Protein AF-0000000068151725 (afdb_homodimer)

InterPro domains:
  IPR006311 Twin-arginine translocation pathway, signal sequence [PS51318] (1-36)
  IPR023210 NADP-dependent oxidoreductase domain [PF00248] (58-309)
  IPR036812 NAD(P)-dependent oxidoreductase domain superfamily [G3DSA:3.20.20.100] (46-319)
  IPR036812 NAD(P)-dependent oxidoreductase domain superfamily [SSF51430] (46-310)
  IPR053135 Aldo-Keto Reductase 2 Subfamily Oxidoreductase [PTHR43312] (45-302)

Nearest PDB structures (foldseek):
  3v0t-assembly1_A  TM=7.899E-01  e=2.152E-17  Rauvolfia serpentina
  3n2t-assembly1_A  TM=7.919E-01  e=5.776E-15  Gluconobacter oxydans
  4exb-assembly2_C  TM=8.222E-01  e=1.096E-13  Pseudomonas aeruginosa PAO1
  4exb-assembly2_F  TM=8.056E-01  e=2.982E-13  Pseudomonas aeruginosa PAO1
  2bp1-assembly2_C  TM=7.076E-01  e=1.155E-12  Homo sapiens

Solvent-accessible surface area (backbone atoms only — not comparable to full-atom values): 38354 Å² total; per-residue (Å²): 132,88,82,76,84,86,80,84,78,83,78,76,82,73,83,74,84,77,77,80,74,76,77,73,79,71,76,72,65,77,74,67,76,79,69,66,78,74,69,86,71,65,68,45,64,29,49,36,56,77,74,56,52,71,39,47,31,43,34,33,29,28,70,59,51,37,15,51,39,90,90,55,89,55,63,47,50,44,44,28,55,50,51,31,43,75,58,65,36,34,40,40,36,49,32,53,52,28,43,37,18,37,45,49,51,20,53,40,32,54,74,70,69,42,52,90,64,49,44,42,39,36,38,45,60,43,44,34,77,22,46,71,40,55,63,44,50,54,50,49,51,54,49,51,27,60,36,44,66,43,84,56,43,45,27,44,17,28,39,64,48,32,54,38,84,56,48,52,57,53,48,52,53,38,36,74,73,56,47,22,73,37,41,30,39,26,39,70,54,70,85,48,41,66,59,49,34,55,53,38,69,68,56,80,41,42,35,37,35,31,45,48,34,92,84,43,54,67,41,71,74,49,36,44,56,44,25,56,75,46,32,26,25,29,34,30,37,58,50,42,59,47,58,30,66,49,60,60,46,64,96,53,78,63,57,67,77,48,41,75,47,69,38,78,41,63,64,21,47,50,49,32,56,44,56,40,38,87,56,42,29,28,35,27,54,62,64,51,42,45,70,55,39,52,49,51,42,54,41,31,39,77,66,65,55,53,72,69,51,44,50,50,52,39,51,55,56,71,64,40,72,53,46,75,59,29,70,70,46,65,74,36,74,74,54,57,72,72,27,73,45,58,69,94,57,90,64,66,74,59,111,140,69,93,68,87,86,76,86,79,81,69,82,82,76,82,70,82,74,76,78,76,73,76,73,77,70,74,74,66,75,74,68,74,79,69,63,78,74,69,85,72,63,68,43,62,28,50,36,56,77,76,57,52,71,39,47,31,43,34,33,30,27,70,57,51,37,15,50,41,90,89,56,90,55,62,48,51,44,44,26,56,51,51,32,43,76,59,65,35,33,40,40,35,49,31,54,52,28,42,37,20,37,46,49,50,21,51,40,32,53,73,71,69,44,52,90,64,48,44,43,38,36,38,44,60,44,45,32,76,22,46,69,40,55,63,43,52,53,52,50,52,53,48,49,25,60,35,44,66,43,84,57,44,45,28,43,18,27,39,66,47,32,54,38,85,54,48,53,55,53,46,53,52,38,36,73,72,57,47,23,72,37,41,31,39,26,40,71,55,72,85,47,41,66,60,50,34,56,54,38,71,67,57,80,41,41,33,36,35,31,45,48,34,92,84,43,57,66,41,70,79,47,36,42,57,43,24,56,75,45,32,26,26,28,33,28,38,59,50,42,59,46,58,31,68,47,60,60,46,63,98,53,78,64,57,69,77,47,40,76,48,68,39,79,41,63,64,20,47,49,49,32,56,45,57,42,38,87,53,42,26,28,36,24,53,60,64,50,41,44,70,54,38,52,49,50,43,54,41,32,39,77,67,63,55,51,71,69,52,42,50,49,52,39,52,55,56,71,64,41,72,53,46,76,58,29,70,69,47,64,74,36,74,76,56,54,72,72,26,74,45,58,70,94,57,89,64,65,74,60,111

Foldseek 3Di:
DDPDDDDPPPDPDPDDPPPDPPPPPPPPPPPPPPPPCPPPFDFDWDALQVPRDIFGQEEAEQALLQFAAPPDDQVLVLLLVVLLVVLPHAEYEDEPVRHCNLLSQLVSCVVVVNLVRHQYAYEDEDDAPDPLHCVSVVVRLVVSCVSNVHQAHAEYEHEQCHVVVNVVVVVLVCCVVPNYVFYYYEHADLVCLVVVLVVLQVLSHSEYEYADWLVDHSCVPGVLVSCVVSSHEYEYEPLCLLVLLCVLQPPHWDDPVVVVQVQGHVLLLTSLLQSLPNSHRHYHDYHSGSVVSNNNSSNRGTDGDDPVVSVVSSCVSVVGPCSVVSSVDPRNPLADRDGPDDDPDPDPPND/DDDDDDDPDPVPDDDPPPPDPPPPPPPPPPPPPVPPCPPPFDFDWFALQVPRDIFGQEEAEQALLQFAAPPDDQVLVLLLVVLLVVLPHAEYEDEPVRHCNLLSQLVSCVVVVNLVRHQYAYEDEDDAPDPLHCVSVVVRLVVSCVSNVHQAHAEYEHEQCHSVVNVVVVVLVCCVVPNYVFYYYEHADLVCLVVVLVVLQVLSHSEYEYADWLVDHSCVVGVLVSCVVSSHEYEYEPLCLLVLLCVLQPPHWDDPVVVVQVQGHVLLLTSLLQSLPNSHRHYHDYHSGSVVSNNNSSNRGTDGDDPVVSVVSSCVSVVGPCSVVSSVDPRNPLADRDGPDDDPDPDPPND

Radius of gyration: 35.04 Å; Cα contacts (8 Å, |Δi|>4): 1244; chains: 2; bounding box: 137×118×103 Å

Organism: Rhizobium meliloti (strain 1021) (NCBI:txid266834)

Sequence (702 aa):
MTLGQHTKRRTFLTGSAAVAATSILGAALPVRPAGAQQASRTPIRRPIPKSGEMIPAIGLGTFETFDILPGEPRDDLRDVIRLFHENGGRVIDTSPLYGTAEVCVGDFIMDLGIADDIFITNKTWTTGDYLSDNSHSERQLRQSRERLWRERIDVLQVHSLENHDQVRHWLAHKKAEGSIRYIGITQWSPEYYDTMERLVNTGTLDFVQIAYTIVTRAAEQRLLDACSANGVAVQVNTPFEKARLFTPVAGQPVPDFARELGVETWAQYFLKWIISHPAVTNVIPATSQPEHVVDNMGALYGDLPDQAMRKRMTDHYTGLTGVADALKQPPYPGKQYGGVVKWPFPQPKRTMTLGQHTKRRTFLTGSAAVAATSILGAALPVRPAGAQQASRTPIRRPIPKSGEMIPAIGLGTFETFDILPGEPRDDLRDVIRLFHENGGRVIDTSPLYGTAEVCVGDFIMDLGIADDIFITNKTWTTGDYLSDNSHSERQLRQSRERLWRERIDVLQVHSLENHDQVRHWLAHKKAEGSIRYIGITQWSPEYYDTMERLVNTGTLDFVQIAYTIVTRAAEQRLLDACSANGVAVQVNTPFEKARLFTPVAGQPVPDFARELGVETWAQYFLKWIISHPAVTNVIPATSQPEHVVDNMGALYGDLPDQAMRKRMTDHYTGLTGVADALKQPPYPGKQYGGVVKWPFPQPKRT

Structure (mmCIF, N/CA/C/O backbone):
data_AF-0000000068151725-model_v1
#
loop_
_entity.id
_entity.type
_entity.pdbx_description
1 polymer Oxidoreductase
#
loop_
_atom_site.group_PDB
_atom_site.id
_atom_site.type_symbol
_atom_site.label_atom_id
_atom_site.label_alt_id
_atom_site.label_comp_id
_atom_site.label_asym_id
_atom_site.label_entity_id
_atom_site.label_seq_id
_atom_site.pdbx_PDB_ins_code
_atom_site.Cartn_x
_atom_site.Cartn_y
_atom_site.Cartn_z
_atom_site.occupancy
_atom_site.B_iso_or_equiv
_atom_site.auth_seq_id
_atom_site.auth_comp_id
_atom_site.auth_asym_id
_atom_site.auth_atom_id
_atom_site.pdbx_PDB_model_num
ATOM 1 N N . MET A 1 1 ? -78.562 39.781 -19.469 1 17.94 1 MET A N 1
ATOM 2 C CA . MET A 1 1 ? -78.938 40.562 -18.297 1 17.94 1 MET A CA 1
ATOM 3 C C . MET A 1 1 ? -77.75 41.344 -17.719 1 17.94 1 MET A C 1
ATOM 5 O O . MET A 1 1 ? -76.625 41.031 -18.062 1 17.94 1 MET A O 1
ATOM 9 N N . THR A 1 2 ? -77.75 41.438 -16.359 1 17.16 2 THR A N 1
ATOM 10 C CA . THR A 1 2 ? -77.562 42.562 -15.438 1 17.16 2 THR A CA 1
ATOM 11 C C . THR A 1 2 ? -76.062 42.656 -15.031 1 17.16 2 THR A C 1
ATOM 13 O O . THR A 1 2 ? -75.625 41.906 -14.164 1 17.16 2 THR A O 1
ATOM 16 N N . LEU A 1 3 ? -75.125 42.656 -15.938 1 21.06 3 LEU A N 1
ATOM 17 C CA . LEU A 1 3 ? -73.688 42.406 -15.977 1 21.06 3 LEU A CA 1
ATOM 18 C C . LEU A 1 3 ? -72.938 43.531 -15.242 1 21.06 3 LEU A C 1
ATOM 20 O O . LEU A 1 3 ? -72.562 44.531 -15.852 1 21.06 3 LEU A O 1
ATOM 24 N N . GLY A 1 4 ? -73.375 43.719 -13.891 1 17.94 4 GLY A N 1
ATOM 25 C CA . GLY A 1 4 ? -73.312 44.969 -13.18 1 17.94 4 GLY A CA 1
ATOM 26 C C . GLY A 1 4 ? -71.875 45.5 -12.984 1 17.94 4 GLY A C 1
ATOM 27 O O . GLY A 1 4 ? -70.938 44.812 -13.32 1 17.94 4 GLY A O 1
ATOM 28 N N . GLN A 1 5 ? -71.438 45.781 -11.641 1 19.16 5 GLN A N 1
ATOM 29 C CA . GLN A 1 5 ? -71.25 47.094 -11.055 1 19.16 5 GLN A CA 1
ATOM 30 C C . GLN A 1 5 ? -69.812 47.438 -10.977 1 19.16 5 GLN A C 1
ATOM 32 O O . GLN A 1 5 ? -69.312 48.406 -11.617 1 19.16 5 GLN A O 1
ATOM 37 N N . HIS A 1 6 ? -69.188 47.531 -9.68 1 19.12 6 HIS A N 1
ATOM 38 C CA . HIS A 1 6 ? -68.812 48.688 -8.898 1 19.12 6 HIS A CA 1
ATOM 39 C C . HIS A 1 6 ? -67.312 48.844 -8.852 1 19.12 6 HIS A C 1
ATOM 41 O O . HIS A 1 6 ? -66.562 47.844 -8.766 1 19.12 6 HIS A O 1
ATOM 47 N N . THR A 1 7 ? -66.688 50 -9.203 1 19.56 7 THR A N 1
ATOM 48 C CA . THR A 1 7 ? -65.562 50.781 -9.617 1 19.56 7 THR A CA 1
ATOM 49 C C . THR A 1 7 ? -64.625 51.031 -8.43 1 19.56 7 THR A C 1
ATOM 51 O O . THR A 1 7 ? -64.875 51.938 -7.625 1 19.56 7 THR A O 1
ATOM 54 N N . LYS A 1 8 ? -64.312 49.938 -7.469 1 19.95 8 LYS A N 1
ATOM 55 C CA . LYS A 1 8 ? -63.781 50.281 -6.152 1 19.95 8 LYS A CA 1
ATOM 56 C C . LYS A 1 8 ? -62.438 51 -6.266 1 19.95 8 LYS A C 1
ATOM 58 O O . LYS A 1 8 ? -61.469 50.469 -6.77 1 19.95 8 LYS A O 1
ATOM 63 N N . ARG A 1 9 ? -62.375 52.375 -6.516 1 17.52 9 ARG A N 1
ATOM 64 C CA . ARG A 1 9 ? -61.344 53.375 -6.82 1 17.52 9 ARG A CA 1
ATOM 65 C C . ARG A 1 9 ? -60.375 53.531 -5.664 1 17.52 9 ARG A C 1
ATOM 67 O O . ARG A 1 9 ? -60.75 53.875 -4.547 1 17.52 9 ARG A O 1
ATOM 74 N N . ARG A 1 10 ? -59.312 52.719 -5.59 1 19.95 10 ARG A N 1
ATOM 75 C CA . ARG A 1 10 ? -58.156 52.5 -4.73 1 19.95 10 ARG A CA 1
ATOM 76 C C . ARG A 1 10 ? -57.344 53.781 -4.566 1 19.95 10 ARG A C 1
ATOM 78 O O . ARG A 1 10 ? -56.656 54.188 -5.488 1 19.95 10 ARG A O 1
ATOM 85 N N . THR A 1 11 ? -57.938 54.875 -3.936 1 17.14 11 THR A N 1
ATOM 86 C CA . THR A 1 11 ? -57.375 56.188 -3.836 1 17.14 11 THR A CA 1
ATOM 87 C C . THR A 1 11 ? -56.031 56.156 -3.129 1 17.14 11 THR A C 1
ATOM 89 O O . THR A 1 11 ? -55.875 55.469 -2.115 1 17.14 11 THR A O 1
ATOM 92 N N . PHE A 1 12 ? -54.938 56.812 -3.627 1 20.97 12 PHE A N 1
ATOM 93 C CA . PHE A 1 12 ? -53.5 57.094 -3.744 1 20.97 12 PHE A CA 1
ATOM 94 C C . PHE A 1 12 ? -53.062 58 -2.592 1 20.97 12 PHE A C 1
ATOM 96 O O . PHE A 1 12 ? -51.906 58.469 -2.584 1 20.97 12 PHE A O 1
ATOM 103 N N . LEU A 1 13 ? -53.875 58 -1.337 1 19.12 13 LEU A N 1
ATOM 104 C CA . LEU A 1 13 ? -53.562 59.219 -0.603 1 19.12 13 LEU A CA 1
ATOM 105 C C . LEU A 1 13 ? -52.094 59.25 -0.156 1 19.12 13 LEU A C 1
ATOM 107 O O . LEU A 1 13 ? -51.562 58.219 0.228 1 19.12 13 LEU A O 1
ATOM 111 N N . THR A 1 14 ? -51.344 60.34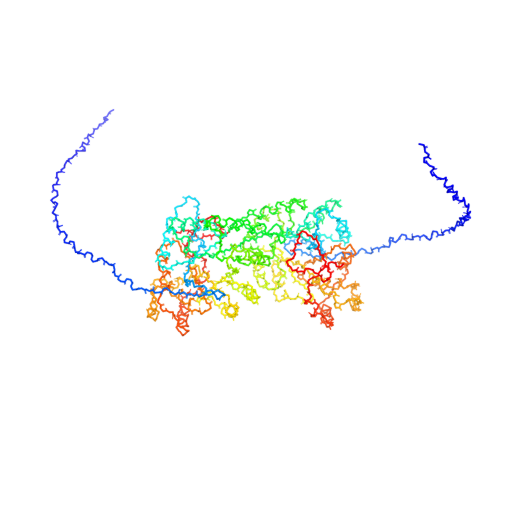4 -0.38 1 21.2 14 THR A N 1
ATOM 112 C CA . THR A 1 14 ? -50.062 61 -0.472 1 21.2 14 THR A CA 1
ATOM 113 C C . THR A 1 14 ? -49.531 61.375 0.915 1 21.2 14 THR A C 1
ATOM 115 O O . THR A 1 14 ? -48.469 62 1.041 1 21.2 14 THR A O 1
ATOM 118 N N . GLY A 1 15 ? -50.125 60.781 2.08 1 20.09 15 GLY A N 1
ATOM 119 C CA . GLY A 1 15 ? -49.906 61.656 3.221 1 20.09 15 GLY A CA 1
ATOM 120 C C . GLY A 1 15 ? -48.438 61.875 3.543 1 20.09 15 GLY A C 1
ATOM 121 O O . GLY A 1 15 ? -47.594 61.031 3.234 1 20.09 15 GLY A O 1
ATOM 122 N N . SER A 1 16 ? -48.031 63.125 4.012 1 20.52 16 SER A N 1
ATOM 123 C CA . SER A 1 16 ? -46.906 64.062 4.176 1 20.52 16 SER A CA 1
ATOM 124 C C . SER A 1 16 ? -46.094 63.719 5.41 1 20.52 16 SER A C 1
ATOM 126 O O . SER A 1 16 ? -45.156 64.438 5.77 1 20.52 16 SER A O 1
ATOM 128 N N . ALA A 1 17 ? -46.406 62.625 6.188 1 22.78 17 ALA A N 1
ATOM 129 C CA . ALA A 1 17 ? -46 62.875 7.57 1 22.78 17 ALA A CA 1
ATOM 130 C C . ALA A 1 17 ? -44.5 63.094 7.668 1 22.78 17 ALA A C 1
ATOM 132 O O . ALA A 1 17 ? -43.719 62.281 7.184 1 22.78 17 ALA A O 1
ATOM 133 N N . ALA A 1 18 ? -44.094 64.375 8.039 1 22.86 18 ALA A N 1
ATOM 134 C CA . ALA A 1 18 ? -42.812 65.125 8.242 1 22.86 18 ALA A CA 1
ATOM 135 C C . ALA A 1 18 ? -42.031 64.5 9.398 1 22.86 18 ALA A C 1
ATOM 137 O O . ALA A 1 18 ? -42.438 64.562 10.562 1 22.86 18 ALA A O 1
ATOM 138 N N . VAL A 1 19 ? -41.719 63.219 9.336 1 23.45 19 VAL A N 1
ATOM 139 C CA . VAL A 1 19 ? -41.062 62.656 10.523 1 23.45 19 VAL A CA 1
ATOM 140 C C . VAL A 1 19 ? -39.781 63.438 10.812 1 23.45 19 VAL A C 1
ATOM 142 O O . VAL A 1 19 ? -38.938 63.625 9.922 1 23.45 19 VAL A O 1
ATOM 145 N N . ALA A 1 20 ? -39.875 64.312 11.891 1 23.97 20 ALA A N 1
ATOM 146 C CA . ALA A 1 20 ? -38.875 65.125 12.578 1 23.97 20 ALA A CA 1
ATOM 147 C C . ALA A 1 20 ? -37.625 64.312 12.906 1 23.97 20 ALA A C 1
ATOM 149 O O . ALA A 1 20 ? -37.719 63.25 13.547 1 23.97 20 ALA A O 1
ATOM 150 N N . ALA A 1 21 ? -36.594 64.438 12.109 1 25.33 21 ALA A N 1
ATOM 151 C CA . ALA A 1 21 ? -35.25 63.875 12.102 1 25.33 21 ALA A CA 1
ATOM 152 C C . ALA A 1 21 ? -34.469 64.312 13.344 1 25.33 21 ALA A C 1
ATOM 154 O O . ALA A 1 21 ? -34.031 65.438 13.445 1 25.33 21 ALA A O 1
ATOM 155 N N . THR A 1 22 ? -35.062 64.125 14.539 1 24.59 22 THR A N 1
ATOM 156 C CA . THR A 1 22 ? -34.219 64.625 15.625 1 24.59 22 THR A CA 1
ATOM 157 C C . THR A 1 22 ? -32.812 64.062 15.531 1 24.59 22 THR A C 1
ATOM 159 O O . THR A 1 22 ? -32.656 62.812 15.391 1 24.59 22 THR A O 1
ATOM 162 N N . SER A 1 23 ? -31.844 64.875 15.203 1 24.39 23 SER A N 1
ATOM 163 C CA . SER A 1 23 ? -30.406 64.75 15.047 1 24.39 23 SER A CA 1
ATOM 164 C C . SER A 1 23 ? -29.75 64.25 16.328 1 24.39 23 SER A C 1
ATOM 166 O O . SER A 1 23 ? -29.641 65 17.312 1 24.39 23 SER A O 1
ATOM 168 N N . ILE A 1 24 ? -30.25 63.219 17.031 1 25.48 24 ILE A N 1
ATOM 169 C CA . ILE A 1 24 ? -29.516 62.969 18.266 1 25.48 24 ILE A CA 1
ATOM 170 C C . ILE A 1 24 ? -28.031 62.812 17.938 1 25.48 24 ILE A C 1
ATOM 172 O O . ILE A 1 24 ? -27.656 62 17.078 1 25.48 24 ILE A O 1
ATOM 176 N N . LEU A 1 25 ? -27.234 63.844 18.109 1 27.66 25 LEU A N 1
ATOM 177 C CA . LEU A 1 25 ? -25.781 63.938 18.109 1 27.66 25 LEU A CA 1
ATOM 178 C C . LEU A 1 25 ? -25.172 62.812 18.922 1 27.66 25 LEU A C 1
ATOM 180 O O . LEU A 1 25 ? -25.328 62.75 20.141 1 27.66 25 LEU A O 1
ATOM 184 N N . GLY A 1 26 ? -25.375 61.531 18.453 1 25.48 26 GLY A N 1
ATOM 185 C CA . GLY A 1 26 ? -24.719 60.469 19.188 1 25.48 26 GLY A CA 1
ATOM 186 C C . GLY A 1 26 ? -23.25 60.75 19.422 1 25.48 26 GLY A C 1
ATOM 187 O O . GLY A 1 26 ? -22.516 61.094 18.5 1 25.48 26 GLY A O 1
ATOM 188 N N . ALA A 1 27 ? -22.875 61.25 20.609 1 27.11 27 ALA A N 1
ATOM 189 C CA . ALA A 1 27 ? -21.5 61.344 21.094 1 27.11 27 ALA A CA 1
ATOM 190 C C . ALA A 1 27 ? -20.688 60.125 20.703 1 27.11 27 ALA A C 1
ATOM 192 O O . ALA A 1 27 ? -21.109 59 20.969 1 27.11 27 ALA A O 1
ATOM 193 N N . ALA A 1 28 ? -19.984 60.281 19.656 1 33 28 ALA A N 1
ATOM 194 C CA . ALA A 1 28 ? -18.953 59.375 19.203 1 33 28 ALA A CA 1
ATOM 195 C C . ALA A 1 28 ? -18.109 58.875 20.359 1 33 28 ALA A C 1
ATOM 197 O O . ALA A 1 28 ? -17.328 59.625 20.953 1 33 28 ALA A O 1
ATOM 198 N N . LEU A 1 29 ? -18.75 58.125 21.266 1 30.33 29 LEU A N 1
ATOM 199 C CA . LEU A 1 29 ? -17.766 57.594 22.188 1 30.33 29 LEU A CA 1
ATOM 200 C C . LEU A 1 29 ? -16.5 57.156 21.438 1 30.33 29 LEU A C 1
ATOM 202 O O . LEU A 1 29 ? -16.594 56.562 20.359 1 30.33 29 LEU A O 1
ATOM 206 N N . PRO A 1 30 ? -15.383 57.812 21.641 1 32.38 30 PRO A N 1
ATOM 207 C CA . PRO A 1 30 ? -14.164 57.406 20.938 1 32.38 30 PRO A CA 1
ATOM 208 C C . PRO A 1 30 ? -13.953 55.875 20.969 1 32.38 30 PRO A C 1
ATOM 210 O O . PRO A 1 30 ? -14.18 55.25 22.016 1 32.38 30 PRO A O 1
ATOM 213 N N . VAL A 1 31 ? -14.336 55.156 19.938 1 32.78 31 VAL A N 1
ATOM 214 C CA . VAL A 1 31 ? -13.867 53.812 19.766 1 32.78 31 VAL A CA 1
ATOM 215 C C . VAL A 1 31 ? -12.359 53.719 20.016 1 32.78 31 VAL A C 1
ATOM 217 O O . VAL A 1 31 ? -11.578 54.344 19.297 1 32.78 31 VAL A O 1
ATOM 220 N N . ARG A 1 32 ? -11.93 53.75 21.281 1 36.59 32 ARG A N 1
ATOM 221 C CA . ARG A 1 32 ? -10.523 53.438 21.484 1 36.59 32 ARG A CA 1
ATOM 222 C C . ARG A 1 32 ? -10.062 52.344 20.531 1 36.59 32 ARG A C 1
ATOM 224 O O . ARG A 1 32 ? -10.734 51.344 20.359 1 36.59 32 ARG A O 1
ATOM 231 N N . PRO A 1 33 ? -9.266 52.75 19.578 1 33.75 33 PRO A N 1
ATOM 232 C CA . PRO A 1 33 ? -8.727 51.688 18.703 1 33.75 33 PRO A CA 1
ATOM 233 C C . PRO A 1 33 ? -8.266 50.469 19.484 1 33.75 33 PRO A C 1
ATOM 235 O O . PRO A 1 33 ? -7.641 50.594 20.531 1 33.75 33 PRO A O 1
ATOM 238 N N . ALA A 1 34 ? -9.055 49.5 19.594 1 33.88 34 ALA A N 1
ATOM 239 C CA . ALA A 1 34 ? -8.672 48.219 20.141 1 33.88 34 ALA A CA 1
ATOM 240 C C . ALA A 1 34 ? -7.281 47.812 19.672 1 33.88 34 ALA A C 1
ATOM 242 O O . ALA A 1 34 ? -7.137 47.062 18.688 1 33.88 34 ALA A O 1
ATOM 243 N N . GLY A 1 35 ? -6.41 48.75 19.203 1 35.12 35 GLY A N 1
ATOM 244 C CA . GLY A 1 35 ? -5.062 48.25 19 1 35.12 35 GLY A CA 1
ATOM 245 C C . GLY A 1 35 ? -4.52 47.531 20.219 1 35.12 35 GLY A C 1
ATOM 246 O O . GLY A 1 35 ? -3.809 48.094 21.031 1 35.12 35 GLY A O 1
ATOM 247 N N . ALA A 1 36 ? -5.266 47 21.062 1 34.59 36 ALA A N 1
ATOM 248 C CA . ALA A 1 36 ? -4.684 46.281 22.188 1 34.59 36 ALA A CA 1
ATOM 249 C C . ALA A 1 36 ? -3.373 45.594 21.781 1 34.59 36 ALA A C 1
ATOM 251 O O . ALA A 1 36 ? -3.223 45.156 20.656 1 34.59 36 ALA A O 1
ATOM 252 N N . GLN A 1 37 ? -2.268 45.844 22.406 1 36.22 37 GLN A N 1
ATOM 253 C CA . GLN A 1 37 ? -0.938 45.25 22.406 1 36.22 37 GLN A CA 1
ATOM 254 C C . GLN A 1 37 ? -1.017 43.75 22.172 1 36.22 37 GLN A C 1
ATOM 256 O O . GLN A 1 37 ? -1.417 43 23.078 1 36.22 37 GLN A O 1
ATOM 261 N N . GLN A 1 38 ? -1.591 43.219 21.109 1 40.25 38 GLN A N 1
ATOM 262 C CA . GLN A 1 38 ? -1.317 41.812 20.891 1 40.25 38 GLN A CA 1
ATOM 263 C C . GLN A 1 38 ? 0.05 41.438 21.453 1 40.25 38 GLN A C 1
ATOM 265 O O . GLN A 1 38 ? 1.083 41.812 20.906 1 40.25 38 GLN A O 1
ATOM 270 N N . ALA A 1 39 ? 0.304 41.531 22.625 1 42.47 39 ALA A N 1
ATOM 271 C CA . ALA A 1 39 ? 1.513 41.062 23.312 1 42.47 39 ALA A CA 1
ATOM 272 C C . ALA A 1 39 ? 2.26 40.031 22.484 1 42.47 39 ALA A C 1
ATOM 274 O O . ALA A 1 39 ? 1.644 39.156 21.891 1 42.47 39 ALA A O 1
ATOM 275 N N . SER A 1 40 ? 3.445 40.25 21.875 1 56.44 40 SER A N 1
ATOM 276 C CA . SER A 1 40 ? 4.395 39.625 20.953 1 56.44 40 SER A CA 1
ATOM 277 C C . SER A 1 40 ? 4.488 38.125 21.188 1 56.44 40 SER A C 1
ATOM 279 O O . SER A 1 40 ? 5.254 37.688 22.047 1 56.44 40 SER A O 1
ATOM 281 N N . ARG A 1 41 ? 3.463 37.344 21.125 1 81.38 41 ARG A N 1
ATOM 282 C CA . ARG A 1 41 ? 3.514 35.906 21.344 1 81.38 41 ARG A CA 1
ATOM 283 C C . ARG A 1 41 ? 4.414 35.219 20.328 1 81.38 41 ARG A C 1
ATOM 285 O O . ARG A 1 41 ? 4.375 35.531 19.141 1 81.38 41 ARG A O 1
ATOM 292 N N . THR A 1 42 ? 5.43 34.719 20.781 1 92.81 42 THR A N 1
ATOM 293 C CA . THR A 1 42 ? 6.367 33.938 19.969 1 92.81 42 THR A CA 1
ATOM 294 C C . THR A 1 42 ? 5.785 32.562 19.609 1 92.81 42 THR A C 1
ATOM 296 O O . THR A 1 42 ? 5.379 31.812 20.5 1 92.81 42 THR A O 1
ATOM 299 N N . PRO A 1 43 ? 5.641 32.344 18.344 1 97.31 43 PRO A N 1
ATOM 300 C CA . PRO A 1 43 ? 5.105 31.047 17.953 1 97.31 43 PRO A CA 1
ATOM 301 C C . PRO A 1 43 ? 6 29.891 18.375 1 97.31 43 PRO A C 1
ATOM 303 O O . PRO A 1 43 ? 7.223 30.031 18.422 1 97.31 43 PRO A O 1
ATOM 306 N N . ILE A 1 44 ? 5.406 28.766 18.703 1 97.88 44 ILE A N 1
ATOM 307 C CA . ILE A 1 44 ? 6.125 27.531 19 1 97.88 44 ILE A CA 1
ATOM 308 C C . ILE A 1 44 ? 6.695 26.953 17.703 1 97.88 44 ILE A C 1
ATOM 310 O O . ILE A 1 44 ? 5.945 26.656 16.766 1 97.88 44 ILE A O 1
ATOM 314 N N . ARG A 1 45 ? 7.996 26.797 17.609 1 98.44 45 ARG A N 1
ATOM 315 C CA . ARG A 1 45 ? 8.68 26.234 16.453 1 98.44 45 ARG A CA 1
ATOM 316 C C . ARG A 1 45 ? 9.5 25 16.844 1 98.44 45 ARG A C 1
ATOM 318 O O . ARG A 1 45 ? 9.891 24.859 18 1 98.44 45 ARG A O 1
ATOM 325 N N . ARG A 1 46 ? 9.664 24.125 15.93 1 98.44 46 ARG A N 1
ATOM 326 C CA . ARG A 1 46 ? 10.445 22.891 16.109 1 98.44 46 ARG A CA 1
ATOM 327 C C . ARG A 1 46 ? 11.438 22.719 14.961 1 98.44 46 ARG A C 1
ATOM 329 O O . ARG A 1 46 ? 11.172 23.109 13.828 1 98.44 46 ARG A O 1
ATOM 336 N N . PRO A 1 47 ? 12.516 22.141 15.297 1 98.56 47 PRO A N 1
ATOM 337 C CA . PRO A 1 47 ? 13.484 21.875 14.227 1 98.56 47 PRO A CA 1
ATOM 338 C C . PRO A 1 47 ? 13.133 20.641 13.414 1 98.56 47 PRO A C 1
ATOM 340 O O . PRO A 1 47 ? 12.641 19.641 13.961 1 98.56 47 PRO A O 1
ATOM 343 N N . ILE A 1 48 ? 13.359 20.719 12.141 1 98.81 48 ILE A N 1
ATOM 344 C CA . ILE A 1 48 ? 13.578 19.5 11.367 1 98.81 48 ILE A CA 1
ATOM 345 C C . ILE A 1 48 ? 14.898 18.859 11.773 1 98.81 48 ILE A C 1
ATOM 347 O O . ILE A 1 48 ? 15.969 19.422 11.547 1 98.81 48 ILE A O 1
ATOM 351 N N . PRO A 1 49 ? 14.828 17.75 12.359 1 98.25 49 PRO A N 1
ATOM 352 C CA . PRO A 1 49 ? 16 17.25 13.07 1 98.25 49 PRO A CA 1
ATOM 353 C C . PRO A 1 49 ? 17.234 17.141 12.172 1 98.25 49 PRO A C 1
ATOM 355 O O . PRO A 1 49 ? 18.344 17.5 12.586 1 98.25 49 PRO A O 1
ATOM 358 N N . LYS A 1 50 ? 17.172 16.781 10.992 1 96.88 50 LYS A N 1
ATOM 359 C CA . LYS A 1 50 ? 18.344 16.5 10.156 1 96.88 50 LYS A CA 1
ATOM 360 C C . LYS A 1 50 ? 18.984 17.797 9.68 1 96.88 50 LYS A C 1
ATOM 362 O O . LYS A 1 50 ? 20.172 17.828 9.359 1 96.88 50 LYS A O 1
ATOM 367 N N . SER A 1 51 ? 18.234 18.859 9.664 1 97.5 51 SER A N 1
ATOM 368 C CA . SER A 1 51 ? 18.781 20.094 9.109 1 97.5 51 SER A CA 1
ATOM 369 C C . SER A 1 51 ? 18.844 21.203 10.156 1 97.5 51 SER A C 1
ATOM 371 O O . SER A 1 51 ? 19.578 22.172 10 1 97.5 51 SER A O 1
ATOM 373 N N . GLY A 1 52 ? 18 21.094 11.156 1 98.31 52 GLY A N 1
ATOM 374 C CA . GLY A 1 52 ? 17.906 22.141 12.156 1 98.31 52 GLY A CA 1
ATOM 375 C C . GLY A 1 52 ? 16.984 23.281 11.742 1 98.31 52 GLY A C 1
ATOM 376 O O . GLY A 1 52 ? 16.734 24.203 12.523 1 98.31 52 GLY A O 1
ATOM 377 N N . GLU A 1 53 ? 16.438 23.219 10.539 1 98.31 53 GLU A N 1
ATOM 378 C CA . GLU A 1 53 ? 15.5 24.234 10.086 1 98.31 53 GLU A CA 1
ATOM 379 C C . GLU A 1 53 ? 14.273 24.281 11 1 98.31 53 GLU A C 1
ATOM 381 O O . GLU A 1 53 ? 13.688 23.25 11.32 1 98.31 53 GLU A O 1
ATOM 386 N N . MET A 1 54 ? 13.914 25.484 11.43 1 98.56 54 MET A N 1
ATOM 387 C CA . MET A 1 54 ? 12.805 25.672 12.359 1 98.56 54 MET A CA 1
ATOM 388 C C . MET A 1 54 ? 11.5 25.906 11.602 1 98.56 54 MET A C 1
ATOM 390 O O . MET A 1 54 ? 11.43 26.734 10.703 1 98.56 54 MET A O 1
ATOM 394 N N . ILE A 1 55 ? 10.484 25.172 11.953 1 98.69 55 ILE A N 1
ATOM 395 C CA . ILE A 1 55 ? 9.172 25.375 11.367 1 98.69 55 ILE A CA 1
ATOM 396 C C . ILE A 1 55 ? 8.117 25.469 12.469 1 98.69 55 ILE A C 1
ATOM 398 O O . ILE A 1 55 ? 8.312 24.938 13.57 1 98.69 55 ILE A O 1
ATOM 402 N N . PRO A 1 56 ? 7.027 26.203 12.227 1 98.81 56 PRO A N 1
ATOM 403 C CA . PRO A 1 56 ? 5.957 26.266 13.227 1 98.81 56 PRO A CA 1
ATOM 404 C C . PRO A 1 56 ? 5.371 24.891 13.531 1 98.81 56 PRO A C 1
ATOM 406 O O . PRO A 1 56 ? 5.223 24.062 12.633 1 98.81 56 PRO A O 1
ATOM 409 N N . ALA A 1 57 ? 4.934 24.656 14.742 1 98.81 57 ALA A N 1
ATOM 410 C CA . ALA A 1 57 ? 4.457 23.359 15.211 1 98.81 57 ALA A CA 1
ATOM 411 C C . ALA A 1 57 ? 3.037 23.094 14.727 1 98.81 57 ALA A C 1
ATOM 413 O O . ALA A 1 57 ? 2.566 21.953 14.773 1 98.81 57 ALA A O 1
ATOM 414 N N . ILE A 1 58 ? 2.326 24.156 14.359 1 98.88 58 ILE A N 1
ATOM 415 C CA . ILE A 1 58 ? 0.984 24 13.805 1 98.88 58 ILE A CA 1
ATOM 416 C C . ILE A 1 58 ? 0.974 24.438 12.344 1 98.88 58 ILE A C 1
ATOM 418 O O . ILE A 1 58 ? 1.428 25.531 12.008 1 98.88 58 ILE A O 1
ATOM 422 N N . GLY A 1 59 ? 0.587 23.531 11.461 1 98.88 59 GLY A N 1
ATOM 423 C CA . GLY A 1 59 ? 0.414 23.797 10.047 1 98.88 59 GLY A CA 1
ATOM 424 C C . GLY A 1 59 ? -1.032 23.703 9.594 1 98.88 59 GLY A C 1
ATOM 425 O O . GLY A 1 59 ? -1.949 23.875 10.398 1 98.88 59 GLY A O 1
ATOM 426 N N . LEU A 1 60 ? -1.15 23.547 8.328 1 98.88 60 LEU A N 1
ATOM 427 C CA . LEU A 1 60 ? -2.471 23.484 7.711 1 98.88 60 LEU A CA 1
ATOM 428 C C . LEU A 1 60 ? -2.559 22.297 6.742 1 98.88 60 LEU A C 1
ATOM 430 O O . LEU A 1 60 ? -1.766 22.203 5.801 1 98.88 60 LEU A O 1
ATOM 434 N N . GLY A 1 61 ? -3.469 21.391 7.016 1 98.69 61 GLY A N 1
ATOM 435 C CA . GLY A 1 61 ? -3.809 20.359 6.055 1 98.69 61 GLY A CA 1
ATOM 436 C C . GLY A 1 61 ? -4.871 20.781 5.062 1 98.69 61 GLY A C 1
ATOM 437 O O . GLY A 1 61 ? -5.633 21.719 5.328 1 98.69 61 GLY A O 1
ATOM 438 N N . THR A 1 62 ? -4.965 20.062 3.922 1 97.88 62 THR A N 1
ATOM 439 C CA . THR A 1 62 ? -5.898 20.5 2.896 1 97.88 62 THR A CA 1
ATOM 440 C C . THR A 1 62 ? -6.762 19.344 2.408 1 97.88 62 THR A C 1
ATOM 442 O O . THR A 1 62 ? -7.543 19.484 1.467 1 97.88 62 THR A O 1
ATOM 445 N N . PHE A 1 63 ? -6.656 18.156 3.004 1 95.19 63 PHE A N 1
ATOM 446 C CA . PHE A 1 63 ? -7.438 17 2.592 1 95.19 63 PHE A CA 1
ATOM 447 C C . PHE A 1 63 ? -8.93 17.281 2.732 1 95.19 63 PHE A C 1
ATOM 449 O O . PHE A 1 63 ? -9.383 17.734 3.785 1 95.19 63 PHE A O 1
ATOM 456 N N . GLU A 1 64 ? -9.719 17.078 1.735 1 90.62 64 GLU A N 1
ATOM 457 C CA . GLU A 1 64 ? -11.164 17.234 1.62 1 90.62 64 GLU A CA 1
ATOM 458 C C . GLU A 1 64 ? -11.57 18.703 1.688 1 90.62 64 GLU A C 1
ATOM 460 O O . GLU A 1 64 ? -12.32 19.188 0.833 1 90.62 64 GLU A O 1
ATOM 465 N N . THR A 1 65 ? -11.039 19.516 2.549 1 92.88 65 THR A N 1
ATOM 466 C CA . THR A 1 65 ? -11.469 20.891 2.822 1 92.88 65 THR A CA 1
ATOM 467 C C . THR A 1 65 ? -11.125 21.812 1.654 1 92.88 65 THR A C 1
ATOM 469 O O . THR A 1 65 ? -11.797 22.812 1.431 1 92.88 65 THR A O 1
ATOM 472 N N . PHE A 1 66 ? -10.062 21.453 0.935 1 95.12 66 PHE A N 1
ATOM 473 C CA . PHE A 1 66 ? -9.633 22.344 -0.141 1 95.12 66 PHE A CA 1
ATOM 474 C C . PHE A 1 66 ? -10 21.75 -1.501 1 95.12 66 PHE A C 1
ATOM 476 O O . PHE A 1 66 ? -9.602 22.297 -2.539 1 95.12 66 PHE A O 1
ATOM 483 N N . ASP A 1 67 ? -10.625 20.609 -1.457 1 93.31 67 ASP A N 1
ATOM 484 C CA . ASP A 1 67 ? -11.156 20.031 -2.691 1 93.31 67 ASP A CA 1
ATOM 485 C C . ASP A 1 67 ? -12.516 20.641 -3.037 1 93.31 67 ASP A C 1
ATOM 487 O O . ASP A 1 67 ? -13.523 20.312 -2.42 1 93.31 67 ASP A O 1
ATOM 491 N N . ILE A 1 68 ? -12.453 21.484 -4.051 1 90.25 68 ILE A N 1
ATOM 492 C CA . ILE A 1 68 ? -13.648 22.203 -4.473 1 90.25 68 ILE A CA 1
ATOM 493 C C . ILE A 1 68 ? -13.891 21.969 -5.965 1 90.25 68 ILE A C 1
ATOM 495 O O . ILE A 1 68 ? -12.938 21.859 -6.742 1 90.25 68 ILE A O 1
ATOM 499 N N . LEU A 1 69 ? -15.195 21.953 -6.277 1 87.69 69 LEU A N 1
ATOM 500 C CA . LEU A 1 69 ? -15.516 21.781 -7.691 1 87.69 69 LEU A CA 1
ATOM 501 C C . LEU A 1 69 ? -15.125 23.031 -8.484 1 87.69 69 LEU A C 1
ATOM 503 O O . LEU A 1 69 ? -15.344 24.156 -8.023 1 87.69 69 LEU A O 1
ATOM 507 N N . PRO A 1 70 ? -14.594 22.812 -9.68 1 85.12 70 PRO A N 1
ATOM 508 C CA . PRO A 1 70 ? -14.32 23.984 -10.516 1 85.12 70 PRO A CA 1
ATOM 509 C C . PRO A 1 70 ? -15.562 24.844 -10.742 1 85.12 70 PRO A C 1
ATOM 511 O O . PRO A 1 70 ? -16.641 24.328 -11.008 1 85.12 70 PRO A O 1
ATOM 514 N N . GLY A 1 71 ? -15.383 26.078 -10.586 1 87.19 71 GLY A N 1
ATOM 515 C CA . GLY A 1 71 ? -16.5 27 -10.789 1 87.19 71 GLY A CA 1
ATOM 516 C C . GLY A 1 71 ? -17.156 27.422 -9.5 1 87.19 71 GLY A C 1
ATOM 517 O O . GLY A 1 71 ? -17.891 28.422 -9.469 1 87.19 71 GLY A O 1
ATOM 518 N N . GLU A 1 72 ? -16.922 26.672 -8.406 1 89.81 72 GLU A N 1
ATOM 519 C CA . GLU A 1 72 ? -17.5 27.047 -7.113 1 89.81 72 GLU A CA 1
ATOM 520 C C . GLU A 1 72 ? -16.688 28.156 -6.449 1 89.81 72 GLU A C 1
ATOM 522 O O . GLU A 1 72 ? -15.492 28.297 -6.691 1 89.81 72 GLU A O 1
ATOM 527 N N . PRO A 1 73 ? -17.422 28.938 -5.625 1 90.75 73 PRO A N 1
ATOM 528 C CA . PRO A 1 73 ? -16.688 29.984 -4.906 1 90.75 73 PRO A CA 1
ATOM 529 C C . PRO A 1 73 ? -15.625 29.422 -3.965 1 90.75 73 PRO A C 1
ATOM 531 O O . PRO A 1 73 ? -15.844 28.406 -3.318 1 90.75 73 PRO A O 1
ATOM 534 N N . ARG A 1 74 ? -14.43 30.062 -3.887 1 92.56 74 ARG A N 1
ATOM 535 C CA . ARG A 1 74 ? -13.297 29.578 -3.105 1 92.56 74 ARG A CA 1
ATOM 536 C C . ARG A 1 74 ? -12.82 30.625 -2.113 1 92.56 74 ARG A C 1
ATOM 538 O O . ARG A 1 74 ? -11.711 30.531 -1.589 1 92.56 74 ARG A O 1
ATOM 545 N N . ASP A 1 75 ? -13.664 31.672 -1.897 1 94.25 75 ASP A N 1
ATOM 546 C CA . ASP A 1 75 ? -13.25 32.812 -1.09 1 94.25 75 ASP A CA 1
ATOM 547 C C . ASP A 1 75 ? -12.914 32.375 0.337 1 94.25 75 ASP A C 1
ATOM 549 O O . ASP A 1 75 ? -11.953 32.875 0.928 1 94.25 75 ASP A O 1
ATOM 553 N N . ASP A 1 76 ? -13.703 31.547 0.858 1 94.88 76 ASP A N 1
ATOM 554 C CA . ASP A 1 76 ? -13.438 31.062 2.213 1 94.88 76 ASP A CA 1
ATOM 555 C C . ASP A 1 76 ? -12.07 30.391 2.305 1 94.88 76 ASP A C 1
ATOM 557 O O . ASP A 1 76 ? -11.352 30.578 3.289 1 94.88 76 ASP A O 1
ATOM 561 N N . LEU A 1 77 ? -11.734 29.641 1.296 1 96.44 77 LEU A N 1
ATOM 562 C CA . LEU A 1 77 ? -10.445 28.953 1.289 1 96.44 77 LEU A CA 1
ATOM 563 C C . LEU A 1 77 ? -9.297 29.953 1.208 1 96.44 77 LEU A C 1
ATOM 565 O O . LEU A 1 77 ? -8.266 29.781 1.862 1 96.44 77 LEU A O 1
ATOM 569 N N . ARG A 1 78 ? -9.477 30.969 0.39 1 97.0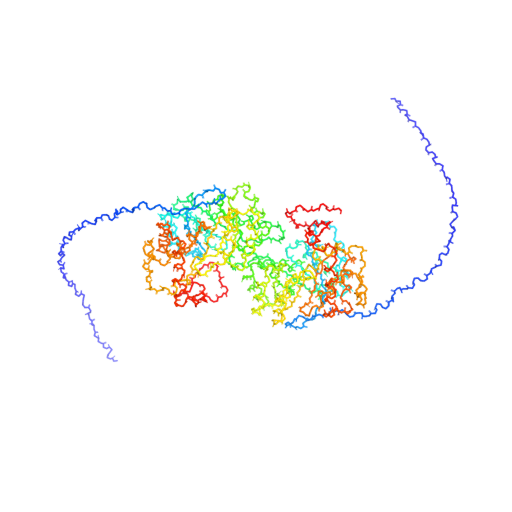6 78 ARG A N 1
ATOM 570 C CA . ARG A 1 78 ? -8.477 32.031 0.334 1 97.06 78 ARG A CA 1
ATOM 571 C C . ARG A 1 78 ? -8.297 32.688 1.7 1 97.06 78 ARG A C 1
ATOM 573 O O . ARG A 1 78 ? -7.164 32.906 2.133 1 97.06 78 ARG A O 1
ATOM 580 N N . ASP A 1 79 ? -9.438 32.969 2.363 1 98.44 79 ASP A N 1
ATOM 581 C CA . ASP A 1 79 ? -9.398 33.594 3.686 1 98.44 79 ASP A CA 1
ATOM 582 C C . ASP A 1 79 ? -8.727 32.656 4.703 1 98.44 79 ASP A C 1
ATOM 584 O O . ASP A 1 79 ? -8.016 33.125 5.594 1 98.44 79 ASP A O 1
ATOM 588 N N . VAL A 1 80 ? -8.961 31.375 4.582 1 98.5 80 VAL A N 1
ATOM 589 C CA . VAL A 1 80 ? -8.32 30.406 5.465 1 98.5 80 VAL A CA 1
ATOM 590 C C . VAL A 1 80 ? -6.801 30.516 5.344 1 98.5 80 VAL A C 1
ATOM 592 O O . VAL A 1 80 ? -6.094 30.625 6.352 1 98.5 80 VAL A O 1
ATOM 595 N N . ILE A 1 81 ? -6.285 30.578 4.141 1 98.62 81 ILE A N 1
ATOM 596 C CA . ILE A 1 81 ? -4.844 30.641 3.941 1 98.62 81 ILE A CA 1
ATOM 597 C C . ILE A 1 81 ? -4.324 32 4.422 1 98.62 81 ILE A C 1
ATOM 599 O O . ILE A 1 81 ? -3.27 32.062 5.059 1 98.62 81 ILE A O 1
ATOM 603 N N . ARG A 1 82 ? -5.047 33.094 4.152 1 98.62 82 ARG A N 1
ATOM 604 C CA . ARG A 1 82 ? -4.637 34.406 4.598 1 98.62 82 ARG A CA 1
ATOM 605 C C . ARG A 1 82 ? -4.52 34.469 6.117 1 98.62 82 ARG A C 1
ATOM 607 O O . ARG A 1 82 ? -3.484 34.875 6.652 1 98.62 82 ARG A O 1
ATOM 614 N N . LEU A 1 83 ? -5.586 34.062 6.785 1 98.69 83 LEU A N 1
ATOM 615 C CA . LEU A 1 83 ? -5.629 34.094 8.242 1 98.69 83 LEU A CA 1
ATOM 616 C C . LEU A 1 83 ? -4.602 33.156 8.836 1 98.69 83 LEU A C 1
ATOM 618 O O . LEU A 1 83 ? -3.99 33.438 9.867 1 98.69 83 LEU A O 1
ATOM 622 N N . PHE A 1 84 ? -4.445 32 8.219 1 98.75 84 PHE A N 1
ATOM 623 C CA . PHE A 1 84 ? -3.418 31.062 8.625 1 98.75 84 PHE A CA 1
ATOM 624 C C . PHE A 1 84 ? -2.049 31.719 8.664 1 98.75 84 PHE A C 1
ATOM 626 O O . PHE A 1 84 ? -1.352 31.672 9.68 1 98.75 84 PHE A O 1
ATOM 633 N N . HIS A 1 85 ? -1.687 32.375 7.602 1 98.69 85 HIS A N 1
ATOM 634 C CA . HIS A 1 85 ? -0.402 33.062 7.465 1 98.69 85 HIS A CA 1
ATOM 635 C C . HIS A 1 85 ? -0.279 34.219 8.453 1 98.69 85 HIS A C 1
ATOM 637 O O . HIS A 1 85 ? 0.746 34.344 9.125 1 98.69 85 HIS A O 1
ATOM 643 N N . GLU A 1 86 ? -1.326 35 8.602 1 98.38 86 GLU A N 1
ATOM 644 C CA . GLU A 1 86 ? -1.329 36.156 9.492 1 98.38 86 GLU A CA 1
ATOM 645 C C . GLU A 1 86 ? -1.162 35.75 10.945 1 98.38 86 GLU A C 1
ATOM 647 O O . GLU A 1 86 ? -0.635 36.5 11.766 1 98.38 86 GLU A O 1
ATOM 652 N N . ASN A 1 87 ? -1.559 34.531 11.234 1 98.19 87 ASN A N 1
ATOM 653 C CA . ASN A 1 87 ? -1.477 34.062 12.609 1 98.19 87 ASN A CA 1
ATOM 654 C C . ASN A 1 87 ? -0.234 33.188 12.828 1 98.19 87 ASN A C 1
ATOM 656 O O . ASN A 1 87 ? -0.179 32.406 13.773 1 98.19 87 ASN A O 1
ATOM 660 N N . GLY A 1 88 ? 0.695 33.25 11.938 1 98.19 88 GLY A N 1
ATOM 661 C CA . GLY A 1 88 ? 2.012 32.688 12.188 1 98.19 88 GLY A CA 1
ATOM 662 C C . GLY A 1 88 ? 2.238 31.375 11.484 1 98.19 88 GLY A C 1
ATOM 663 O O . GLY A 1 88 ? 3.322 30.797 11.57 1 98.19 88 GLY A O 1
ATOM 664 N N . GLY A 1 89 ? 1.216 30.859 10.766 1 98.44 89 GLY A N 1
ATOM 665 C CA . GLY A 1 89 ? 1.363 29.609 10.031 1 98.44 89 GLY A CA 1
ATOM 666 C C . GLY A 1 89 ? 2.305 29.734 8.844 1 98.44 89 GLY A C 1
ATOM 667 O O . GLY A 1 89 ? 2.363 30.781 8.195 1 98.44 89 GLY A O 1
ATOM 668 N N . ARG A 1 90 ? 3.035 28.609 8.586 1 98.75 90 ARG A N 1
ATOM 669 C CA . ARG A 1 90 ? 3.959 28.625 7.457 1 98.75 90 ARG A CA 1
ATOM 670 C C . ARG A 1 90 ? 3.967 27.266 6.746 1 98.75 90 ARG A C 1
ATOM 672 O O . ARG A 1 90 ? 4.465 27.156 5.625 1 98.75 90 ARG A O 1
ATOM 679 N N . VAL A 1 91 ? 3.477 26.188 7.34 1 98.94 91 VAL A N 1
ATOM 680 C CA . VAL A 1 91 ? 3.514 24.844 6.77 1 98.94 91 VAL A CA 1
ATOM 681 C C . VAL A 1 91 ? 2.141 24.484 6.211 1 98.94 91 VAL A C 1
ATOM 683 O O . VAL A 1 91 ? 1.149 24.469 6.945 1 98.94 91 VAL A O 1
ATOM 686 N N . ILE A 1 92 ? 2.064 24.219 4.938 1 98.94 92 ILE A N 1
ATOM 687 C CA . ILE A 1 92 ? 0.832 23.75 4.316 1 98.94 92 ILE A CA 1
ATOM 688 C C . ILE A 1 92 ? 1.065 22.375 3.678 1 98.94 92 ILE A C 1
ATOM 690 O O . ILE A 1 92 ? 2.02 22.203 2.916 1 98.94 92 ILE A O 1
ATOM 694 N N . ASP A 1 93 ? 0.217 21.469 4.027 1 98.88 93 ASP A N 1
ATOM 695 C CA . ASP A 1 93 ? 0.3 20.109 3.482 1 98.88 93 ASP A CA 1
ATOM 696 C C . ASP A 1 93 ? -0.769 19.875 2.416 1 98.88 93 ASP A C 1
ATOM 698 O O . ASP A 1 93 ? -1.922 20.281 2.59 1 98.88 93 ASP A O 1
ATOM 702 N N . THR A 1 94 ? -0.367 19.234 1.371 1 98.56 94 THR A N 1
ATOM 703 C CA . THR A 1 94 ? -1.294 18.891 0.298 1 98.56 94 THR A CA 1
ATOM 704 C C . THR A 1 94 ? -0.874 17.594 -0.382 1 98.56 94 THR A C 1
ATOM 706 O O . THR A 1 94 ? -0.078 16.828 0.166 1 98.56 94 THR A O 1
ATOM 709 N N . SER A 1 95 ? -1.612 17.25 -1.476 1 98 95 SER A N 1
ATOM 710 C CA . SER A 1 95 ? -1.357 16.031 -2.232 1 98 95 SER A CA 1
ATOM 711 C C . SER A 1 95 ? -2.092 16.047 -3.568 1 98 95 SER A C 1
ATOM 713 O O . SER A 1 95 ? -3.197 16.578 -3.67 1 98 95 SER A O 1
ATOM 715 N N . PRO A 1 96 ? -1.48 15.406 -4.621 1 95.31 96 PRO A N 1
ATOM 716 C CA . PRO A 1 96 ? -2.246 15.188 -5.852 1 95.31 96 PRO A CA 1
ATOM 717 C C . PRO A 1 96 ? -3.523 14.383 -5.613 1 95.31 96 PRO A C 1
ATOM 719 O O . PRO A 1 96 ? -4.512 14.57 -6.328 1 95.31 96 PRO A O 1
ATOM 722 N N . LEU A 1 97 ? -3.547 13.617 -4.633 1 94 97 LEU A N 1
ATOM 723 C CA . LEU A 1 97 ? -4.691 12.789 -4.277 1 94 97 LEU A CA 1
ATOM 724 C C . LEU A 1 97 ? -5.879 13.648 -3.859 1 94 97 LEU A C 1
ATOM 726 O O . LEU A 1 97 ? -7.027 13.203 -3.924 1 94 97 LEU A O 1
ATOM 730 N N . TYR A 1 98 ? -5.676 14.875 -3.447 1 95.38 98 TYR A N 1
ATOM 731 C CA . TYR A 1 98 ? -6.672 15.711 -2.791 1 95.38 98 TYR A CA 1
ATOM 732 C C . TYR A 1 98 ? -7.477 16.5 -3.814 1 95.38 98 TYR A C 1
ATOM 734 O O . TYR A 1 98 ? -7.941 17.609 -3.527 1 95.38 98 TYR A O 1
ATOM 742 N N . GLY A 1 99 ? -7.582 16.078 -5.02 1 93.38 99 GLY A N 1
ATOM 743 C CA . GLY A 1 99 ? -8.391 16.766 -6.023 1 93.38 99 GLY A CA 1
ATOM 744 C C . GLY A 1 99 ? -7.832 18.109 -6.418 1 93.38 99 GLY A C 1
ATOM 745 O O . GLY A 1 99 ? -6.695 18.219 -6.879 1 93.38 99 GLY A O 1
ATOM 746 N N . THR A 1 100 ? -8.633 19.156 -6.047 1 93.06 100 THR A N 1
ATOM 747 C CA . THR A 1 100 ? -8.258 20.5 -6.508 1 93.06 100 THR A CA 1
ATOM 748 C C . THR A 1 100 ? -7.469 21.234 -5.43 1 93.06 100 THR A C 1
ATOM 750 O O . THR A 1 100 ? -7.246 22.438 -5.535 1 93.06 100 THR A O 1
ATOM 753 N N . ALA A 1 101 ? -7.008 20.547 -4.418 1 96.94 101 ALA A N 1
ATOM 754 C CA . ALA A 1 101 ? -6.359 21.203 -3.281 1 96.94 101 ALA A CA 1
ATOM 755 C C . ALA A 1 101 ? -5.059 21.875 -3.705 1 96.94 101 ALA A C 1
ATOM 757 O O . ALA A 1 101 ? -4.801 23.031 -3.338 1 96.94 101 ALA A O 1
ATOM 758 N N . GLU A 1 102 ? -4.25 21.203 -4.516 1 97.5 102 GLU A N 1
ATOM 759 C CA . GLU A 1 102 ? -2.982 21.781 -4.941 1 97.5 102 GLU A CA 1
ATOM 760 C C . GLU A 1 102 ? -3.203 23.078 -5.707 1 97.5 102 GLU A C 1
ATOM 762 O O . GLU A 1 102 ? -2.49 24.062 -5.492 1 97.5 102 GLU A O 1
ATOM 767 N N . VAL A 1 103 ? -4.191 23.047 -6.586 1 95.31 103 VAL A N 1
ATOM 768 C CA . VAL A 1 103 ? -4.473 24.219 -7.402 1 95.31 103 VAL A CA 1
ATOM 769 C C . VAL A 1 103 ? -4.945 25.375 -6.512 1 95.31 103 VAL A C 1
ATOM 771 O O . VAL A 1 103 ? -4.496 26.516 -6.668 1 95.31 103 VAL A O 1
ATOM 774 N N . CYS A 1 104 ? -5.773 25.047 -5.59 1 96.25 104 CYS A N 1
ATOM 775 C CA . CYS A 1 104 ? -6.266 26.062 -4.664 1 96.25 104 CYS A CA 1
ATOM 776 C C . CYS A 1 104 ? -5.121 26.656 -3.85 1 96.25 104 CYS A C 1
ATOM 778 O O . CYS A 1 104 ? -4.98 27.891 -3.768 1 96.25 104 CYS A O 1
ATOM 780 N N . VAL A 1 105 ? -4.285 25.812 -3.293 1 98.19 105 VAL A N 1
ATOM 781 C CA . VAL A 1 105 ? -3.16 26.281 -2.484 1 98.19 105 VAL A CA 1
ATOM 782 C C . VAL A 1 105 ? -2.244 27.156 -3.328 1 98.19 105 VAL A C 1
ATOM 784 O O . VAL A 1 105 ? -1.898 28.266 -2.922 1 98.19 105 VAL A O 1
ATOM 787 N N . GLY A 1 106 ? -1.854 26.641 -4.5 1 97.5 106 GLY A N 1
ATOM 788 C CA . GLY A 1 106 ? -0.974 27.406 -5.375 1 97.5 106 GLY A CA 1
ATOM 789 C C . GLY A 1 106 ? -1.52 28.781 -5.73 1 97.5 106 GLY A C 1
ATOM 790 O O . GLY A 1 106 ? -0.812 29.781 -5.617 1 97.5 106 GLY A O 1
ATOM 791 N N . ASP A 1 107 ? -2.781 28.828 -6.117 1 95.12 107 ASP A N 1
ATOM 792 C CA . ASP A 1 107 ? -3.43 30.062 -6.508 1 95.12 107 ASP A CA 1
ATOM 793 C C . ASP A 1 107 ? -3.408 31.078 -5.363 1 95.12 107 ASP A C 1
ATOM 795 O O . ASP A 1 107 ? -3.041 32.25 -5.559 1 95.12 107 ASP A O 1
ATOM 799 N N . PHE A 1 108 ? -3.73 30.625 -4.18 1 97.56 108 PHE A N 1
ATOM 800 C CA . PHE A 1 108 ? -3.959 31.547 -3.08 1 97.56 108 PHE A CA 1
ATOM 801 C C . PHE A 1 108 ? -2.637 32.031 -2.498 1 97.56 108 PHE A C 1
ATOM 803 O O . PHE A 1 108 ? -2.514 33.188 -2.109 1 97.56 108 PHE A O 1
ATOM 810 N N . ILE A 1 109 ? -1.638 31.156 -2.432 1 97.81 109 ILE A N 1
ATOM 811 C CA . ILE A 1 109 ? -0.373 31.641 -1.884 1 97.81 109 ILE A CA 1
ATOM 812 C C . ILE A 1 109 ? 0.263 32.625 -2.848 1 97.81 109 ILE A C 1
ATOM 814 O O . ILE A 1 109 ? 0.964 33.562 -2.422 1 97.81 109 ILE A O 1
ATOM 818 N N . MET A 1 110 ? 0.05 32.5 -4.172 1 95.06 110 MET A N 1
ATOM 819 C CA . MET A 1 110 ? 0.533 33.438 -5.164 1 95.06 110 MET A CA 1
ATOM 820 C C . MET A 1 110 ? -0.249 34.75 -5.086 1 95.06 110 MET A C 1
ATOM 822 O O . MET A 1 110 ? 0.341 35.844 -5.07 1 95.06 110 MET A O 1
ATOM 826 N N . ASP A 1 111 ? -1.526 34.656 -5.023 1 96 111 ASP A N 1
ATOM 827 C CA . ASP A 1 111 ? -2.404 35.844 -4.988 1 96 111 ASP A CA 1
ATOM 828 C C . ASP A 1 111 ? -2.113 36.688 -3.77 1 96 111 ASP A C 1
ATOM 830 O O . ASP A 1 111 ? -2.139 37.938 -3.859 1 96 111 ASP A O 1
ATOM 834 N N . LEU A 1 112 ? -1.891 36.094 -2.674 1 97.88 112 LEU A N 1
ATOM 835 C CA . LEU A 1 112 ? -1.66 36.781 -1.416 1 97.88 112 LEU A CA 1
ATOM 836 C C . LEU A 1 112 ? -0.221 37.281 -1.325 1 97.88 112 LEU A C 1
ATOM 838 O O . LEU A 1 112 ? 0.125 38.031 -0.408 1 97.88 112 LEU A O 1
ATOM 842 N N . GLY A 1 113 ? 0.647 36.812 -2.254 1 97.56 113 GLY A N 1
ATOM 843 C CA . GLY A 1 113 ? 2.041 37.25 -2.264 1 97.56 113 GLY A CA 1
ATOM 844 C C . GLY A 1 113 ? 2.863 36.594 -1.161 1 97.56 113 GLY A C 1
ATOM 845 O O . GLY A 1 113 ? 3.807 37.219 -0.651 1 97.56 113 GLY A O 1
ATOM 846 N N . ILE A 1 114 ? 2.531 35.375 -0.715 1 97.88 114 ILE A N 1
ATOM 847 C CA . ILE A 1 114 ? 3.211 34.781 0.428 1 97.88 114 ILE A CA 1
ATOM 848 C C . ILE A 1 114 ? 3.875 33.469 0.006 1 97.88 114 ILE A C 1
ATOM 850 O O . ILE A 1 114 ? 4.234 32.656 0.852 1 97.88 114 ILE A O 1
ATOM 854 N N . ALA A 1 115 ? 4.02 33.125 -1.284 1 96.81 115 ALA A N 1
ATOM 855 C CA . ALA A 1 115 ? 4.523 31.859 -1.806 1 96.81 115 ALA A CA 1
ATOM 856 C C . ALA A 1 115 ? 5.898 31.547 -1.229 1 96.81 115 ALA A C 1
ATOM 858 O O . ALA A 1 115 ? 6.172 30.391 -0.862 1 96.81 115 ALA A O 1
ATOM 859 N N . ASP A 1 116 ? 6.762 32.5 -1.046 1 95.5 116 ASP A N 1
ATOM 860 C CA . ASP A 1 116 ? 8.133 32.312 -0.594 1 95.5 116 ASP A CA 1
ATOM 861 C C . ASP A 1 116 ? 8.18 32.031 0.909 1 95.5 116 ASP A C 1
ATOM 863 O O . ASP A 1 116 ? 9.188 31.531 1.425 1 95.5 116 ASP A O 1
ATOM 867 N N . ASP A 1 117 ? 7.098 32.344 1.584 1 97 117 ASP A N 1
ATOM 868 C CA . ASP A 1 117 ? 7.031 32.188 3.033 1 97 117 ASP A CA 1
ATOM 869 C C . ASP A 1 117 ? 6.445 30.844 3.42 1 97 117 ASP A C 1
ATOM 871 O O . ASP A 1 117 ? 6.445 30.469 4.598 1 97 117 ASP A O 1
ATOM 875 N N . ILE A 1 118 ? 5.945 30.141 2.459 1 98.56 118 ILE A N 1
ATOM 876 C CA . ILE A 1 118 ? 5.199 28.938 2.775 1 98.56 118 ILE A CA 1
ATOM 877 C C . ILE A 1 118 ? 6.082 27.719 2.547 1 98.56 118 ILE A C 1
ATOM 879 O O . ILE A 1 118 ? 6.738 27.594 1.507 1 98.56 118 ILE A O 1
ATOM 883 N N . PHE A 1 119 ? 6.168 26.875 3.582 1 98.75 119 PHE A N 1
ATOM 884 C CA . PHE A 1 119 ? 6.781 25.547 3.555 1 98.75 119 PHE A CA 1
ATOM 885 C C . PHE A 1 119 ? 5.77 24.484 3.145 1 98.75 119 PHE A C 1
ATOM 887 O O . PHE A 1 119 ? 4.805 24.234 3.869 1 98.75 119 PHE A O 1
ATOM 894 N N . ILE A 1 120 ? 5.973 23.828 1.988 1 98.81 120 ILE A N 1
ATOM 895 C CA . ILE A 1 120 ? 4.969 22.922 1.441 1 98.81 120 ILE A CA 1
ATOM 896 C C . ILE A 1 120 ? 5.379 21.469 1.713 1 98.81 120 ILE A C 1
ATOM 898 O O . ILE A 1 120 ? 6.465 21.047 1.318 1 98.81 120 ILE A O 1
ATOM 902 N N . THR A 1 121 ? 4.562 20.766 2.436 1 98.88 121 THR A N 1
ATOM 903 C CA . THR A 1 121 ? 4.66 19.312 2.482 1 98.88 121 THR A CA 1
ATOM 904 C C . THR A 1 121 ? 3.674 18.672 1.509 1 98.88 121 THR A C 1
ATOM 906 O O . THR A 1 121 ? 2.48 18.984 1.529 1 98.88 121 THR A O 1
ATOM 909 N N . ASN A 1 122 ? 4.184 17.891 0.588 1 98.75 122 ASN A N 1
ATOM 910 C CA . ASN A 1 122 ? 3.393 17.25 -0.461 1 98.75 122 ASN A CA 1
ATOM 911 C C . ASN A 1 122 ? 3.654 15.75 -0.528 1 98.75 122 ASN A C 1
ATOM 913 O O . ASN A 1 122 ? 4.344 15.203 0.33 1 98.75 122 ASN A O 1
ATOM 917 N N . LYS A 1 123 ? 2.957 15.094 -1.404 1 98.25 123 LYS A N 1
ATOM 918 C CA . LYS A 1 123 ? 3.074 13.648 -1.529 1 98.25 123 LYS A CA 1
ATOM 919 C C . LYS A 1 123 ? 3.113 13.219 -2.994 1 98.25 123 LYS A C 1
ATOM 921 O O . LYS A 1 123 ? 2.754 14 -3.881 1 98.25 123 LYS A O 1
ATOM 926 N N . THR A 1 124 ? 3.643 12.117 -3.193 1 96.12 124 THR A N 1
ATOM 927 C CA . THR A 1 124 ? 3.518 11.398 -4.457 1 96.12 124 THR A CA 1
ATOM 928 C C . THR A 1 124 ? 2.676 10.133 -4.277 1 96.12 124 THR A C 1
ATOM 930 O O . THR A 1 124 ? 2.836 9.414 -3.295 1 96.12 124 THR A O 1
ATOM 933 N N . TRP A 1 125 ? 1.71 9.969 -5.086 1 93.75 125 TRP A N 1
ATOM 934 C CA . TRP A 1 125 ? 0.778 8.844 -5.094 1 93.75 125 TRP A CA 1
ATOM 935 C C . TRP A 1 125 ? 0.719 8.195 -6.473 1 93.75 125 TRP A C 1
ATOM 937 O O . TRP A 1 125 ? -0.161 8.508 -7.277 1 93.75 125 TRP A O 1
ATOM 947 N N . THR A 1 126 ? 1.746 7.297 -6.734 1 91.81 126 THR A N 1
ATOM 948 C CA . THR A 1 126 ? 1.939 6.859 -8.117 1 91.81 126 THR A CA 1
ATOM 949 C C . THR A 1 126 ? 2.297 5.379 -8.164 1 91.81 126 THR A C 1
ATOM 951 O O . THR A 1 126 ? 2.914 4.852 -7.238 1 91.81 126 THR A O 1
ATOM 954 N N . THR A 1 127 ? 1.738 4.852 -9.195 1 90.88 127 THR A N 1
ATOM 955 C CA . THR A 1 127 ? 2.254 3.607 -9.75 1 90.88 127 THR A CA 1
ATOM 956 C C . THR A 1 127 ? 2.719 3.807 -11.188 1 90.88 127 THR A C 1
ATOM 958 O O . THR A 1 127 ? 2.455 4.848 -11.789 1 90.88 127 THR A O 1
ATOM 961 N N . GLY A 1 128 ? 3.617 2.955 -11.805 1 86.75 128 GLY A N 1
ATOM 962 C CA . GLY A 1 128 ? 4.059 3.006 -13.195 1 86.75 128 GLY A CA 1
ATOM 963 C C . GLY A 1 128 ? 3.338 2.016 -14.086 1 86.75 128 GLY A C 1
ATOM 964 O O . GLY A 1 128 ? 2.342 1.414 -13.68 1 86.75 128 GLY A O 1
ATOM 965 N N . ASP A 1 129 ? 3.75 2.031 -15.312 1 87 129 ASP A N 1
ATOM 966 C CA . ASP A 1 129 ? 3.225 1.032 -16.234 1 87 129 ASP A CA 1
ATOM 967 C C . ASP A 1 129 ? 3.785 -0.353 -15.922 1 87 129 ASP A C 1
ATOM 969 O O . ASP A 1 129 ? 3.182 -1.367 -16.281 1 87 129 ASP A O 1
ATOM 973 N N . TYR A 1 130 ? 4.867 -0.387 -15.398 1 87.75 130 TYR A N 1
ATOM 974 C CA . TYR A 1 130 ? 5.523 -1.586 -14.891 1 87.75 130 TYR A CA 1
ATOM 975 C C . TYR A 1 130 ? 6.438 -1.253 -13.719 1 87.75 130 TYR A C 1
ATOM 977 O O . TYR A 1 130 ? 6.613 -0.082 -13.367 1 87.75 130 TYR A O 1
ATOM 985 N N . LEU A 1 131 ? 7.016 -2.395 -13.227 1 86.38 131 LEU A N 1
ATOM 986 C CA . LEU A 1 131 ? 7.895 -2.197 -12.078 1 86.38 131 LEU A CA 1
ATOM 987 C C . LEU A 1 131 ? 9.07 -1.301 -12.445 1 86.38 131 LEU A C 1
ATOM 989 O O . LEU A 1 131 ? 9.633 -1.421 -13.539 1 86.38 131 LEU A O 1
ATOM 993 N N . SER A 1 132 ? 9.555 -0.404 -11.773 1 85.12 132 SER A N 1
ATOM 994 C CA . SER A 1 132 ? 10.688 0.514 -11.898 1 85.12 132 SER A CA 1
ATOM 995 C C . SER A 1 132 ? 10.359 1.667 -12.836 1 85.12 132 SER A C 1
ATOM 997 O O . SER A 1 132 ? 11.219 2.502 -13.125 1 85.12 132 SER A O 1
ATOM 999 N N . ASP A 1 133 ? 9.148 1.602 -13.508 1 89.56 133 ASP A N 1
ATOM 1000 C CA . ASP A 1 133 ? 8.727 2.73 -14.336 1 89.56 133 ASP A CA 1
ATOM 1001 C C . ASP A 1 133 ? 8.359 3.936 -13.469 1 89.56 133 ASP A C 1
ATOM 1003 O O . ASP A 1 133 ? 7.34 3.926 -12.781 1 89.56 133 ASP A O 1
ATOM 1007 N N . ASN A 1 134 ? 9.141 4.996 -13.578 1 91 134 ASN A N 1
ATOM 1008 C CA . ASN A 1 134 ? 8.914 6.18 -12.758 1 91 134 ASN A CA 1
ATOM 1009 C C . ASN A 1 134 ? 8.211 7.281 -13.539 1 91 134 ASN A C 1
ATOM 1011 O O . ASN A 1 134 ? 8.133 8.422 -13.078 1 91 134 ASN A O 1
ATOM 1015 N N . SER A 1 135 ? 7.688 6.988 -14.688 1 91.12 135 SER A N 1
ATOM 1016 C CA . SER A 1 135 ? 7.113 8.016 -15.555 1 91.12 135 SER A CA 1
ATOM 1017 C C . SER A 1 135 ? 5.934 8.711 -14.883 1 91.12 135 SER A C 1
ATOM 1019 O O . SER A 1 135 ? 5.762 9.922 -15.023 1 91.12 135 SER A O 1
ATOM 1021 N N . HIS A 1 136 ? 5.168 7.977 -14.188 1 91.94 136 HIS A N 1
ATOM 1022 C CA . HIS A 1 136 ? 4.023 8.57 -13.508 1 91.94 136 HIS A CA 1
ATOM 1023 C C . HIS A 1 136 ? 4.473 9.5 -12.383 1 91.94 136 HIS A C 1
ATOM 1025 O O . HIS A 1 136 ? 3.893 10.578 -12.195 1 91.94 136 HIS A O 1
ATOM 1031 N N . SER A 1 137 ? 5.453 9.102 -11.641 1 93.56 137 SER A N 1
ATOM 1032 C CA . SER A 1 137 ? 6.008 9.953 -10.594 1 93.56 137 SER A CA 1
ATOM 1033 C C . SER A 1 137 ? 6.551 11.258 -11.172 1 93.56 137 SER A C 1
ATOM 1035 O O . SER A 1 137 ? 6.293 12.336 -10.633 1 93.56 137 SER A O 1
ATOM 1037 N N . GLU A 1 138 ? 7.277 11.117 -12.297 1 95.38 138 GLU A N 1
ATOM 1038 C CA . GLU A 1 138 ? 7.836 12.289 -12.969 1 95.38 138 GLU A CA 1
ATOM 1039 C C . GLU A 1 138 ? 6.734 13.25 -13.398 1 95.38 138 GLU A C 1
ATOM 1041 O O . GLU A 1 138 ? 6.828 14.461 -13.164 1 95.38 138 GLU A O 1
ATOM 1046 N N . ARG A 1 139 ? 5.777 12.703 -13.992 1 94.31 139 ARG A N 1
ATOM 1047 C CA . ARG A 1 139 ? 4.66 13.516 -14.469 1 94.31 139 ARG A CA 1
ATOM 1048 C C . ARG A 1 139 ? 3.943 14.188 -13.305 1 94.31 139 ARG A C 1
ATOM 1050 O O . ARG A 1 139 ? 3.582 15.367 -13.391 1 94.31 139 ARG A O 1
ATOM 1057 N N . GLN A 1 140 ? 3.688 13.461 -12.266 1 95.5 140 GLN A N 1
ATOM 1058 C CA . GLN A 1 140 ? 2.982 14.008 -11.109 1 95.5 140 GLN A CA 1
ATOM 1059 C C . GLN A 1 140 ? 3.777 15.141 -10.461 1 95.5 140 GLN A C 1
ATOM 1061 O O . GLN A 1 140 ? 3.203 16.141 -10.047 1 95.5 140 GLN A O 1
ATOM 1066 N N . LEU A 1 141 ? 5.102 14.984 -10.344 1 97.06 141 LEU A N 1
ATOM 1067 C CA . LEU A 1 141 ? 5.934 16.047 -9.789 1 97.06 141 LEU A CA 1
ATOM 1068 C C . LEU A 1 141 ? 5.844 17.312 -10.648 1 97.06 141 LEU A C 1
ATOM 1070 O O . LEU A 1 141 ? 5.707 18.406 -10.117 1 97.06 141 LEU A O 1
ATOM 1074 N N . ARG A 1 142 ? 5.938 17.141 -11.938 1 95.62 142 ARG A N 1
ATOM 1075 C CA . ARG A 1 142 ? 5.809 18.281 -12.844 1 95.62 142 ARG A CA 1
ATOM 1076 C C . ARG A 1 142 ? 4.477 19 -12.641 1 95.62 142 ARG A C 1
ATOM 1078 O O . ARG A 1 142 ? 4.426 20.219 -12.562 1 95.62 142 ARG A O 1
ATOM 1085 N N . GLN A 1 143 ? 3.439 18.25 -12.562 1 95.31 143 GLN A N 1
ATOM 1086 C CA . GLN A 1 143 ? 2.104 18.797 -12.375 1 95.31 143 GLN A CA 1
ATOM 1087 C C . GLN A 1 143 ? 1.994 19.531 -11.039 1 95.31 143 GLN A C 1
ATOM 1089 O O .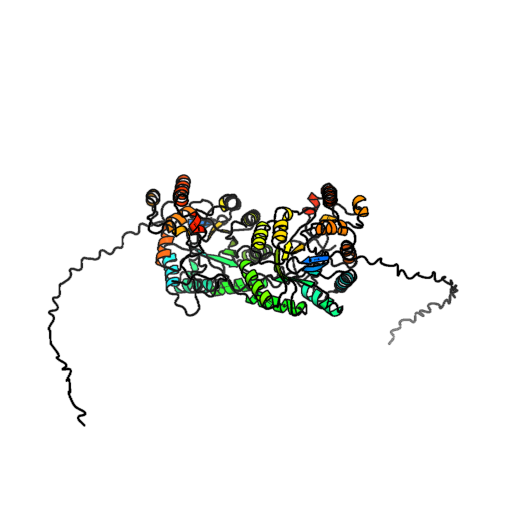 GLN A 1 143 ? 1.417 20.609 -10.961 1 95.31 143 GLN A O 1
ATOM 1094 N N . SER A 1 144 ? 2.465 18.875 -9.969 1 97.44 144 SER A N 1
ATOM 1095 C CA . SER A 1 144 ? 2.436 19.5 -8.648 1 97.44 144 SER A CA 1
ATOM 1096 C C . SER A 1 144 ? 3.197 20.812 -8.641 1 97.44 144 SER A C 1
ATOM 1098 O O . SER A 1 144 ? 2.748 21.797 -8.047 1 97.44 144 SER A O 1
ATOM 1100 N N . ARG A 1 145 ? 4.363 20.859 -9.297 1 96.5 145 ARG A N 1
ATOM 1101 C CA . ARG A 1 145 ? 5.145 22.094 -9.398 1 96.5 145 ARG A CA 1
ATOM 1102 C C . ARG A 1 145 ? 4.359 23.188 -10.117 1 96.5 145 ARG A C 1
ATOM 1104 O O . ARG A 1 145 ? 4.379 24.344 -9.695 1 96.5 145 ARG A O 1
ATOM 1111 N N . GLU A 1 146 ? 3.688 22.766 -11.141 1 94.69 146 GLU A N 1
ATOM 1112 C CA . GLU A 1 146 ? 2.875 23.703 -11.906 1 94.69 146 GLU A CA 1
ATOM 1113 C C . GLU A 1 146 ? 1.707 24.234 -11.07 1 94.69 146 GLU A C 1
ATOM 1115 O O . GLU A 1 146 ? 1.468 25.438 -11.008 1 94.69 146 GLU A O 1
ATOM 1120 N N . ARG A 1 147 ? 1.014 23.375 -10.414 1 96.12 147 ARG A N 1
ATOM 1121 C CA . ARG A 1 147 ? -0.174 23.734 -9.641 1 96.12 147 ARG A CA 1
ATOM 1122 C C . ARG A 1 147 ? 0.194 24.562 -8.43 1 96.12 147 ARG A C 1
ATOM 1124 O O . ARG A 1 147 ? -0.52 25.516 -8.078 1 96.12 147 ARG A O 1
ATOM 1131 N N . LEU A 1 148 ? 1.298 24.234 -7.777 1 97.38 148 LEU A N 1
ATOM 1132 C CA . LEU A 1 148 ? 1.746 24.953 -6.59 1 97.38 148 LEU A CA 1
ATOM 1133 C C . LEU A 1 148 ? 2.613 26.141 -6.969 1 97.38 148 LEU A C 1
ATOM 1135 O O . LEU A 1 148 ? 2.996 26.938 -6.109 1 97.38 148 LEU A O 1
ATOM 1139 N N . TRP A 1 149 ? 2.912 26.25 -8.242 1 92.94 149 TRP A N 1
ATOM 1140 C CA . TRP A 1 149 ? 3.713 27.328 -8.836 1 92.94 149 TRP A CA 1
ATOM 1141 C C . TRP A 1 149 ? 5.047 27.469 -8.109 1 92.94 149 TRP A C 1
ATOM 1143 O O . TRP A 1 149 ? 5.391 28.547 -7.629 1 92.94 149 TRP A O 1
ATOM 1153 N N . ARG A 1 150 ? 5.84 26.391 -8.141 1 94.62 150 ARG A N 1
ATOM 1154 C CA . ARG A 1 150 ? 7.16 26.375 -7.52 1 94.62 150 ARG A CA 1
ATOM 1155 C C . ARG A 1 150 ? 8.078 25.359 -8.211 1 94.62 150 ARG A C 1
ATOM 1157 O O . ARG A 1 150 ? 7.617 24.328 -8.688 1 94.62 150 ARG A O 1
ATOM 1164 N N . GLU A 1 151 ? 9.266 25.672 -8.203 1 92.5 151 GLU A N 1
ATOM 1165 C CA . GLU A 1 151 ? 10.266 24.844 -8.852 1 92.5 151 GLU A CA 1
ATOM 1166 C C . GLU A 1 151 ? 10.695 23.688 -7.945 1 92.5 151 GLU A C 1
ATOM 1168 O O . GLU A 1 151 ? 10.938 22.578 -8.414 1 92.5 151 GLU A O 1
ATOM 1173 N N . ARG A 1 152 ? 10.789 23.984 -6.676 1 96.94 152 ARG A N 1
ATOM 1174 C CA . ARG A 1 152 ? 11.25 23 -5.695 1 96.94 152 ARG A CA 1
ATOM 1175 C C . ARG A 1 152 ? 10.195 22.766 -4.621 1 96.94 152 ARG A C 1
ATOM 1177 O O . ARG A 1 152 ? 9.617 23.719 -4.09 1 96.94 152 ARG A O 1
ATOM 1184 N N . ILE A 1 153 ? 9.961 21.516 -4.352 1 98.06 153 ILE A N 1
ATOM 1185 C CA . ILE A 1 153 ? 9.039 21.156 -3.279 1 98.06 153 ILE A CA 1
ATOM 1186 C C . ILE A 1 153 ? 9.82 20.953 -1.979 1 98.06 153 ILE A C 1
ATOM 1188 O O . ILE A 1 153 ? 10.891 20.359 -1.974 1 98.06 153 ILE A O 1
ATOM 1192 N N . ASP A 1 154 ? 9.32 21.453 -0.897 1 98.69 154 ASP A N 1
ATOM 1193 C CA . ASP A 1 154 ? 10.039 21.375 0.37 1 98.69 154 ASP A CA 1
ATOM 1194 C C . ASP A 1 154 ? 10.094 19.922 0.871 1 98.69 154 ASP A C 1
ATOM 1196 O O . ASP A 1 154 ? 11.172 19.391 1.143 1 98.69 154 ASP A O 1
ATOM 1200 N N . VAL A 1 155 ? 9 19.297 1.028 1 98.88 155 VAL A N 1
ATOM 1201 C CA . VAL A 1 155 ? 8.93 17.891 1.43 1 98.88 155 VAL A CA 1
ATOM 1202 C C . VAL A 1 155 ? 8.07 17.109 0.439 1 98.88 155 VAL A C 1
ATOM 1204 O O . VAL A 1 155 ? 6.949 17.516 0.131 1 98.88 155 VAL A O 1
ATOM 1207 N N . LEU A 1 156 ? 8.57 16.094 -0.116 1 98.81 156 LEU A N 1
ATOM 1208 C CA . LEU A 1 156 ? 7.773 15.164 -0.902 1 98.81 156 LEU A CA 1
ATOM 1209 C C . LEU A 1 156 ? 7.801 13.766 -0.282 1 98.81 156 LEU A C 1
ATOM 1211 O O . LEU A 1 156 ? 8.875 13.234 0.011 1 98.81 156 LEU A O 1
ATOM 1215 N N . GLN A 1 157 ? 6.617 13.258 -0.049 1 98.75 157 GLN A N 1
ATOM 1216 C CA . GLN A 1 157 ? 6.473 12.016 0.708 1 98.75 157 GLN A CA 1
ATOM 1217 C C . GLN A 1 157 ? 5.707 10.969 -0.093 1 98.75 157 GLN A C 1
ATOM 1219 O O . GLN A 1 157 ? 4.824 11.305 -0.883 1 98.75 157 GLN A O 1
ATOM 1224 N N . VAL A 1 158 ? 6.008 9.656 0.094 1 98.19 158 VAL A N 1
ATOM 1225 C CA . VAL A 1 158 ? 5.199 8.586 -0.471 1 98.19 158 VAL A CA 1
ATOM 1226 C C . VAL A 1 158 ? 3.836 8.547 0.212 1 98.19 158 VAL A C 1
ATOM 1228 O O . VAL A 1 158 ? 3.742 8.297 1.415 1 98.19 158 VAL A O 1
ATOM 1231 N N . HIS A 1 159 ? 2.801 8.789 -0.546 1 97.62 159 HIS A N 1
ATOM 1232 C CA . HIS A 1 159 ? 1.459 8.867 0.019 1 97.62 159 HIS A CA 1
ATOM 1233 C C . HIS A 1 159 ? 0.939 7.484 0.399 1 97.62 159 HIS A C 1
ATOM 1235 O O . HIS A 1 159 ? 0.734 6.633 -0.469 1 97.62 159 HIS A O 1
ATOM 1241 N N . SER A 1 160 ? 0.703 7.215 1.702 1 95.5 160 SER A N 1
ATOM 1242 C CA . SER A 1 160 ? 0.112 6 2.256 1 95.5 160 SER A CA 1
ATOM 1243 C C . SER A 1 160 ? 0.958 4.773 1.931 1 95.5 160 SER A C 1
ATOM 1245 O O . SER A 1 160 ? 0.423 3.688 1.702 1 95.5 160 SER A O 1
ATOM 1247 N N . LEU A 1 161 ? 2.176 4.992 1.716 1 95.25 161 LEU A N 1
ATOM 1248 C CA . LEU A 1 161 ? 3.158 3.949 1.43 1 95.25 161 LEU A CA 1
ATOM 1249 C C . LEU A 1 161 ? 2.889 3.309 0.072 1 95.25 161 LEU A C 1
ATOM 1251 O O . LEU A 1 161 ? 3.379 2.213 -0.209 1 95.25 161 LEU A O 1
ATOM 1255 N N . GLU A 1 162 ? 2.076 3.932 -0.721 1 92.94 162 GLU A N 1
ATOM 1256 C CA . GLU A 1 162 ? 1.792 3.357 -2.033 1 92.94 162 GLU A CA 1
ATOM 1257 C C . GLU A 1 162 ? 3.066 3.211 -2.859 1 92.94 162 GLU A C 1
ATOM 1259 O O . GLU A 1 162 ? 3.736 4.203 -3.16 1 92.94 162 GLU A O 1
ATOM 1264 N N . ASN A 1 163 ? 3.393 1.929 -3.229 1 92.25 163 ASN A N 1
ATOM 1265 C CA . ASN A 1 163 ? 4.551 1.624 -4.062 1 92.25 163 ASN A CA 1
ATOM 1266 C C . ASN A 1 163 ? 5.836 2.174 -3.455 1 92.25 163 ASN A C 1
ATOM 1268 O O . ASN A 1 163 ? 6.703 2.678 -4.176 1 92.25 163 ASN A O 1
ATOM 1272 N N . HIS A 1 164 ? 5.961 2.16 -2.158 1 93.5 164 HIS A N 1
ATOM 1273 C CA . HIS A 1 164 ? 7.051 2.842 -1.465 1 93.5 164 HIS A CA 1
ATOM 1274 C C . HIS A 1 164 ? 8.406 2.262 -1.863 1 93.5 164 HIS A C 1
ATOM 1276 O O . HIS A 1 164 ? 9.406 2.982 -1.908 1 93.5 164 HIS A O 1
ATOM 1282 N N . ASP A 1 165 ? 8.5 0.986 -2.211 1 87.5 165 ASP A N 1
ATOM 1283 C CA . ASP A 1 165 ? 9.773 0.344 -2.52 1 87.5 165 ASP A CA 1
ATOM 1284 C C . ASP A 1 165 ? 10.414 0.961 -3.762 1 87.5 165 ASP A C 1
ATOM 1286 O O . ASP A 1 165 ? 11.641 1.054 -3.854 1 87.5 165 ASP A O 1
ATOM 1290 N N . GLN A 1 166 ? 9.586 1.374 -4.645 1 88.69 166 GLN A N 1
ATOM 1291 C CA . GLN A 1 166 ? 10.094 2 -5.859 1 88.69 166 GLN A CA 1
ATOM 1292 C C . GLN A 1 166 ? 10.203 3.514 -5.699 1 88.69 166 GLN A C 1
ATOM 1294 O O . GLN A 1 166 ? 11.219 4.113 -6.062 1 88.69 166 GLN A O 1
ATOM 1299 N N . VAL A 1 167 ? 9.219 4.113 -5.117 1 94.69 167 VAL A N 1
ATOM 1300 C CA . VAL A 1 167 ? 9.094 5.566 -5.102 1 94.69 167 VAL A CA 1
ATOM 1301 C C . VAL A 1 167 ? 10.164 6.172 -4.199 1 94.69 167 VAL A C 1
ATOM 1303 O O . VAL A 1 167 ? 10.688 7.25 -4.484 1 94.69 167 VAL A O 1
ATOM 1306 N N . ARG A 1 168 ? 10.555 5.445 -3.141 1 95.69 168 ARG A N 1
ATOM 1307 C CA . ARG A 1 168 ? 11.555 5.988 -2.23 1 95.69 168 ARG A CA 1
ATOM 1308 C C . ARG A 1 168 ? 12.891 6.176 -2.939 1 95.69 168 ARG A C 1
ATOM 1310 O O . ARG A 1 168 ? 13.625 7.129 -2.654 1 95.69 168 ARG A O 1
ATOM 1317 N N . HIS A 1 169 ? 13.227 5.277 -3.846 1 93.62 169 HIS A N 1
ATOM 1318 C CA . HIS A 1 169 ? 14.461 5.414 -4.613 1 93.62 169 HIS A CA 1
ATOM 1319 C C . HIS A 1 169 ? 14.391 6.605 -5.559 1 93.62 169 HIS A C 1
ATOM 1321 O O . HIS A 1 169 ? 15.359 7.363 -5.68 1 93.62 169 HIS A O 1
ATOM 1327 N N . TRP A 1 170 ? 13.281 6.746 -6.176 1 95.44 170 TRP A N 1
ATOM 1328 C CA . TRP A 1 170 ? 13.062 7.887 -7.059 1 95.44 170 TRP A CA 1
ATOM 1329 C C . TRP A 1 170 ? 13.141 9.195 -6.281 1 95.44 170 TRP A C 1
ATOM 1331 O O . TRP A 1 170 ? 13.773 10.156 -6.73 1 95.44 170 TRP A O 1
ATOM 1341 N N . LEU A 1 171 ? 12.57 9.211 -5.082 1 97.88 171 LEU A N 1
ATOM 1342 C CA . LEU A 1 171 ? 12.617 10.391 -4.219 1 97.88 171 LEU A CA 1
ATOM 1343 C C . LEU A 1 171 ? 14.055 10.742 -3.865 1 97.88 171 LEU A C 1
ATOM 1345 O O . LEU A 1 171 ? 14.43 11.914 -3.873 1 97.88 171 LEU A O 1
ATOM 1349 N N . ALA A 1 172 ? 14.82 9.727 -3.543 1 96.75 172 ALA A N 1
ATOM 1350 C CA . ALA A 1 172 ? 16.219 9.961 -3.197 1 96.75 172 ALA A CA 1
ATOM 1351 C C . ALA A 1 172 ? 16.969 10.617 -4.352 1 96.75 172 ALA A C 1
ATOM 1353 O O . ALA A 1 172 ? 17.781 11.531 -4.137 1 96.75 172 ALA A O 1
ATOM 1354 N N . HIS A 1 173 ? 16.688 10.18 -5.547 1 95.88 173 HIS A N 1
ATOM 1355 C CA . HIS A 1 173 ? 17.312 10.758 -6.73 1 95.88 173 HIS A CA 1
ATOM 1356 C C . HIS A 1 173 ? 16.891 12.219 -6.906 1 95.88 173 HIS A C 1
ATOM 1358 O O . HIS A 1 173 ? 17.734 13.078 -7.191 1 95.88 173 HIS A O 1
ATOM 1364 N N . LYS A 1 174 ? 15.633 12.5 -6.754 1 97.31 174 LYS A N 1
ATOM 1365 C CA . LYS A 1 174 ? 15.109 13.852 -6.938 1 97.31 174 LYS A CA 1
ATOM 1366 C C . LYS A 1 174 ? 15.656 14.797 -5.871 1 97.31 174 LYS A C 1
ATOM 1368 O O . LYS A 1 174 ? 15.867 15.984 -6.137 1 97.31 174 LYS A O 1
ATOM 1373 N N . LYS A 1 175 ? 15.828 14.297 -4.633 1 97.75 175 LYS A N 1
ATOM 1374 C CA . LYS A 1 175 ? 16.453 15.086 -3.578 1 97.75 175 LYS A CA 1
ATOM 1375 C C . LYS A 1 175 ? 17.906 15.43 -3.934 1 97.75 175 LYS A C 1
ATOM 1377 O O . LYS A 1 175 ? 18.328 16.578 -3.795 1 97.75 175 LYS A O 1
ATOM 1382 N N . ALA A 1 176 ? 18.594 14.484 -4.418 1 97.19 176 ALA A N 1
ATOM 1383 C CA . ALA A 1 176 ? 20 14.68 -4.793 1 97.19 176 ALA A CA 1
ATOM 1384 C C . ALA A 1 176 ? 20.125 15.703 -5.918 1 97.19 176 ALA A C 1
ATOM 1386 O O . ALA A 1 176 ? 21.062 16.5 -5.938 1 97.19 176 ALA A O 1
ATOM 1387 N N . GLU A 1 177 ? 19.172 15.703 -6.77 1 96 177 GLU A N 1
ATOM 1388 C CA . GLU A 1 177 ? 19.172 16.625 -7.906 1 96 177 GLU A CA 1
ATOM 1389 C C . GLU A 1 177 ? 18.75 18.016 -7.488 1 96 177 GLU A C 1
ATOM 1391 O O . GLU A 1 177 ? 18.875 18.969 -8.258 1 96 177 GLU A O 1
ATOM 1396 N N . GLY A 1 178 ? 18.047 18.094 -6.301 1 96.12 178 GLY A N 1
ATOM 1397 C CA . GLY A 1 178 ? 17.703 19.406 -5.762 1 96.12 178 GLY A CA 1
ATOM 1398 C C . GLY A 1 178 ? 16.266 19.797 -6.016 1 96.12 178 GLY A C 1
ATOM 1399 O O . GLY A 1 178 ? 15.828 20.875 -5.602 1 96.12 178 GLY A O 1
ATOM 1400 N N . SER A 1 179 ? 15.43 18.969 -6.656 1 96.12 179 SER A N 1
ATOM 1401 C CA . SER A 1 179 ? 14.031 19.266 -6.957 1 96.12 179 SER A CA 1
ATOM 1402 C C . SER A 1 179 ? 13.156 19.125 -5.715 1 96.12 179 SER A C 1
ATOM 1404 O O . SER A 1 179 ? 12.039 19.641 -5.672 1 96.12 179 SER A O 1
ATOM 1406 N N . ILE A 1 180 ? 13.648 18.438 -4.746 1 98.19 180 ILE A N 1
ATOM 1407 C CA . ILE A 1 180 ? 12.977 18.203 -3.475 1 98.19 180 ILE A CA 1
ATOM 1408 C C . ILE A 1 180 ? 13.953 18.422 -2.322 1 98.19 180 ILE A C 1
ATOM 1410 O O . ILE A 1 180 ? 15.109 18 -2.385 1 98.19 180 ILE A O 1
ATOM 1414 N N . ARG A 1 181 ? 13.531 19.109 -1.301 1 98.44 181 ARG A N 1
ATOM 1415 C CA . ARG A 1 181 ? 14.445 19.406 -0.198 1 98.44 181 ARG A CA 1
ATOM 1416 C C . ARG A 1 181 ? 14.484 18.25 0.791 1 98.44 181 ARG A C 1
ATOM 1418 O O . ARG A 1 181 ? 15.562 17.828 1.221 1 98.44 181 ARG A O 1
ATOM 1425 N N . TYR A 1 182 ? 13.359 17.734 1.22 1 98.81 182 TYR A N 1
ATOM 1426 C CA . TYR A 1 182 ? 13.227 16.625 2.168 1 98.81 182 TYR A CA 1
ATOM 1427 C C . TYR A 1 182 ? 12.32 15.539 1.615 1 98.81 182 TYR A C 1
ATOM 1429 O O . TYR A 1 182 ? 11.383 15.82 0.87 1 98.81 182 TYR A O 1
ATOM 1437 N N . ILE A 1 183 ? 12.57 14.281 1.965 1 98.81 183 ILE A N 1
ATOM 1438 C CA . ILE A 1 183 ? 11.766 13.164 1.493 1 98.81 183 ILE A CA 1
ATOM 1439 C C . ILE A 1 183 ? 11.18 12.406 2.686 1 98.81 183 ILE A C 1
ATOM 1441 O O . ILE A 1 183 ? 11.75 12.422 3.779 1 98.81 183 ILE A O 1
ATOM 1445 N N . GLY A 1 184 ? 10.07 11.836 2.543 1 98.75 184 GLY A N 1
ATOM 1446 C CA . GLY A 1 184 ? 9.414 11.125 3.633 1 98.75 184 GLY A CA 1
ATOM 1447 C C . GLY A 1 184 ? 8.398 10.109 3.156 1 98.75 184 GLY A C 1
ATOM 1448 O O . GLY A 1 184 ? 8.375 9.75 1.976 1 98.75 184 GLY A O 1
ATOM 1449 N N . ILE A 1 185 ? 7.656 9.508 4.109 1 98.75 185 ILE A N 1
ATOM 1450 C CA . ILE A 1 185 ? 6.566 8.562 3.893 1 98.75 185 ILE A CA 1
ATOM 1451 C C . ILE A 1 185 ? 5.387 8.914 4.793 1 98.75 185 ILE A C 1
ATOM 1453 O O . ILE A 1 185 ? 5.559 9.562 5.828 1 98.75 185 ILE A O 1
ATOM 1457 N N . THR A 1 186 ? 4.246 8.578 4.324 1 98.56 186 THR A N 1
ATOM 1458 C CA . THR A 1 186 ? 3.057 8.836 5.129 1 98.56 186 THR A CA 1
ATOM 1459 C C . THR A 1 186 ? 2.229 7.562 5.297 1 98.56 186 THR A C 1
ATOM 1461 O O . THR A 1 186 ? 2.238 6.691 4.422 1 98.56 186 THR A O 1
ATOM 1464 N N . GLN A 1 187 ? 1.633 7.402 6.398 1 96.19 187 GLN A N 1
ATOM 1465 C CA . GLN A 1 187 ? 0.598 6.402 6.637 1 96.19 187 GLN A CA 1
ATOM 1466 C C . GLN A 1 187 ? -0.339 6.832 7.762 1 96.19 187 GLN A C 1
ATOM 1468 O O . GLN A 1 187 ? 0.111 7.137 8.867 1 96.19 187 GLN A O 1
ATOM 1473 N N . TRP A 1 188 ? -1.598 6.812 7.469 1 90.81 188 TRP A N 1
ATOM 1474 C CA . TRP A 1 188 ? -2.58 7.281 8.445 1 90.81 188 TRP A CA 1
ATOM 1475 C C . TRP A 1 188 ? -3.041 6.141 9.344 1 90.81 188 TRP A C 1
ATOM 1477 O O . TRP A 1 188 ? -3.562 6.375 10.438 1 90.81 188 TRP A O 1
ATOM 1487 N N . SER A 1 189 ? -2.863 4.891 8.914 1 91.31 189 SER A N 1
ATOM 1488 C CA . SER A 1 189 ? -3.352 3.74 9.664 1 91.31 189 SER A CA 1
ATOM 1489 C C . SER A 1 189 ? -2.256 3.148 10.539 1 91.31 189 SER A C 1
ATOM 1491 O O . SER A 1 189 ? -1.2 2.752 10.047 1 91.31 189 SER A O 1
ATOM 1493 N N . PRO A 1 190 ? -2.594 2.949 11.828 1 93.31 190 PRO A N 1
ATOM 1494 C CA . PRO A 1 190 ? -1.607 2.365 12.734 1 93.31 190 PRO A CA 1
ATOM 1495 C C . PRO A 1 190 ? -1.233 0.933 12.367 1 93.31 190 PRO A C 1
ATOM 1497 O O . PRO A 1 190 ? -0.195 0.429 12.797 1 93.31 190 PRO A O 1
ATOM 1500 N N . GLU A 1 191 ? -2.02 0.333 11.539 1 89.06 191 GLU A N 1
ATOM 1501 C CA . GLU A 1 191 ? -1.753 -1.042 11.125 1 89.06 191 GLU A CA 1
ATOM 1502 C C . GLU A 1 191 ? -0.419 -1.147 10.391 1 89.06 191 GLU A C 1
ATOM 1504 O O . GLU A 1 191 ? 0.188 -2.219 10.344 1 89.06 191 GLU A O 1
ATOM 1509 N N . TYR A 1 192 ? 0.059 -0.047 9.906 1 92.94 192 TYR A N 1
ATOM 1510 C CA . TYR A 1 192 ? 1.241 -0.08 9.055 1 92.94 192 TYR A CA 1
ATOM 1511 C C . TYR A 1 192 ? 2.459 0.471 9.781 1 92.94 192 TYR A C 1
ATOM 1513 O O . TYR A 1 192 ? 3.516 0.669 9.18 1 92.94 192 TYR A O 1
ATOM 1521 N N . TYR A 1 193 ? 2.383 0.731 11.094 1 95.5 193 TYR A N 1
ATOM 1522 C CA . TYR A 1 193 ? 3.449 1.45 11.781 1 95.5 193 TYR A CA 1
ATOM 1523 C C . TYR A 1 193 ? 4.668 0.559 11.984 1 95.5 193 TYR A C 1
ATOM 1525 O O . TYR A 1 193 ? 5.789 1.053 12.141 1 95.5 193 TYR A O 1
ATOM 1533 N N . ASP A 1 194 ? 4.465 -0.794 11.938 1 93.06 194 ASP A N 1
ATOM 1534 C CA . ASP A 1 194 ? 5.641 -1.661 11.922 1 93.06 194 ASP A CA 1
ATOM 1535 C C . ASP A 1 194 ? 6.469 -1.441 10.656 1 93.06 194 ASP A C 1
ATOM 1537 O O . ASP A 1 194 ? 7.695 -1.33 10.719 1 93.06 194 ASP A O 1
ATOM 1541 N N . THR A 1 195 ? 5.773 -1.356 9.586 1 93.75 195 THR A N 1
ATOM 1542 C CA . THR A 1 195 ? 6.445 -1.076 8.32 1 93.75 195 THR A CA 1
ATOM 1543 C C . THR A 1 195 ? 7.102 0.302 8.352 1 93.75 195 THR A C 1
ATOM 1545 O O . THR A 1 195 ? 8.25 0.456 7.938 1 93.75 195 THR A O 1
ATOM 1548 N N . MET A 1 196 ? 6.418 1.27 8.891 1 97.38 196 MET A N 1
ATOM 1549 C CA . MET A 1 196 ? 6.957 2.621 8.984 1 97.38 196 MET A CA 1
ATOM 1550 C C . MET A 1 196 ? 8.227 2.641 9.828 1 97.38 196 MET A C 1
ATOM 1552 O O . MET A 1 196 ? 9.219 3.273 9.461 1 97.38 196 MET A O 1
ATOM 1556 N N . GLU A 1 197 ? 8.133 1.931 10.93 1 97.62 197 GLU A N 1
ATOM 1557 C CA . GLU A 1 197 ? 9.289 1.866 11.82 1 97.62 197 GLU A CA 1
ATOM 1558 C C . GLU A 1 197 ? 10.5 1.261 11.109 1 97.62 197 GLU A C 1
ATOM 1560 O O . GLU A 1 197 ? 11.609 1.782 11.211 1 97.62 197 GLU A O 1
ATOM 1565 N N . ARG A 1 198 ? 10.273 0.208 10.414 1 95.56 198 ARG A N 1
ATOM 1566 C CA . ARG A 1 198 ? 11.352 -0.437 9.672 1 95.56 198 ARG A CA 1
ATOM 1567 C C . ARG A 1 198 ? 11.961 0.522 8.656 1 95.56 198 ARG A C 1
ATOM 1569 O O . ARG A 1 198 ? 13.188 0.598 8.531 1 95.56 198 ARG A O 1
ATOM 1576 N N . LEU A 1 199 ? 11.156 1.219 7.957 1 97.38 199 LEU A N 1
ATOM 1577 C CA . LEU A 1 199 ? 11.641 2.145 6.938 1 97.38 199 LEU A CA 1
ATOM 1578 C C . LEU A 1 199 ? 12.391 3.311 7.57 1 97.38 199 LEU A C 1
ATOM 1580 O O . LEU A 1 199 ? 13.422 3.748 7.051 1 97.38 199 LEU A O 1
ATOM 1584 N N . VAL A 1 200 ? 11.93 3.801 8.695 1 98.5 200 VAL A N 1
ATOM 1585 C CA . VAL A 1 200 ? 12.602 4.867 9.43 1 98.5 200 VAL A CA 1
ATOM 1586 C C . VAL A 1 200 ? 13.992 4.41 9.852 1 98.5 200 VAL A C 1
ATOM 1588 O O . VAL A 1 200 ? 14.961 5.172 9.75 1 98.5 200 VAL A O 1
ATOM 1591 N N . ASN A 1 201 ? 14.094 3.195 10.211 1 97.81 201 ASN A N 1
ATOM 1592 C CA . ASN A 1 201 ? 15.336 2.652 10.742 1 97.81 201 ASN A CA 1
ATOM 1593 C C . ASN A 1 201 ? 16.375 2.441 9.648 1 97.81 201 ASN A C 1
ATOM 1595 O O . ASN A 1 201 ? 17.547 2.148 9.938 1 97.81 201 ASN A O 1
ATOM 1599 N N . THR A 1 202 ? 16 2.588 8.43 1 95.81 202 THR A N 1
ATOM 1600 C CA . THR A 1 202 ? 16.984 2.564 7.355 1 95.81 202 THR A CA 1
ATOM 1601 C C . THR A 1 202 ? 17.875 3.807 7.41 1 95.81 202 THR A C 1
ATOM 1603 O O . THR A 1 202 ? 18.953 3.838 6.809 1 95.81 202 THR A O 1
ATOM 1606 N N . GLY A 1 203 ? 17.359 4.871 7.98 1 96.62 203 GLY A N 1
ATOM 1607 C CA . GLY A 1 203 ? 18.109 6.102 8.141 1 96.62 203 GLY A CA 1
ATOM 1608 C C . GLY A 1 203 ? 18.047 7.004 6.922 1 96.62 203 GLY A C 1
ATOM 1609 O O . GLY A 1 203 ? 18.719 8.039 6.871 1 96.62 203 GLY A O 1
ATOM 1610 N N . THR A 1 204 ? 17.156 6.672 5.949 1 96.81 204 THR A N 1
ATOM 1611 C CA . THR A 1 204 ? 17.172 7.371 4.672 1 96.81 204 THR A CA 1
ATOM 1612 C C . THR A 1 204 ? 16.094 8.438 4.621 1 96.81 204 THR A C 1
ATOM 1614 O O . THR A 1 204 ? 16.062 9.266 3.707 1 96.81 204 THR A O 1
ATOM 1617 N N . LEU A 1 205 ? 15.188 8.477 5.59 1 98.62 205 LEU A N 1
ATOM 1618 C CA . LEU A 1 205 ? 14.016 9.352 5.543 1 98.62 205 LEU A CA 1
ATOM 1619 C C . LEU A 1 205 ? 14.25 10.617 6.352 1 98.62 205 LEU A C 1
ATOM 1621 O O . LEU A 1 205 ? 14.945 10.594 7.367 1 98.62 205 LEU A O 1
ATOM 1625 N N . ASP A 1 206 ? 13.625 11.703 5.926 1 98.81 206 ASP A N 1
ATOM 1626 C CA . ASP A 1 206 ? 13.664 12.969 6.645 1 98.81 206 ASP A CA 1
ATOM 1627 C C . ASP A 1 206 ? 12.375 13.211 7.422 1 98.81 206 ASP A C 1
ATOM 1629 O O . ASP A 1 206 ? 12.375 13.875 8.461 1 98.81 206 ASP A O 1
ATOM 1633 N N . PHE A 1 207 ? 11.266 12.727 6.895 1 98.88 207 PHE A N 1
ATOM 1634 C CA . PHE A 1 207 ? 9.945 12.992 7.441 1 98.88 207 PHE A CA 1
ATOM 1635 C C . PHE A 1 207 ? 9.109 11.719 7.5 1 98.88 207 PHE A C 1
ATOM 1637 O O . PHE A 1 207 ? 9.289 10.82 6.676 1 98.88 207 PHE A O 1
ATOM 1644 N N . VAL A 1 208 ? 8.227 11.664 8.477 1 98.88 208 VAL A N 1
ATOM 1645 C CA . VAL A 1 208 ? 7.055 10.797 8.414 1 98.88 208 VAL A CA 1
ATOM 1646 C C . VAL A 1 208 ? 5.797 11.609 8.711 1 98.88 208 VAL A C 1
ATOM 1648 O O . VAL A 1 208 ? 5.836 12.57 9.484 1 98.88 208 VAL A O 1
ATOM 1651 N N . GLN A 1 209 ? 4.75 11.273 8.086 1 98.88 209 G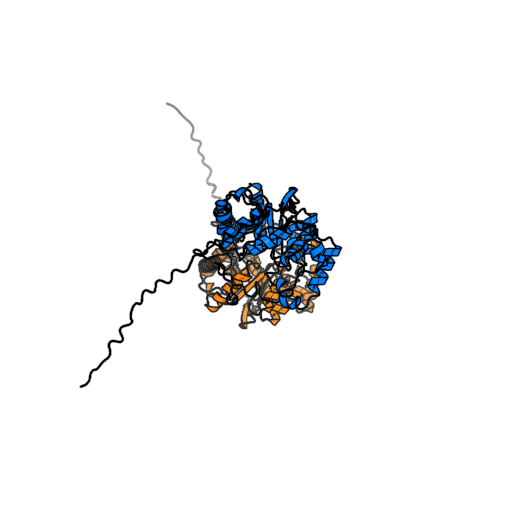LN A N 1
ATOM 1652 C CA . GLN A 1 209 ? 3.434 11.812 8.406 1 98.88 209 GLN A CA 1
ATOM 1653 C C . GLN A 1 209 ? 2.492 10.703 8.883 1 98.88 209 GLN A C 1
ATOM 1655 O O . GLN A 1 209 ? 2.252 9.734 8.164 1 98.88 209 GLN A O 1
ATOM 1660 N N . ILE A 1 210 ? 1.917 10.867 10.102 1 98.69 210 ILE A N 1
ATOM 1661 C CA . ILE A 1 210 ? 1.199 9.766 10.734 1 98.69 210 ILE A CA 1
ATOM 1662 C C . ILE A 1 210 ? -0.007 10.312 11.5 1 98.69 210 ILE A C 1
ATOM 1664 O O . ILE A 1 210 ? -0.142 11.523 11.68 1 98.69 210 ILE A O 1
ATOM 1668 N N . ALA A 1 211 ? -0.83 9.344 11.898 1 97.75 211 ALA A N 1
ATOM 1669 C CA . ALA A 1 211 ? -1.911 9.664 12.836 1 97.75 211 ALA A CA 1
ATOM 1670 C C . ALA A 1 211 ? -1.448 9.523 14.281 1 97.75 211 ALA A C 1
ATOM 1672 O O . ALA A 1 211 ? -0.884 8.492 14.664 1 97.75 211 ALA A O 1
ATOM 1673 N N . TYR A 1 212 ? -1.666 10.5 15.047 1 98.5 212 TYR A N 1
ATOM 1674 C CA . TYR A 1 212 ? -1.356 10.539 16.469 1 98.5 212 TYR A CA 1
ATOM 1675 C C . TYR A 1 212 ? -2.252 11.531 17.203 1 98.5 212 TYR A C 1
ATOM 1677 O O . TYR A 1 212 ? -2.164 12.742 16.969 1 98.5 212 TYR A O 1
ATOM 1685 N N . THR A 1 213 ? -3.143 11.023 17.984 1 98.25 213 THR A N 1
ATOM 1686 C CA . THR A 1 213 ? -4.094 11.836 18.734 1 98.25 213 THR A CA 1
ATOM 1687 C C . THR A 1 213 ? -4.172 11.367 20.188 1 98.25 213 THR A C 1
ATOM 1689 O O . THR A 1 213 ? -3.516 10.398 20.578 1 98.25 213 THR A O 1
ATOM 1692 N N . ILE A 1 214 ? -4.98 12.055 20.891 1 98.19 214 ILE A N 1
ATOM 1693 C CA . ILE A 1 214 ? -5.148 11.773 22.312 1 98.19 214 ILE A CA 1
ATOM 1694 C C . ILE A 1 214 ? -5.758 10.383 22.484 1 98.19 214 ILE A C 1
ATOM 1696 O O . ILE A 1 214 ? -5.582 9.75 23.531 1 98.19 214 ILE A O 1
ATOM 1700 N N . VAL A 1 215 ? -6.434 9.828 21.359 1 97.06 215 VAL A N 1
ATOM 1701 C CA . VAL A 1 215 ? -7.086 8.523 21.469 1 97.06 215 VAL A CA 1
ATOM 1702 C C . VAL A 1 215 ? -6.352 7.504 20.609 1 97.06 215 VAL A C 1
ATOM 1704 O O . VAL A 1 215 ? -6.449 6.297 20.844 1 97.06 215 VAL A O 1
ATOM 1707 N N . THR A 1 216 ? -5.621 7.926 19.578 1 96.81 216 THR A N 1
ATOM 1708 C CA . THR A 1 216 ? -4.805 7.066 18.734 1 96.81 216 THR A CA 1
ATOM 1709 C C . THR A 1 216 ? -3.322 7.246 19.047 1 96.81 216 THR A C 1
ATOM 1711 O O . THR A 1 216 ? -2.686 8.188 18.562 1 96.81 216 THR A O 1
ATOM 1714 N N . ARG A 1 217 ? -2.768 6.27 19.812 1 97.38 217 ARG A N 1
ATOM 1715 C CA . ARG A 1 217 ? -1.446 6.512 20.375 1 97.38 217 ARG A CA 1
ATOM 1716 C C . ARG A 1 217 ? -0.477 5.395 20.016 1 97.38 217 ARG A C 1
ATOM 1718 O O . ARG A 1 217 ? 0.562 5.227 20.656 1 97.38 217 ARG A O 1
ATOM 1725 N N . ALA A 1 218 ? -0.839 4.605 18.922 1 96.56 218 ALA A N 1
ATOM 1726 C CA . ALA A 1 218 ? -0.018 3.475 18.516 1 96.56 218 ALA A CA 1
ATOM 1727 C C . ALA A 1 218 ? 1.403 3.92 18.188 1 96.56 218 ALA A C 1
ATOM 1729 O O . ALA A 1 218 ? 2.361 3.172 18.391 1 96.56 218 ALA A O 1
ATOM 1730 N N . ALA A 1 219 ? 1.546 5.117 17.781 1 97.44 219 ALA A N 1
ATOM 1731 C CA . ALA A 1 219 ? 2.855 5.625 17.375 1 97.44 219 ALA A CA 1
ATOM 1732 C C . ALA A 1 219 ? 3.803 5.703 18.578 1 97.44 219 ALA A C 1
ATOM 1734 O O . ALA A 1 219 ? 5.023 5.719 18.406 1 97.44 219 ALA A O 1
ATOM 1735 N N . GLU A 1 220 ? 3.303 5.801 19.812 1 96.75 220 GLU A N 1
ATOM 1736 C CA . GLU A 1 220 ? 4.113 5.926 21.016 1 96.75 220 GLU A CA 1
ATOM 1737 C C . GLU A 1 220 ? 4.852 4.629 21.312 1 96.75 220 GLU A C 1
ATOM 1739 O O . GLU A 1 220 ? 5.793 4.613 22.109 1 96.75 220 GLU A O 1
ATOM 1744 N N . GLN A 1 221 ? 4.371 3.555 20.766 1 90 221 GLN A N 1
ATOM 1745 C CA . GLN A 1 221 ? 4.973 2.266 21.094 1 90 221 GLN A CA 1
ATOM 1746 C C . GLN A 1 221 ? 6.398 2.174 20.562 1 90 221 GLN A C 1
ATOM 1748 O O . GLN A 1 221 ? 7.332 1.891 21.328 1 90 221 GLN A O 1
ATOM 1753 N N . ARG A 1 222 ? 6.562 2.537 19.266 1 92.5 222 ARG A N 1
ATOM 1754 C CA . ARG A 1 222 ? 7.93 2.387 18.781 1 92.5 222 ARG A CA 1
ATOM 1755 C C . ARG A 1 222 ? 8.234 3.396 17.672 1 92.5 222 ARG A C 1
ATOM 1757 O O . ARG A 1 222 ? 9.383 3.781 17.484 1 92.5 222 ARG A O 1
ATOM 1764 N N . LEU A 1 223 ? 7.309 3.82 17.047 1 98.19 223 LEU A N 1
ATOM 1765 C CA . LEU A 1 223 ? 7.539 4.609 15.836 1 98.19 223 LEU A CA 1
ATOM 1766 C C . LEU A 1 223 ? 8.117 5.98 16.188 1 98.19 223 LEU A C 1
ATOM 1768 O O . LEU A 1 223 ? 9.078 6.43 15.555 1 98.19 223 LEU A O 1
ATOM 1772 N N . LEU A 1 224 ? 7.57 6.648 17.219 1 98.69 224 LEU A N 1
ATOM 1773 C CA . LEU A 1 224 ? 8.062 7.965 17.609 1 98.69 224 LEU A CA 1
ATOM 1774 C C . LEU A 1 224 ? 9.492 7.879 18.125 1 98.69 224 LEU A C 1
ATOM 1776 O O . LEU A 1 224 ? 10.32 8.75 17.828 1 98.69 224 LEU A O 1
ATOM 1780 N N . ASP A 1 225 ? 9.781 6.82 18.844 1 98.25 225 ASP A N 1
ATOM 1781 C CA . ASP A 1 225 ? 11.148 6.609 19.312 1 98.25 225 ASP A CA 1
ATOM 1782 C C . ASP A 1 225 ? 12.094 6.391 18.125 1 98.25 225 ASP A C 1
ATOM 1784 O O . ASP A 1 225 ? 13.203 6.934 18.109 1 98.25 225 ASP A O 1
ATOM 1788 N N . ALA A 1 226 ? 11.672 5.594 17.203 1 98.62 226 ALA A N 1
ATOM 1789 C CA . ALA A 1 226 ? 12.484 5.352 16.016 1 98.62 226 ALA A CA 1
ATOM 1790 C C . ALA A 1 226 ? 12.75 6.652 15.266 1 98.62 226 ALA A C 1
ATOM 1792 O O . ALA A 1 226 ? 13.867 6.875 14.781 1 98.62 226 ALA A O 1
ATOM 1793 N N . CYS A 1 227 ? 11.742 7.473 15.164 1 98.75 227 CYS A N 1
ATOM 1794 C CA . CYS A 1 227 ? 11.898 8.758 14.492 1 98.75 227 CYS A CA 1
ATOM 1795 C C . CYS A 1 227 ? 12.922 9.625 15.211 1 98.75 227 CYS A C 1
ATOM 1797 O O . CYS A 1 227 ? 13.797 10.211 14.578 1 98.75 227 CYS A O 1
ATOM 1799 N N . SER A 1 228 ? 12.852 9.656 16.531 1 98.44 228 SER A N 1
ATOM 1800 C CA . SER A 1 228 ? 13.805 10.422 17.328 1 98.44 228 SER A CA 1
ATOM 1801 C C . SER A 1 228 ? 15.227 9.891 17.141 1 98.44 228 SER A C 1
ATOM 1803 O O . SER A 1 228 ? 16.156 10.672 16.922 1 98.44 228 SER A O 1
ATOM 1805 N N . ALA A 1 229 ? 15.336 8.648 17.156 1 98.38 229 ALA A N 1
ATOM 1806 C CA . ALA A 1 229 ? 16.641 8.016 17.078 1 98.38 229 ALA A CA 1
ATOM 1807 C C . ALA A 1 229 ? 17.281 8.234 15.711 1 98.38 229 ALA A C 1
ATOM 1809 O O . ALA A 1 229 ? 18.516 8.305 15.594 1 98.38 229 ALA A O 1
ATOM 1810 N N . ASN A 1 230 ? 16.5 8.414 14.688 1 98.56 230 ASN A N 1
ATOM 1811 C CA . ASN A 1 230 ? 17.031 8.5 13.32 1 98.56 230 ASN A CA 1
ATOM 1812 C C . ASN A 1 230 ? 16.969 9.93 12.789 1 98.56 230 ASN A C 1
ATOM 1814 O O . ASN A 1 230 ? 17.281 10.18 11.625 1 98.56 230 ASN A O 1
ATOM 1818 N N . GLY A 1 231 ? 16.531 10.859 13.617 1 98.56 231 GLY A N 1
ATOM 1819 C CA . GLY A 1 231 ? 16.438 12.25 13.195 1 98.56 231 GLY A CA 1
ATOM 1820 C C . GLY A 1 231 ? 15.352 12.5 12.164 1 98.56 231 GLY A C 1
ATOM 1821 O O . GLY A 1 231 ? 15.547 13.281 11.227 1 98.56 231 GLY A O 1
ATOM 1822 N N . VAL A 1 232 ? 14.266 11.82 12.25 1 98.88 232 VAL A N 1
ATOM 1823 C CA . VAL A 1 232 ? 13.148 11.953 11.312 1 98.88 232 VAL A CA 1
ATOM 1824 C C . VAL A 1 232 ? 12.102 12.898 11.891 1 98.88 232 VAL A C 1
ATOM 1826 O O . VAL A 1 232 ? 11.688 12.742 13.047 1 98.88 232 VAL A O 1
ATOM 1829 N N . ALA A 1 233 ? 11.711 13.922 11.156 1 98.94 233 ALA A N 1
ATOM 1830 C CA . ALA A 1 233 ? 10.648 14.836 11.57 1 98.94 233 ALA A CA 1
ATOM 1831 C C . ALA A 1 233 ? 9.289 14.148 11.531 1 98.94 233 ALA A C 1
ATOM 1833 O O . ALA A 1 233 ? 9 13.383 10.602 1 98.94 233 ALA A O 1
ATOM 1834 N N . VAL A 1 234 ? 8.445 14.414 12.5 1 98.94 234 VAL A N 1
ATOM 1835 C CA . VAL A 1 234 ? 7.125 13.789 12.594 1 98.94 234 VAL A CA 1
ATOM 1836 C C . VAL A 1 234 ? 6.039 14.836 12.336 1 98.94 234 VAL A C 1
ATOM 1838 O O . VAL A 1 234 ? 5.918 15.805 13.078 1 98.94 234 VAL A O 1
ATOM 1841 N N . GLN A 1 235 ? 5.332 14.664 11.258 1 98.94 235 GLN A N 1
ATOM 1842 C CA . GLN A 1 235 ? 4.133 15.445 10.961 1 98.94 235 GLN A CA 1
ATOM 1843 C C . GLN A 1 235 ? 2.869 14.641 11.258 1 98.94 235 GLN A C 1
ATOM 1845 O O . GLN A 1 235 ? 2.744 13.492 10.836 1 98.94 235 GLN A O 1
ATOM 1850 N N . VAL A 1 236 ? 1.956 15.219 12 1 98.88 236 VAL A N 1
ATOM 1851 C CA . VAL A 1 236 ? 0.754 14.508 12.43 1 98.88 236 VAL A CA 1
ATOM 1852 C C . VAL A 1 236 ? -0.446 14.984 11.617 1 98.88 236 VAL A C 1
ATOM 1854 O O . VAL A 1 236 ? -0.7 16.188 11.516 1 98.88 236 VAL A O 1
ATOM 1857 N N . ASN A 1 237 ? -1.107 14.039 10.961 1 98.12 237 ASN A N 1
ATOM 1858 C CA . ASN A 1 237 ? -2.344 14.328 10.242 1 98.12 237 ASN A CA 1
ATOM 1859 C C . ASN A 1 237 ? -3.57 13.891 11.047 1 98.12 237 ASN A C 1
ATOM 1861 O O . ASN A 1 237 ? -3.441 13.25 12.086 1 98.12 237 ASN A O 1
ATOM 1865 N N . THR A 1 238 ? -4.734 14.391 10.742 1 96.38 238 THR A N 1
ATOM 1866 C CA . THR A 1 238 ? -6.047 14.062 11.281 1 96.38 238 THR A CA 1
ATOM 1867 C C . THR A 1 238 ? -6.055 14.219 12.805 1 96.38 238 THR A C 1
ATOM 1869 O O . THR A 1 238 ? -6.492 13.32 13.523 1 96.38 238 THR A O 1
ATOM 1872 N N . PRO A 1 239 ? -5.66 15.305 13.273 1 98.06 239 PRO A N 1
ATOM 1873 C CA . PRO A 1 239 ? -5.504 15.469 14.719 1 98.06 239 PRO A CA 1
ATOM 1874 C C . PRO A 1 239 ? -6.836 15.422 15.461 1 98.06 239 PRO A C 1
ATOM 1876 O O . PRO A 1 239 ? -6.855 15.289 16.688 1 98.06 239 PRO A O 1
ATOM 1879 N N . PHE A 1 240 ? -7.934 15.578 14.773 1 97.31 240 PHE A N 1
ATOM 1880 C CA . PHE A 1 240 ? -9.242 15.617 15.422 1 97.31 240 PHE A CA 1
ATOM 1881 C C . PHE A 1 240 ? -10.039 14.359 15.117 1 97.31 240 PHE A C 1
ATOM 1883 O O . PHE A 1 240 ? -11.258 14.32 15.289 1 97.31 240 PHE A O 1
ATOM 1890 N N . GLU A 1 241 ? -9.352 13.375 14.625 1 95 241 GLU A N 1
ATOM 1891 C CA . GLU A 1 241 ? -10.031 12.148 14.227 1 95 241 GLU A CA 1
ATOM 1892 C C . GLU A 1 241 ? -11.188 12.445 13.273 1 95 241 GLU A C 1
ATOM 1894 O O . GLU A 1 241 ? -12.305 11.969 13.484 1 95 241 GLU A O 1
ATOM 1899 N N . LYS A 1 242 ? -10.859 13.32 12.312 1 91.25 242 LYS A N 1
ATOM 1900 C CA . LYS A 1 242 ? -11.875 13.703 11.336 1 91.25 242 LYS A CA 1
ATOM 1901 C C . LYS A 1 242 ? -13.125 14.242 12.023 1 91.25 242 LYS A C 1
ATOM 1903 O O . LYS A 1 242 ? -14.242 13.797 11.742 1 91.25 242 LYS A O 1
ATOM 1908 N N . ALA A 1 243 ? -12.969 15.047 12.977 1 91.19 243 ALA A N 1
ATOM 1909 C CA . ALA A 1 243 ? -13.93 15.859 13.719 1 91.19 243 ALA A CA 1
ATOM 1910 C C . ALA A 1 243 ? -14.656 15.023 14.773 1 91.19 243 ALA A C 1
ATOM 1912 O O . ALA A 1 243 ? -15.469 15.547 15.539 1 91.19 243 ALA A O 1
ATOM 1913 N N . ARG A 1 244 ? -14.359 13.773 14.906 1 92.38 244 ARG A N 1
ATOM 1914 C CA . ARG A 1 244 ? -15.102 12.891 15.805 1 92.38 244 ARG A CA 1
ATOM 1915 C C . ARG A 1 244 ? -14.789 13.211 17.266 1 92.38 244 ARG A C 1
ATOM 1917 O O . ARG A 1 244 ? -15.609 12.953 18.141 1 92.38 244 ARG A O 1
ATOM 1924 N N . LEU A 1 245 ? -13.672 13.828 17.547 1 95.94 245 LEU A N 1
ATOM 1925 C CA . LEU A 1 245 ? -13.266 14.102 18.922 1 95.94 245 LEU A CA 1
ATOM 1926 C C . LEU A 1 245 ? -14.156 15.164 19.562 1 95.94 245 LEU A C 1
ATOM 1928 O O . LEU A 1 245 ? -14.188 15.312 20.781 1 95.94 245 LEU A O 1
ATOM 1932 N N . PHE A 1 246 ? -14.859 15.875 18.75 1 95.25 246 PHE A N 1
ATOM 1933 C CA . PHE A 1 246 ? -15.609 17.016 19.266 1 95.25 246 PHE A CA 1
ATOM 1934 C C . PHE A 1 246 ? -16.969 16.578 19.766 1 95.25 246 PHE A C 1
ATOM 1936 O O . PHE A 1 246 ? -17.609 17.297 20.547 1 95.25 246 PHE A O 1
ATOM 1943 N N . THR A 1 247 ? -17.406 15.383 19.344 1 93.81 247 THR A N 1
ATOM 1944 C CA . THR A 1 247 ? -18.75 14.93 19.688 1 93.81 247 THR A CA 1
ATOM 1945 C C . THR A 1 247 ? -18.922 14.82 21.203 1 93.81 247 THR A C 1
ATOM 1947 O O . THR A 1 247 ? -19.859 15.391 21.766 1 93.81 247 THR A O 1
ATOM 1950 N N . PRO A 1 248 ? -18.078 14.242 21.969 1 95.31 248 PRO A N 1
ATOM 1951 C CA . PRO A 1 248 ? -18.266 14.062 23.406 1 95.31 248 PRO A CA 1
ATOM 1952 C C . PRO A 1 248 ? -18.172 15.367 24.188 1 95.31 248 PRO A C 1
ATOM 1954 O O . PRO A 1 248 ? -18.578 15.43 25.344 1 95.31 248 PRO A O 1
ATOM 1957 N N . VAL A 1 249 ? -17.641 16.375 23.594 1 96.5 249 VAL A N 1
ATOM 1958 C CA . VAL A 1 249 ? -17.391 17.609 24.344 1 96.5 249 VAL A CA 1
ATOM 1959 C C . VAL A 1 249 ? -18.25 18.734 23.781 1 96.5 249 VAL A C 1
ATOM 1961 O O . VAL A 1 249 ? -18.047 19.906 24.109 1 96.5 249 VAL A O 1
ATOM 1964 N N . ALA A 1 250 ? -19.172 18.422 22.969 1 93.88 250 ALA A N 1
ATOM 1965 C CA . ALA A 1 250 ? -20.047 19.422 22.359 1 93.88 250 ALA A CA 1
ATOM 1966 C C . ALA A 1 250 ? -20.75 20.25 23.438 1 93.88 250 ALA A C 1
ATOM 1968 O O . ALA A 1 250 ? -21.375 19.703 24.344 1 93.88 250 ALA A O 1
ATOM 1969 N N . GLY A 1 251 ? -20.594 21.562 23.312 1 93.19 251 GLY A N 1
ATOM 1970 C CA . GLY A 1 251 ? -21.266 22.469 24.219 1 93.19 251 GLY A CA 1
ATOM 1971 C C . GLY A 1 251 ? -20.594 22.578 25.562 1 93.19 251 GLY A C 1
ATOM 1972 O O . GLY A 1 251 ? -21.047 23.312 26.438 1 93.19 251 GLY A O 1
ATOM 1973 N N . GLN A 1 252 ? -19.516 21.906 25.75 1 95.31 252 GLN A N 1
ATOM 1974 C CA . GLN A 1 252 ? -18.797 21.938 27.016 1 95.31 252 GLN A CA 1
ATOM 1975 C C . GLN A 1 252 ? -17.562 22.812 26.922 1 95.31 252 GLN A C 1
ATOM 1977 O O . GLN A 1 252 ? -16.859 22.797 25.906 1 95.31 252 GLN A O 1
ATOM 1982 N N . PRO A 1 253 ? -17.375 23.531 27.953 1 95.81 253 PRO A N 1
ATOM 1983 C CA . PRO A 1 253 ? -16.094 24.25 27.969 1 95.81 253 PRO A CA 1
ATOM 1984 C C . PRO A 1 253 ? -14.906 23.344 28.266 1 95.81 253 PRO A C 1
ATOM 1986 O O . PRO A 1 253 ? -15.086 22.234 28.766 1 95.81 253 PRO A O 1
ATOM 1989 N N . VAL A 1 254 ? -13.734 23.781 27.953 1 97.69 254 VAL A N 1
ATOM 1990 C CA . VAL A 1 254 ? -12.531 23.062 28.344 1 97.69 254 VAL A CA 1
ATOM 1991 C C . VAL A 1 254 ? -12.391 23.078 29.875 1 97.69 254 VAL A C 1
ATOM 1993 O O . VAL A 1 254 ? -12.867 24 30.531 1 97.69 254 VAL A O 1
ATOM 1996 N N . PRO A 1 255 ? -11.797 22.078 30.453 1 97.12 255 PRO A N 1
ATOM 1997 C CA . PRO A 1 255 ? -11.641 22.047 31.906 1 97.12 255 PRO A CA 1
ATOM 1998 C C . PRO A 1 255 ? -10.734 23.156 32.438 1 97.12 255 PRO A C 1
ATOM 2000 O O . PRO A 1 255 ? -9.852 23.625 31.703 1 97.12 255 PRO A O 1
ATOM 2003 N N . ASP A 1 256 ? -10.836 23.469 33.688 1 96.25 256 ASP A N 1
ATOM 2004 C CA . ASP A 1 256 ? -10.141 24.578 34.312 1 96.25 256 ASP A CA 1
ATOM 2005 C C . ASP A 1 256 ? -8.625 24.375 34.281 1 96.25 256 ASP A C 1
ATOM 2007 O O . ASP A 1 256 ? -7.871 25.328 34.062 1 96.25 256 ASP A O 1
ATOM 2011 N N . PHE A 1 257 ? -8.219 23.172 34.406 1 95.81 257 PHE A N 1
ATOM 2012 C CA . PHE A 1 257 ? -6.781 22.938 34.469 1 95.81 257 PHE A CA 1
ATOM 2013 C C . PHE A 1 257 ? -6.129 23.219 33.125 1 95.81 257 PHE A C 1
ATOM 2015 O O . PHE A 1 257 ? -4.965 23.609 33.062 1 95.81 257 PHE A O 1
ATOM 2022 N N . ALA A 1 258 ? -6.867 23.031 32.031 1 95.69 258 ALA A N 1
ATOM 2023 C CA . ALA A 1 258 ? -6.348 23.328 30.703 1 95.69 258 ALA A CA 1
ATOM 2024 C C . ALA A 1 258 ? -6.352 24.828 30.453 1 95.69 258 ALA A C 1
ATOM 2026 O O . ALA A 1 258 ? -5.438 25.359 29.812 1 95.69 258 ALA A O 1
ATOM 2027 N N . ARG A 1 259 ? -7.312 25.5 31 1 93.88 259 ARG A N 1
ATOM 2028 C CA . ARG A 1 259 ? -7.414 26.938 30.844 1 93.88 259 ARG A CA 1
ATOM 2029 C C . ARG A 1 259 ? -6.234 27.656 31.5 1 93.88 259 ARG A C 1
ATOM 2031 O O . ARG A 1 259 ? -5.773 28.688 31.016 1 93.88 259 ARG A O 1
ATOM 2038 N N . GLU A 1 260 ? -5.809 27.062 32.531 1 90.25 260 GLU A N 1
ATOM 2039 C CA . GLU A 1 260 ? -4.664 27.625 33.25 1 90.25 260 GLU A CA 1
ATOM 2040 C C . GLU A 1 260 ? -3.416 27.625 32.375 1 90.25 260 GLU A C 1
ATOM 2042 O O . GLU A 1 260 ? -2.504 28.422 32.562 1 90.25 260 GLU A O 1
ATOM 2047 N N . LEU A 1 261 ? -3.41 26.766 31.344 1 89.38 261 LEU A N 1
ATOM 2048 C CA . LEU A 1 261 ? -2.293 26.672 30.406 1 89.38 261 LEU A CA 1
ATOM 2049 C C . LEU A 1 261 ? -2.51 27.594 29.219 1 89.38 261 LEU A C 1
ATOM 2051 O O . LEU A 1 261 ? -1.678 27.656 28.312 1 89.38 261 LEU A O 1
ATOM 2055 N N . GLY A 1 262 ? -3.654 28.297 29.25 1 91.06 262 GLY A N 1
ATOM 2056 C CA . GLY A 1 262 ? -3.959 29.203 28.141 1 91.06 262 GLY A CA 1
ATOM 2057 C C . GLY A 1 262 ? -4.758 28.531 27.031 1 91.06 262 GLY A C 1
ATOM 2058 O O . GLY A 1 262 ? -4.906 29.094 25.953 1 91.06 262 GLY A O 1
ATOM 2059 N N . VAL A 1 263 ? -5.23 27.344 27.281 1 96.25 263 VAL A N 1
ATOM 2060 C CA . VAL A 1 263 ? -6.074 26.641 26.312 1 96.25 263 VAL A CA 1
ATOM 2061 C C . VAL A 1 263 ? -7.504 27.172 26.391 1 96.25 263 VAL A C 1
ATOM 2063 O O . VAL A 1 263 ? -8.141 27.094 27.453 1 96.25 263 VAL A O 1
ATOM 2066 N N . GLU A 1 264 ? -8.039 27.641 25.297 1 95.25 264 GLU A N 1
ATOM 2067 C CA . GLU A 1 264 ? -9.336 28.312 25.312 1 95.25 264 GLU A CA 1
ATOM 2068 C C . GLU A 1 264 ? -10.422 27.438 24.688 1 95.25 264 GLU A C 1
ATOM 2070 O O . GLU A 1 264 ? -11.602 27.594 24.984 1 95.25 264 GLU A O 1
ATOM 2075 N N . THR A 1 265 ? -10.031 26.578 23.766 1 97.94 265 THR A N 1
ATOM 2076 C CA . THR A 1 265 ? -10.992 25.766 23.031 1 97.94 265 THR A CA 1
ATOM 2077 C C . THR A 1 265 ? -10.562 24.312 23 1 97.94 265 THR A C 1
ATOM 2079 O O . THR A 1 265 ? -9.398 24 23.25 1 97.94 265 THR A O 1
ATOM 2082 N N . TRP A 1 266 ? -11.469 23.422 22.641 1 98.25 266 TRP A N 1
ATOM 2083 C CA . TRP A 1 266 ? -11.164 22 22.531 1 98.25 266 TRP A CA 1
ATOM 2084 C C . TRP A 1 266 ? -10.203 21.734 21.375 1 98.25 266 TRP A C 1
ATOM 2086 O O . TRP A 1 266 ? -9.375 20.828 21.453 1 98.25 266 TRP A O 1
ATOM 2096 N N . ALA A 1 267 ? -10.336 22.484 20.312 1 98.5 267 ALA A N 1
ATOM 2097 C CA . ALA A 1 267 ? -9.359 22.359 19.234 1 98.5 267 ALA A CA 1
ATOM 2098 C C . ALA A 1 267 ? -7.941 22.609 19.734 1 98.5 267 ALA A C 1
ATOM 2100 O O . ALA A 1 267 ? -7.035 21.812 19.469 1 98.5 267 ALA A O 1
ATOM 2101 N N . GLN A 1 268 ? -7.789 23.672 20.5 1 98.5 268 GLN A N 1
ATOM 2102 C CA . GLN A 1 268 ? -6.484 23.969 21.078 1 98.5 268 GLN A CA 1
ATOM 2103 C C . GLN A 1 268 ? -6.055 22.875 22.062 1 98.5 268 GLN A C 1
ATOM 2105 O O . GLN A 1 268 ? -4.875 22.531 22.125 1 98.5 268 GLN A O 1
ATOM 2110 N N . TYR A 1 269 ? -7.02 22.312 22.812 1 98.62 269 TYR A N 1
ATOM 2111 C CA . TYR A 1 269 ? -6.777 21.219 23.75 1 98.62 269 TYR A CA 1
ATOM 2112 C C . TYR A 1 269 ? -6.121 20.047 23.047 1 98.62 269 TYR A C 1
ATOM 2114 O O . TYR A 1 269 ? -5.062 19.562 23.469 1 98.62 269 TYR A O 1
ATOM 2122 N N . PHE A 1 270 ? -6.688 19.609 21.969 1 98.81 270 PHE A N 1
ATOM 2123 C CA . PHE A 1 270 ? -6.219 18.438 21.234 1 98.81 270 PHE A CA 1
ATOM 2124 C C . PHE A 1 270 ? -4.898 18.734 20.547 1 98.81 270 PHE A C 1
ATOM 2126 O O . PHE A 1 270 ? -3.98 17.922 20.547 1 98.81 270 PHE A O 1
ATOM 2133 N N . LEU A 1 271 ? -4.754 19.891 19.953 1 98.88 271 LEU A N 1
ATOM 2134 C CA . LEU A 1 271 ? -3.553 20.25 19.219 1 98.88 271 LEU A CA 1
ATOM 2135 C C . LEU A 1 271 ? -2.359 20.422 20.141 1 98.88 271 LEU A C 1
ATOM 2137 O O . LEU A 1 271 ? -1.269 19.922 19.859 1 98.88 271 LEU A O 1
ATOM 2141 N N . LYS A 1 272 ? -2.52 21.109 21.281 1 98.56 272 LYS A N 1
ATOM 2142 C CA . LYS A 1 272 ? -1.426 21.297 22.234 1 98.56 272 LYS A CA 1
ATOM 2143 C C . LYS A 1 272 ? -0.995 19.953 22.828 1 98.56 272 LYS A C 1
ATOM 2145 O O . LYS A 1 272 ? 0.191 19.734 23.094 1 98.56 272 LYS A O 1
ATOM 2150 N N . TRP A 1 273 ? -1.982 19.062 23.062 1 98.75 273 TRP A N 1
ATOM 2151 C CA . TRP A 1 273 ? -1.634 17.719 23.516 1 98.75 273 TRP A CA 1
ATOM 2152 C C . TRP A 1 273 ? -0.689 17.031 22.531 1 98.75 273 TRP A C 1
ATOM 2154 O O . TRP A 1 273 ? 0.302 16.422 22.938 1 98.75 273 TRP A O 1
ATOM 2164 N N . ILE A 1 274 ? -0.942 17.172 21.266 1 98.81 274 ILE A N 1
ATOM 2165 C CA . ILE A 1 274 ? -0.164 16.5 20.234 1 98.81 274 ILE A CA 1
ATOM 2166 C C . ILE A 1 274 ? 1.232 17.125 20.156 1 98.81 274 ILE A C 1
ATOM 2168 O O . ILE A 1 274 ? 2.236 16.406 20.25 1 98.81 274 ILE A O 1
ATOM 2172 N N . ILE A 1 275 ? 1.359 18.5 20.109 1 98.56 275 ILE A N 1
ATOM 2173 C CA . ILE A 1 275 ? 2.641 19.125 19.828 1 98.56 275 ILE A CA 1
ATOM 2174 C C . ILE A 1 275 ? 3.496 19.172 21.094 1 98.56 275 ILE A C 1
ATOM 2176 O O . ILE A 1 275 ? 4.68 19.5 21.031 1 98.56 275 ILE A O 1
ATOM 2180 N N . SER A 1 276 ? 2.926 18.781 22.203 1 98.12 276 SER A N 1
ATOM 2181 C CA . SER A 1 276 ? 3.723 18.734 23.422 1 98.12 276 SER A CA 1
ATOM 2182 C C . SER A 1 276 ? 4.629 17.516 23.453 1 98.12 276 SER A C 1
ATOM 2184 O O . SER A 1 276 ? 5.559 17.438 24.266 1 98.12 276 SER A O 1
ATOM 2186 N N . HIS A 1 277 ? 4.289 16.484 22.656 1 98.19 277 HIS A N 1
ATOM 2187 C CA . HIS A 1 277 ? 5.215 15.359 22.562 1 98.19 277 HIS A CA 1
ATOM 2188 C C . HIS A 1 277 ? 6.535 15.781 21.922 1 98.19 277 HIS A C 1
ATOM 2190 O O . HIS A 1 277 ? 6.543 16.359 20.844 1 98.19 277 HIS A O 1
ATOM 2196 N N . PRO A 1 278 ? 7.621 15.445 22.484 1 97.06 278 PRO A N 1
ATOM 2197 C CA . PRO A 1 278 ? 8.906 15.984 22.031 1 97.06 278 PRO A CA 1
ATOM 2198 C C . PRO A 1 278 ? 9.289 15.484 20.641 1 97.06 278 PRO A C 1
ATOM 2200 O O . PRO A 1 278 ? 10.055 16.141 19.922 1 97.06 278 PRO A O 1
ATOM 2203 N N . ALA A 1 279 ? 8.75 14.367 20.203 1 98.06 279 ALA A N 1
ATOM 2204 C CA . ALA A 1 279 ? 9.102 13.797 18.906 1 98.06 279 ALA A CA 1
ATOM 2205 C C . ALA A 1 279 ? 8.281 14.438 17.797 1 98.06 279 ALA A C 1
ATOM 2207 O O . ALA A 1 279 ? 8.586 14.266 16.609 1 98.06 279 ALA A O 1
ATOM 2208 N N . VAL A 1 280 ? 7.215 15.148 18.156 1 98.75 280 VAL A N 1
ATOM 2209 C CA . VAL A 1 280 ? 6.332 15.734 17.141 1 98.75 280 VAL A CA 1
ATOM 2210 C C . VAL A 1 280 ? 6.906 17.062 16.656 1 98.75 280 VAL A C 1
ATOM 2212 O O . VAL A 1 280 ? 7.215 17.938 17.453 1 98.75 280 VAL A O 1
ATOM 2215 N N . THR A 1 281 ? 7.031 17.188 15.352 1 98.88 281 THR A N 1
ATOM 2216 C CA . THR A 1 281 ? 7.566 18.406 14.742 1 98.88 281 THR A CA 1
ATOM 2217 C C . THR A 1 281 ? 6.438 19.359 14.367 1 98.88 281 THR A C 1
ATOM 2219 O O . THR A 1 281 ? 6.559 20.578 14.547 1 98.88 281 THR A O 1
ATOM 2222 N N . ASN A 1 282 ? 5.363 18.828 13.859 1 98.75 282 ASN A N 1
ATOM 2223 C CA . ASN A 1 282 ? 4.289 19.641 13.281 1 98.75 282 ASN A CA 1
ATOM 2224 C C . ASN A 1 282 ? 2.975 18.859 13.227 1 98.75 282 ASN A C 1
ATOM 2226 O O . ASN A 1 282 ? 2.973 17.641 13.047 1 98.75 282 ASN A O 1
ATOM 2230 N N . VAL A 1 283 ? 1.876 19.516 13.484 1 98.94 283 VAL A N 1
ATOM 2231 C CA . VAL A 1 283 ? 0.547 18.938 13.297 1 98.94 283 VAL A CA 1
ATOM 2232 C C . VAL A 1 283 ? -0.249 19.781 12.305 1 98.94 283 VAL A C 1
ATOM 2234 O O . VAL A 1 283 ? -0.135 21.016 12.289 1 98.94 283 VAL A O 1
ATOM 2237 N N . ILE A 1 284 ? -1.114 19.094 11.43 1 98.81 284 ILE A N 1
ATOM 2238 C CA . ILE A 1 284 ? -1.731 19.812 10.32 1 98.81 284 ILE A CA 1
ATOM 2239 C C . ILE A 1 284 ? -3.246 19.625 10.359 1 98.81 284 ILE A C 1
ATOM 2241 O O . ILE A 1 284 ? -3.799 18.875 9.555 1 98.81 284 ILE A O 1
ATOM 2245 N N . PRO A 1 285 ? -3.936 20.328 11.281 1 98.62 285 PRO A N 1
ATOM 2246 C CA . PRO A 1 285 ? -5.398 20.344 11.188 1 98.62 285 PRO A CA 1
ATOM 2247 C C . PRO A 1 285 ? -5.898 20.953 9.875 1 98.62 285 PRO A C 1
ATOM 2249 O O . PRO A 1 285 ? -5.219 21.797 9.281 1 98.62 285 PRO A O 1
ATOM 2252 N N . ALA A 1 286 ? -6.996 20.453 9.445 1 97.19 286 ALA A N 1
ATOM 2253 C CA . ALA A 1 286 ? -7.609 20.984 8.234 1 97.19 286 ALA A CA 1
ATOM 2254 C C . ALA A 1 286 ? -8.938 21.672 8.547 1 97.19 286 ALA A C 1
ATOM 2256 O O . ALA A 1 286 ? -9.633 21.297 9.484 1 97.19 286 ALA A O 1
ATOM 2257 N N . THR A 1 287 ? -9.281 22.719 7.75 1 95.75 287 THR A N 1
ATOM 2258 C CA . THR A 1 287 ? -10.562 23.406 7.855 1 95.75 287 THR A CA 1
ATOM 2259 C C . THR A 1 287 ? -10.852 24.203 6.59 1 95.75 287 THR A C 1
ATOM 2261 O O . THR A 1 287 ? -9.93 24.641 5.902 1 95.75 287 THR A O 1
ATOM 2264 N N . SER A 1 288 ? -12.062 24.328 6.285 1 93.94 288 SER A N 1
ATOM 2265 C CA . SER A 1 288 ? -12.508 25.219 5.219 1 93.94 288 SER A CA 1
ATOM 2266 C C . SER A 1 288 ? -13.125 26.484 5.785 1 93.94 288 SER A C 1
ATOM 2268 O O . SER A 1 288 ? -13.633 27.328 5.035 1 93.94 288 SER A O 1
ATOM 2270 N N . GLN A 1 289 ? -13.055 26.656 7.125 1 94.25 289 GLN A N 1
ATOM 2271 C CA . GLN A 1 289 ? -13.711 27.766 7.809 1 94.25 289 GLN A CA 1
ATOM 2272 C C . GLN A 1 289 ? -12.695 28.75 8.383 1 94.25 289 GLN A C 1
ATOM 2274 O O . GLN A 1 289 ? -11.906 28.391 9.258 1 94.25 289 GLN A O 1
ATOM 2279 N N . PRO A 1 290 ? -12.805 29.969 8 1 97.25 290 PRO A N 1
ATOM 2280 C CA . PRO A 1 290 ? -11.836 30.969 8.469 1 97.25 290 PRO A CA 1
ATOM 2281 C C . PRO A 1 290 ? -11.781 31.062 9.992 1 97.25 290 PRO A C 1
ATOM 2283 O O . PRO A 1 290 ? -10.695 31.172 10.57 1 97.25 290 PRO A O 1
ATOM 2286 N N . GLU A 1 291 ? -12.906 30.984 10.633 1 96.81 291 GLU A N 1
ATOM 2287 C CA . GLU A 1 291 ? -12.93 31.094 12.086 1 96.81 291 GLU A CA 1
ATOM 2288 C C . GLU A 1 291 ? -12.18 29.953 12.75 1 96.81 291 GLU A C 1
ATOM 2290 O O . GLU A 1 291 ? -11.531 30.125 13.781 1 96.81 291 GLU A O 1
ATOM 2295 N N . HIS A 1 292 ? -12.273 28.766 12.172 1 97.5 292 HIS A N 1
ATOM 2296 C CA . HIS A 1 292 ? -11.633 27.578 12.742 1 97.5 292 HIS A CA 1
ATOM 2297 C C . HIS A 1 292 ? -10.109 27.656 12.609 1 97.5 292 HIS A C 1
ATOM 2299 O O . HIS A 1 292 ? -9.383 27.172 13.477 1 97.5 292 HIS A O 1
ATOM 2305 N N . VAL A 1 293 ? -9.625 28.219 11.492 1 98.31 293 VAL A N 1
ATOM 2306 C CA . VAL A 1 293 ? -8.18 28.297 11.328 1 98.31 293 VAL A CA 1
ATOM 2307 C C . VAL A 1 293 ? -7.59 29.234 12.383 1 98.31 293 VAL A C 1
ATOM 2309 O O . VAL A 1 293 ? -6.5 28.984 12.906 1 98.31 293 VAL A O 1
ATOM 2312 N N . VAL A 1 294 ? -8.289 30.312 12.734 1 97.88 294 VAL A N 1
ATOM 2313 C CA . VAL A 1 294 ? -7.832 31.234 13.766 1 97.88 294 VAL A CA 1
ATOM 2314 C C . VAL A 1 294 ? -7.781 30.516 15.117 1 97.88 294 VAL A C 1
ATOM 2316 O O . VAL A 1 294 ? -6.797 30.625 15.844 1 97.88 294 VAL A O 1
ATOM 2319 N N . ASP A 1 295 ? -8.797 29.781 15.32 1 97.94 295 ASP A N 1
ATOM 2320 C CA . ASP A 1 295 ? -8.852 29 16.547 1 97.94 295 ASP A CA 1
ATOM 2321 C C . ASP A 1 295 ? -7.711 27.984 16.609 1 97.94 295 ASP A C 1
ATOM 2323 O O . ASP A 1 295 ? -6.965 27.938 17.594 1 97.94 295 ASP A O 1
ATOM 2327 N N . ASN A 1 296 ? -7.527 27.188 15.555 1 98.56 296 ASN A N 1
ATOM 2328 C CA . ASN A 1 296 ? -6.457 26.188 15.492 1 98.56 296 ASN A CA 1
ATOM 2329 C C . ASN A 1 296 ? -5.09 26.828 15.711 1 98.56 296 ASN A C 1
ATOM 2331 O O . ASN A 1 296 ? -4.27 26.297 16.469 1 98.56 296 ASN A O 1
ATOM 2335 N N . MET A 1 297 ? -4.902 28.031 15.164 1 98.31 297 MET A N 1
ATOM 2336 C CA . MET A 1 297 ? -3.602 28.688 15.234 1 98.31 297 MET A CA 1
ATOM 2337 C C . MET A 1 297 ? -3.35 29.25 16.625 1 98.31 297 MET A C 1
ATOM 2339 O O . MET A 1 297 ? -2.205 29.531 16.984 1 98.31 297 MET A O 1
ATOM 2343 N N . GLY A 1 298 ? -4.395 29.453 17.375 1 97.69 298 GLY A N 1
ATOM 2344 C CA . GLY A 1 298 ? -4.207 29.828 18.766 1 97.69 298 GLY A CA 1
ATOM 2345 C C . GLY A 1 298 ? -3.34 28.859 19.547 1 97.69 298 GLY A C 1
ATOM 2346 O O . GLY A 1 298 ? -2.652 29.25 20.484 1 97.69 298 GLY A O 1
ATOM 2347 N N . ALA A 1 299 ? -3.287 27.594 19.141 1 98.06 299 ALA A N 1
ATOM 2348 C CA . ALA A 1 299 ? -2.512 26.547 19.812 1 98.06 299 ALA A CA 1
ATOM 2349 C C . ALA A 1 299 ? -1.018 26.75 19.578 1 98.06 299 ALA A C 1
ATOM 2351 O O . ALA A 1 299 ? -0.191 26.125 20.25 1 98.06 299 ALA A O 1
ATOM 2352 N N . LEU A 1 300 ? -0.686 27.578 18.625 1 98.12 300 LEU A N 1
ATOM 2353 C CA . LEU A 1 300 ? 0.707 27.828 18.266 1 98.12 300 LEU A CA 1
ATOM 2354 C C . LEU A 1 300 ? 1.396 28.672 19.328 1 98.12 300 LEU A C 1
ATOM 2356 O O . LEU A 1 300 ? 2.621 28.797 19.328 1 98.12 300 LEU A O 1
ATOM 2360 N N . TYR A 1 301 ? 0.641 29.188 20.25 1 97.12 301 TYR A N 1
ATOM 2361 C CA . TYR A 1 301 ? 1.178 30.141 21.203 1 97.12 301 TYR A CA 1
ATOM 2362 C C . TYR A 1 301 ? 0.931 29.672 22.641 1 97.12 301 TYR A C 1
ATOM 2364 O O . TYR A 1 301 ? 0.056 28.844 22.891 1 97.12 301 TYR A O 1
ATOM 2372 N N . GLY A 1 302 ? 1.729 30.219 23.516 1 93.94 302 GLY A N 1
ATOM 2373 C CA . GLY A 1 302 ? 1.568 29.891 24.922 1 93.94 302 GLY A CA 1
ATOM 2374 C C . GLY A 1 302 ? 2.354 28.672 25.359 1 93.94 302 GLY A C 1
ATOM 2375 O O . GLY A 1 302 ? 3.158 28.141 24.578 1 93.94 302 GLY A O 1
ATOM 2376 N N . ASP A 1 303 ? 2.105 28.172 26.547 1 94.31 303 ASP A N 1
ATOM 2377 C CA . ASP A 1 303 ? 2.854 27.062 27.141 1 94.31 303 ASP A CA 1
ATOM 2378 C C . ASP A 1 303 ? 2.316 25.719 26.656 1 94.31 303 ASP A C 1
ATOM 2380 O O . ASP A 1 303 ? 1.139 25.594 26.297 1 94.31 303 ASP A O 1
ATOM 2384 N N . LEU A 1 304 ? 3.221 24.734 26.672 1 96.75 304 LEU A N 1
ATOM 2385 C CA . LEU A 1 304 ? 2.84 23.359 26.359 1 96.75 304 LEU A CA 1
ATOM 2386 C C . LEU A 1 304 ? 2.721 22.531 27.641 1 96.75 304 LEU A C 1
ATOM 2388 O O . LEU A 1 304 ? 3.473 22.75 28.594 1 96.75 304 LEU A O 1
ATOM 2392 N N . PRO A 1 305 ? 1.762 21.641 27.594 1 97.5 305 PRO A N 1
ATOM 2393 C CA . PRO A 1 305 ? 1.678 20.75 28.75 1 97.5 305 PRO A CA 1
ATOM 2394 C C . PRO A 1 305 ? 2.908 19.859 28.906 1 97.5 305 PRO A C 1
ATOM 2396 O O . PRO A 1 305 ? 3.461 19.391 27.906 1 97.5 305 PRO A O 1
ATOM 2399 N N . ASP A 1 306 ? 3.316 19.703 30.188 1 96.69 306 ASP A N 1
ATOM 2400 C CA . ASP A 1 306 ? 4.355 18.719 30.469 1 96.69 306 ASP A CA 1
ATOM 2401 C C . ASP A 1 306 ? 3.77 17.312 30.531 1 96.69 306 ASP A C 1
ATOM 2403 O O . ASP A 1 306 ? 2.59 17.109 30.234 1 96.69 306 ASP A O 1
ATOM 2407 N N . GLN A 1 307 ? 4.555 16.359 30.906 1 96.5 307 GLN A N 1
ATOM 2408 C CA . GLN A 1 307 ? 4.145 14.953 30.875 1 96.5 307 GLN A CA 1
ATOM 2409 C C . GLN A 1 307 ? 2.979 14.703 31.828 1 96.5 307 GLN A C 1
ATOM 2411 O O . GLN A 1 307 ? 2.033 13.992 31.484 1 96.5 307 GLN A O 1
ATOM 2416 N N . ALA A 1 308 ? 3.055 15.25 32.969 1 96.56 308 ALA A N 1
ATOM 2417 C CA . ALA A 1 308 ? 1.99 15.07 33.969 1 96.56 308 ALA A CA 1
ATOM 2418 C C . ALA A 1 308 ? 0.679 15.672 33.469 1 96.56 308 ALA A C 1
ATOM 2420 O O . ALA A 1 308 ? -0.381 15.055 33.594 1 96.56 308 ALA A O 1
ATOM 2421 N N . MET A 1 309 ? 0.78 16.875 32.969 1 97 309 MET A N 1
ATOM 2422 C CA . MET A 1 309 ? -0.407 17.547 32.438 1 97 309 MET A CA 1
ATOM 2423 C C . MET A 1 309 ? -0.968 16.797 31.234 1 97 309 MET A C 1
ATOM 2425 O O . MET A 1 309 ? -2.186 16.688 31.078 1 97 309 MET A O 1
ATOM 2429 N N . ARG A 1 310 ? -0.163 16.266 30.375 1 97.31 310 ARG A N 1
ATOM 2430 C CA . ARG A 1 310 ? -0.61 15.477 29.234 1 97.31 310 ARG A CA 1
ATOM 2431 C C . ARG A 1 310 ? -1.421 14.273 29.688 1 97.31 310 ARG A C 1
ATOM 2433 O O . ARG A 1 310 ? -2.459 13.961 29.109 1 97.31 310 ARG A O 1
ATOM 2440 N N . LYS A 1 311 ? -0.873 13.641 30.672 1 97.44 311 LYS A N 1
ATOM 2441 C CA . LYS A 1 311 ? -1.588 12.492 31.219 1 97.44 311 LYS A CA 1
ATOM 2442 C C . LYS A 1 311 ? -2.951 12.906 31.781 1 97.44 311 LYS A C 1
ATOM 2444 O O . LYS A 1 311 ? -3.943 12.203 31.578 1 97.44 311 LYS A O 1
ATOM 2449 N N . ARG A 1 312 ? -2.971 14.008 32.469 1 97.81 312 ARG A N 1
ATOM 2450 C CA . ARG A 1 312 ? -4.223 14.523 33.031 1 97.81 312 ARG A CA 1
ATOM 2451 C C . ARG A 1 312 ? -5.215 14.844 31.906 1 97.81 312 ARG A C 1
ATOM 2453 O O . ARG A 1 312 ? -6.402 14.531 32.031 1 97.81 312 ARG A O 1
ATOM 2460 N N . MET A 1 313 ? -4.707 15.445 30.859 1 98.38 313 MET A N 1
ATOM 2461 C CA . MET A 1 313 ? -5.527 15.766 29.703 1 98.38 313 MET A CA 1
ATOM 2462 C C . MET A 1 313 ? -6.125 14.5 29.078 1 98.38 313 MET A C 1
ATOM 2464 O O . MET A 1 313 ? -7.312 14.461 28.766 1 98.38 313 MET A O 1
ATOM 2468 N N . THR A 1 314 ? -5.293 13.484 28.953 1 98.06 314 THR A N 1
ATOM 2469 C CA . THR A 1 314 ? -5.723 12.211 28.391 1 98.06 314 THR A CA 1
ATOM 2470 C C . THR A 1 314 ? -6.773 11.555 29.281 1 98.06 314 THR A C 1
ATOM 2472 O O . THR A 1 314 ? -7.82 11.117 28.797 1 98.06 314 THR A O 1
ATOM 2475 N N . ASP A 1 315 ? -6.516 11.508 30.562 1 97.81 315 ASP A N 1
ATOM 2476 C CA . ASP A 1 315 ? -7.438 10.891 31.516 1 97.81 315 ASP A CA 1
ATOM 2477 C C . ASP A 1 315 ? -8.789 11.594 31.516 1 97.81 315 ASP A C 1
ATOM 2479 O O . ASP A 1 315 ? -9.836 10.945 31.531 1 97.81 315 ASP A O 1
ATOM 2483 N N . HIS A 1 316 ? -8.719 12.93 31.5 1 97.88 316 HIS A N 1
ATOM 2484 C CA . HIS A 1 316 ? -9.953 13.711 31.484 1 97.88 316 HIS A CA 1
ATOM 2485 C C . HIS A 1 316 ? -10.789 13.391 30.25 1 97.88 316 HIS A C 1
ATOM 2487 O O . HIS A 1 316 ? -11.969 13.039 30.359 1 97.88 316 HIS A O 1
ATOM 2493 N N . TYR A 1 317 ? -10.211 13.453 29.078 1 98 317 TYR A N 1
ATOM 2494 C CA . TYR A 1 317 ? -10.969 13.273 27.844 1 98 317 TYR A CA 1
ATOM 2495 C C . TYR A 1 317 ? -11.477 11.836 27.734 1 98 317 TYR A C 1
ATOM 2497 O O . TYR A 1 317 ? -12.648 11.617 27.422 1 98 317 TYR A O 1
ATOM 2505 N N . THR A 1 318 ? -10.555 10.836 27.938 1 96.56 318 THR A N 1
ATOM 2506 C CA . THR A 1 318 ? -10.922 9.438 27.75 1 96.56 318 THR A CA 1
ATOM 2507 C C . THR A 1 318 ? -11.93 8.992 28.797 1 96.56 318 THR A C 1
ATOM 2509 O O . THR A 1 318 ? -12.586 7.961 28.641 1 96.56 318 THR A O 1
ATOM 2512 N N . GLY A 1 319 ? -12.023 9.773 29.906 1 95.44 319 GLY A N 1
ATOM 2513 C CA . GLY A 1 319 ? -12.992 9.477 30.953 1 95.44 319 GLY A CA 1
ATOM 2514 C C . GLY A 1 319 ? -14.375 10.008 30.641 1 95.44 319 GLY A C 1
ATOM 2515 O O . GLY A 1 319 ? -15.336 9.68 31.344 1 95.44 319 GLY A O 1
ATOM 2516 N N . LEU A 1 320 ? -14.445 10.812 29.641 1 95.38 320 LEU A N 1
ATOM 2517 C CA . LEU A 1 320 ? -15.75 11.359 29.25 1 95.38 320 LEU A CA 1
ATOM 2518 C C . LEU A 1 320 ? -16.656 10.266 28.703 1 95.38 320 LEU A C 1
ATOM 2520 O O . LEU A 1 320 ? -16.172 9.289 28.125 1 95.38 320 LEU A O 1
ATOM 2524 N N . THR A 1 321 ? -17.938 10.461 28.844 1 91.88 321 THR A N 1
ATOM 2525 C CA . THR A 1 321 ? -18.922 9.547 28.266 1 91.88 321 THR A CA 1
ATOM 2526 C C . THR A 1 321 ? -19.016 9.719 26.766 1 91.88 321 THR A C 1
ATOM 2528 O O . THR A 1 321 ? -18.984 10.844 26.25 1 91.88 321 THR A O 1
ATOM 2531 N N . GLY A 1 322 ? -19.016 8.602 26.031 1 92.19 322 GLY A N 1
ATOM 2532 C CA . GLY A 1 322 ? -19.328 8.648 24.609 1 92.19 322 GLY A CA 1
ATOM 2533 C C . GLY A 1 322 ? -18.094 8.688 23.719 1 92.19 322 GLY A C 1
ATOM 2534 O O . GLY A 1 322 ? -18.203 8.758 22.5 1 92.19 322 GLY A O 1
ATOM 2535 N N . VAL A 1 323 ? -16.953 8.711 24.344 1 93.06 323 VAL A N 1
ATOM 2536 C CA . VAL A 1 323 ? -15.719 8.812 23.562 1 93.06 323 VAL A CA 1
ATOM 2537 C C . VAL A 1 323 ? -15.602 7.602 22.641 1 93.06 323 VAL A C 1
ATOM 2539 O O . VAL A 1 323 ? -15.352 7.754 21.438 1 93.06 323 VAL A O 1
ATOM 2542 N N . ALA A 1 324 ? -15.773 6.422 23.141 1 90.31 324 ALA A N 1
ATOM 2543 C CA . ALA A 1 324 ? -15.68 5.199 22.344 1 90.31 324 ALA A CA 1
ATOM 2544 C C . ALA A 1 324 ? -16.703 5.203 21.203 1 90.31 324 ALA A C 1
ATOM 2546 O O . ALA A 1 324 ? -16.391 4.785 20.094 1 90.31 324 ALA A O 1
ATOM 2547 N N . ASP A 1 325 ? -17.844 5.656 21.453 1 89.56 325 ASP A N 1
ATOM 2548 C CA . ASP A 1 325 ? -18.906 5.723 20.453 1 89.56 325 ASP A CA 1
ATOM 2549 C C . ASP A 1 325 ? -18.578 6.75 19.375 1 89.56 325 ASP A C 1
ATOM 2551 O O . ASP A 1 325 ? -18.875 6.535 18.203 1 89.56 325 ASP A O 1
ATOM 2555 N N . ALA A 1 326 ? -18 7.852 19.797 1 88.62 326 ALA A N 1
ATOM 2556 C CA . ALA A 1 326 ? -17.641 8.906 18.859 1 88.62 326 ALA A CA 1
ATOM 2557 C C . ALA A 1 326 ? -16.656 8.398 17.797 1 88.62 326 ALA A C 1
ATOM 2559 O O . ALA A 1 326 ? -16.766 8.758 16.625 1 88.62 326 ALA A O 1
ATOM 2560 N N . LEU A 1 327 ? -15.82 7.527 18.172 1 87.5 327 LEU A N 1
ATOM 2561 C CA . LEU A 1 327 ? -14.781 7.027 17.281 1 87.5 327 LEU A CA 1
ATOM 2562 C C . LEU A 1 327 ? -15.367 6.043 16.266 1 87.5 327 LEU A C 1
ATOM 2564 O O . LEU A 1 327 ? -14.727 5.738 15.266 1 87.5 327 LEU A O 1
ATOM 2568 N N . LYS A 1 328 ? -16.547 5.559 16.547 1 84.69 328 LYS A N 1
ATOM 2569 C CA . LYS A 1 328 ? -17.219 4.625 15.648 1 84.69 328 LYS A CA 1
ATOM 2570 C C . LYS A 1 328 ? -18.062 5.363 14.617 1 84.69 328 LYS A C 1
ATOM 2572 O O . LYS A 1 328 ? -18.562 4.758 13.672 1 84.69 328 LYS A O 1
ATOM 2577 N N . GLN A 1 329 ? -18.156 6.676 14.82 1 81.38 329 GLN A N 1
ATOM 2578 C CA . GLN A 1 329 ? -18.938 7.477 13.875 1 81.38 329 GLN A CA 1
ATOM 2579 C C . GLN A 1 329 ? -18.25 7.52 12.516 1 81.38 329 GLN A C 1
ATOM 2581 O O . GLN A 1 329 ? -17.031 7.359 12.414 1 81.38 329 GLN A O 1
ATOM 2586 N N . PRO A 1 330 ? -19.062 7.711 11.453 1 78.69 330 PRO A N 1
ATOM 2587 C CA . PRO A 1 330 ? -18.438 8.016 10.172 1 78.69 330 PRO A CA 1
ATOM 2588 C C . PRO A 1 330 ? -17.578 9.281 10.219 1 78.69 330 PRO A C 1
ATOM 2590 O O . PRO A 1 330 ? -17.812 10.156 11.055 1 78.69 330 PRO A O 1
ATOM 2593 N N . PRO A 1 331 ? -16.609 9.25 9.43 1 78.19 331 PRO A N 1
ATOM 2594 C CA . PRO A 1 331 ? -15.781 10.461 9.391 1 78.19 331 PRO A CA 1
ATOM 2595 C C . PRO A 1 331 ? -16.578 11.711 9.047 1 78.19 331 PRO A C 1
ATOM 2597 O O . PRO A 1 331 ? -17.5 11.648 8.227 1 78.19 331 PRO A O 1
ATOM 2600 N N . TYR A 1 332 ? -16.219 12.805 9.672 1 75.62 332 TYR A N 1
ATOM 2601 C CA . TYR A 1 332 ? -16.812 14.117 9.484 1 75.62 332 TYR A CA 1
ATOM 2602 C C . TYR A 1 332 ? -18.328 14.062 9.664 1 75.62 332 TYR A C 1
ATOM 2604 O O . TYR A 1 332 ? -19.078 14.461 8.773 1 75.62 332 TYR A O 1
ATOM 2612 N N . PRO A 1 333 ? -18.688 13.602 10.766 1 64.81 333 PRO A N 1
ATOM 2613 C CA . PRO A 1 333 ? -20.141 13.484 10.977 1 64.81 333 PRO A CA 1
ATOM 2614 C C . PRO A 1 333 ? -20.891 14.781 10.695 1 64.81 333 PRO A C 1
ATOM 2616 O O . PRO A 1 333 ? -20.516 15.836 11.219 1 64.81 333 PRO A O 1
ATOM 2619 N N . GLY A 1 334 ? -21.844 14.656 9.828 1 63.66 334 GLY A N 1
ATOM 2620 C CA . GLY A 1 334 ? -22.719 15.781 9.523 1 63.66 334 GLY A CA 1
ATOM 2621 C C . GLY A 1 334 ? -22.172 16.703 8.453 1 63.66 334 GLY A C 1
ATOM 2622 O O . GLY A 1 334 ? -22.781 17.719 8.133 1 63.66 334 GLY A O 1
ATOM 2623 N N . LYS A 1 335 ? -20.969 16.406 7.918 1 67.31 335 LYS A N 1
ATOM 2624 C CA . LYS A 1 335 ? -20.359 17.266 6.918 1 67.31 335 LYS A CA 1
ATOM 2625 C C . LYS A 1 335 ? -20.281 16.578 5.559 1 67.31 335 LYS A C 1
ATOM 2627 O O . LYS A 1 335 ? -20.188 15.352 5.488 1 67.31 335 LYS A O 1
ATOM 2632 N N . GLN A 1 336 ? -20.578 17.328 4.504 1 65.5 336 GLN A N 1
ATOM 2633 C CA . GLN A 1 336 ? -20.422 16.844 3.135 1 65.5 336 GLN A CA 1
ATOM 2634 C C . GLN A 1 336 ? -19.438 17.719 2.352 1 65.5 336 GLN A C 1
ATOM 2636 O O . GLN A 1 336 ? -19.609 18.922 2.248 1 65.5 336 GLN A O 1
ATOM 2641 N N . TYR A 1 337 ? -18.422 17.078 2.047 1 68.94 337 TYR A N 1
ATOM 2642 C CA . TYR A 1 337 ? -17.484 17.797 1.186 1 68.94 337 TYR A CA 1
ATOM 2643 C C . TYR A 1 337 ? -17.766 17.5 -0.284 1 68.94 337 TYR A C 1
ATOM 2645 O O . TYR A 1 337 ? -18.141 16.375 -0.64 1 68.94 337 TYR A O 1
ATOM 2653 N N . GLY A 1 338 ? -18 18.406 -1.103 1 69 338 GLY A N 1
ATOM 2654 C CA . GLY A 1 338 ? -18.469 18.281 -2.473 1 69 338 GLY A CA 1
ATOM 2655 C C . GLY A 1 338 ? -17.391 18.562 -3.502 1 69 338 GLY A C 1
ATOM 2656 O O . GLY A 1 338 ? -17.625 19.25 -4.492 1 69 338 GLY A O 1
ATOM 2657 N N . GLY A 1 339 ? -16.172 17.906 -3.342 1 84.12 339 GLY A N 1
ATOM 2658 C CA . GLY A 1 339 ? -15.133 18.156 -4.324 1 84.12 339 GLY A CA 1
ATOM 2659 C C . GLY A 1 339 ? -15.102 17.109 -5.426 1 84.12 339 GLY A C 1
ATOM 2660 O O . GLY A 1 339 ? -16.109 16.438 -5.68 1 84.12 339 GLY A O 1
ATOM 2661 N N . VAL A 1 340 ? -14.07 17.141 -6.262 1 83.88 340 VAL A N 1
ATOM 2662 C CA . VAL A 1 340 ? -13.93 16.203 -7.363 1 83.88 340 VAL A CA 1
ATOM 2663 C C . VAL A 1 340 ? -13.758 14.789 -6.809 1 83.88 340 VAL A C 1
ATOM 2665 O O . VAL A 1 340 ? -14.094 13.805 -7.473 1 83.88 340 VAL A O 1
ATOM 2668 N N . VAL A 1 341 ? -13.211 14.695 -5.598 1 85.38 341 VAL A N 1
ATOM 2669 C CA . VAL A 1 341 ? -13.055 13.406 -4.926 1 85.38 341 VAL A CA 1
ATOM 2670 C C . VAL A 1 341 ? -14.414 12.891 -4.473 1 85.38 341 VAL A C 1
ATOM 2672 O O . VAL A 1 341 ? -15.18 13.617 -3.838 1 85.38 341 VAL A O 1
ATOM 2675 N N . LYS A 1 342 ? -14.688 11.625 -4.855 1 79.88 342 LYS A N 1
ATOM 2676 C CA . LYS A 1 342 ? -15.945 10.992 -4.48 1 79.88 342 LYS A CA 1
ATOM 2677 C C . LYS A 1 342 ? -15.703 9.758 -3.607 1 79.88 342 LYS A C 1
ATOM 2679 O O . LYS A 1 342 ? -14.758 9 -3.848 1 79.88 342 LYS A O 1
ATOM 2684 N N . TRP A 1 343 ? -16.422 9.664 -2.508 1 74 343 TRP A N 1
ATOM 2685 C CA . TRP A 1 343 ? -16.312 8.508 -1.633 1 74 343 TRP A CA 1
ATOM 2686 C C . TRP A 1 343 ? -17.344 7.453 -1.989 1 74 343 TRP A C 1
ATOM 2688 O O . TRP A 1 343 ? -18.5 7.785 -2.289 1 74 343 TRP A O 1
ATOM 2698 N N . PRO A 1 344 ? -16.891 6.203 -2.119 1 62.06 344 PRO A N 1
ATOM 2699 C CA . PRO A 1 344 ? -17.828 5.152 -2.533 1 62.06 344 PRO A CA 1
ATOM 2700 C C . PRO A 1 344 ? -18.906 4.875 -1.486 1 62.06 344 PRO A C 1
ATOM 2702 O O . PRO A 1 344 ? -19.859 4.141 -1.756 1 62.06 344 PRO A O 1
ATOM 2705 N N . PHE A 1 345 ? -18.75 5.363 -0.255 1 56.62 345 PHE A N 1
ATOM 2706 C CA . PHE A 1 345 ? -19.766 5.078 0.745 1 56.62 345 PHE A CA 1
ATOM 2707 C C . PHE A 1 345 ? -20.766 6.227 0.848 1 56.62 345 PHE A C 1
ATOM 2709 O O . PHE A 1 345 ? -20.422 7.379 0.573 1 56.62 345 PHE A O 1
ATOM 2716 N N . PRO A 1 346 ? -22.094 5.812 0.949 1 50.09 346 PRO A N 1
ATOM 2717 C CA . PRO A 1 346 ? -23.109 6.855 1.104 1 50.09 346 PRO A CA 1
ATOM 2718 C C . PRO A 1 346 ? -22.688 7.941 2.092 1 50.09 346 PRO A C 1
ATOM 2720 O O . PRO A 1 346 ? -22.172 7.637 3.174 1 50.09 346 PRO A O 1
ATOM 2723 N N . GLN A 1 347 ? -22.344 8.984 1.592 1 47.84 347 GLN A N 1
ATOM 2724 C CA . GLN A 1 347 ? -22.047 10.125 2.451 1 47.84 347 GLN A CA 1
ATOM 2725 C C . GLN A 1 347 ? -23.328 10.719 3.041 1 47.84 347 GLN A C 1
ATOM 2727 O O . GLN A 1 347 ? -24.375 10.711 2.395 1 47.84 347 GLN A O 1
ATOM 2732 N N . PRO A 1 348 ? -23.391 10.844 4.293 1 40.28 348 PRO A N 1
ATOM 2733 C CA . PRO A 1 348 ? -24.578 11.555 4.785 1 40.28 348 PRO A CA 1
ATOM 2734 C C . PRO A 1 348 ? -24.797 12.891 4.082 1 40.28 348 PRO A C 1
ATOM 2736 O O . PRO A 1 348 ? -23.844 13.539 3.664 1 40.28 348 PRO A O 1
ATOM 2739 N N . LYS A 1 349 ? -26.047 13.086 3.611 1 34 349 LYS A N 1
ATOM 2740 C CA . LYS A 1 349 ? -26.484 14.328 2.98 1 34 349 LYS A CA 1
ATOM 2741 C C . LYS A 1 349 ? -26.156 15.531 3.854 1 34 349 LYS A C 1
ATOM 2743 O O . LYS A 1 349 ? -26.375 15.508 5.066 1 34 349 LYS A O 1
ATOM 2748 N N . ARG A 1 350 ? -25.188 16.391 3.244 1 31.3 350 ARG A N 1
ATOM 2749 C CA . ARG A 1 350 ? -24.891 17.734 3.746 1 31.3 350 ARG A CA 1
ATOM 2750 C C . ARG A 1 350 ? -26.156 18.422 4.246 1 31.3 350 ARG A C 1
ATOM 2752 O O . ARG A 1 350 ? -27.141 18.531 3.512 1 31.3 350 ARG A O 1
ATOM 2759 N N . THR A 1 351 ? -26.422 18.234 5.52 1 25.25 351 THR A N 1
ATOM 2760 C CA . THR A 1 351 ? -27.438 19.188 5.953 1 25.25 351 THR A CA 1
ATOM 2761 C C . THR A 1 351 ? -26.891 20.609 5.895 1 25.25 351 THR A C 1
ATOM 2763 O O . THR A 1 351 ? -25.734 20.859 6.211 1 25.25 351 THR A O 1
ATOM 2766 N N . MET B 1 1 ? 56.812 -0.35 -67.812 1 18.36 1 MET B N 1
ATOM 2767 C CA . MET B 1 1 ? 57.531 -1.567 -68.125 1 18.36 1 MET B CA 1
ATOM 2768 C C . MET B 1 1 ? 56.969 -2.77 -67.375 1 18.36 1 MET B C 1
ATOM 2770 O O . MET B 1 1 ? 56.594 -3.762 -68 1 18.36 1 MET B O 1
ATOM 2774 N N . THR B 1 2 ? 57.594 -3.17 -66.312 1 16.88 2 THR B N 1
ATOM 2775 C CA . THR B 1 2 ? 58.25 -4.441 -66.062 1 16.88 2 THR B CA 1
ATOM 2776 C C . THR B 1 2 ? 57.375 -5.305 -65.125 1 16.88 2 THR B C 1
ATOM 2778 O O . THR B 1 2 ? 57.688 -6.469 -64.875 1 16.88 2 THR B O 1
ATOM 2781 N N . LEU B 1 3 ? 56.531 -4.738 -64.312 1 21.03 3 LEU B N 1
ATOM 2782 C CA . LEU B 1 3 ? 56.625 -5.379 -63.031 1 21.03 3 LEU B CA 1
ATOM 2783 C C . LEU B 1 3 ? 56.156 -6.824 -63.094 1 21.03 3 LEU B C 1
ATOM 2785 O O . LEU B 1 3 ? 55.031 -7.098 -63.562 1 21.03 3 LEU B O 1
ATOM 2789 N N . GLY B 1 4 ? 56.875 -7.812 -62.688 1 18 4 GLY B N 1
ATOM 2790 C CA . GLY B 1 4 ? 57.281 -9.203 -62.812 1 18 4 GLY B CA 1
ATOM 2791 C C . GLY B 1 4 ? 56.344 -10.172 -62.125 1 18 4 GLY B C 1
ATOM 2792 O O . GLY B 1 4 ? 56.219 -11.336 -62.531 1 18 4 GLY B O 1
ATOM 2793 N N . GLN B 1 5 ? 56 -9.914 -60.844 1 20.53 5 GLN B N 1
ATOM 2794 C CA . GLN B 1 5 ? 56.25 -11.078 -60 1 20.53 5 GLN B CA 1
ATOM 2795 C C . GLN B 1 5 ? 55.344 -12.25 -60.406 1 20.53 5 GLN B C 1
ATOM 2797 O O . GLN B 1 5 ? 54.281 -12.047 -60.969 1 20.53 5 GLN B O 1
ATOM 2802 N N . HIS B 1 6 ? 55.719 -13.461 -59.938 1 19.28 6 HIS B N 1
ATOM 2803 C CA . HIS B 1 6 ? 55.938 -14.891 -60.125 1 19.28 6 HIS B CA 1
ATOM 2804 C C . HIS B 1 6 ? 54.688 -15.695 -59.75 1 19.28 6 HIS B C 1
ATOM 2806 O O . HIS B 1 6 ? 53.844 -15.227 -59 1 19.28 6 HIS B O 1
ATOM 2812 N N . THR B 1 7 ? 54.562 -16.984 -60.188 1 18.23 7 THR B N 1
ATOM 2813 C CA . THR B 1 7 ? 53.812 -18.078 -60.781 1 18.23 7 THR B CA 1
ATOM 2814 C C . THR B 1 7 ? 53.312 -19.047 -59.719 1 18.23 7 THR B C 1
ATOM 2816 O O . THR B 1 7 ? 52.594 -20 -60.031 1 18.23 7 THR B O 1
ATOM 2819 N N . LYS B 1 8 ? 53.812 -18.844 -58.312 1 19.38 8 LYS B N 1
ATOM 2820 C CA . LYS B 1 8 ? 54.062 -20.172 -57.75 1 19.38 8 LYS B CA 1
ATOM 2821 C C . LYS B 1 8 ? 52.844 -21.062 -57.812 1 19.38 8 LYS B C 1
ATOM 2823 O O . LYS B 1 8 ? 51.75 -20.625 -57.438 1 19.38 8 LYS B O 1
ATOM 2828 N N . ARG B 1 9 ? 52.844 -22.234 -58.469 1 18.12 9 ARG B N 1
ATOM 2829 C CA . ARG B 1 9 ? 52.062 -23.375 -59 1 18.12 9 ARG B CA 1
ATOM 2830 C C . ARG B 1 9 ? 51.562 -24.234 -57.844 1 18.12 9 ARG B C 1
ATOM 2832 O O . ARG B 1 9 ? 52.344 -24.859 -57.125 1 18.12 9 ARG B O 1
ATOM 2839 N N . ARG B 1 10 ? 50.594 -23.734 -57.031 1 19.59 10 ARG B N 1
ATOM 2840 C CA . ARG B 1 10 ? 49.875 -24.344 -55.938 1 19.59 10 ARG B CA 1
ATOM 2841 C C . ARG B 1 10 ? 49.312 -25.719 -56.344 1 19.59 10 ARG B C 1
ATOM 2843 O O . ARG B 1 10 ? 48.312 -25.812 -57.031 1 19.59 10 ARG B O 1
ATOM 2850 N N . THR B 1 11 ? 50.125 -26.703 -56.781 1 17.73 11 THR B N 1
ATOM 2851 C CA . THR B 1 11 ? 49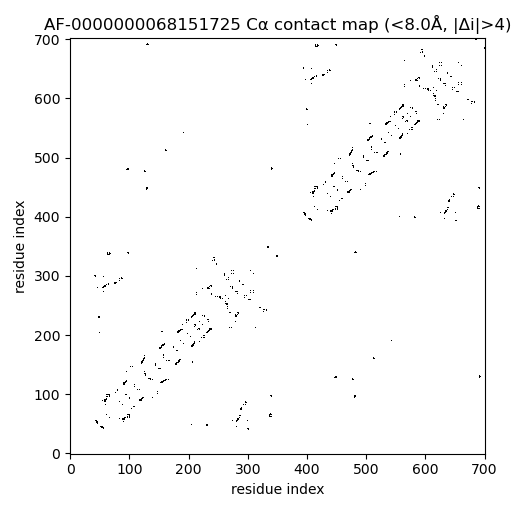.688 -27.969 -57.344 1 17.73 11 THR B CA 1
ATOM 2852 C C . THR B 1 11 ? 49.062 -28.859 -56.281 1 17.73 11 THR B C 1
ATOM 2854 O O . THR B 1 11 ? 49.781 -29.5 -55.5 1 17.73 11 THR B O 1
ATOM 2857 N N . PHE B 1 12 ? 48.531 -28.328 -55.125 1 21.81 12 PHE B N 1
ATOM 2858 C CA . PHE B 1 12 ? 48.375 -29.328 -54.094 1 21.81 12 PHE B CA 1
ATOM 2859 C C . PHE B 1 12 ? 47.625 -30.547 -54.625 1 21.81 12 PHE B C 1
ATOM 2861 O O . PHE B 1 12 ? 46.562 -30.391 -55.25 1 21.81 12 PHE B O 1
ATOM 2868 N N . LEU B 1 13 ? 48.281 -31.719 -54.562 1 19.75 13 LEU B N 1
ATOM 2869 C CA . LEU B 1 13 ? 48.188 -33.125 -54.906 1 19.75 13 LEU B CA 1
ATOM 2870 C C . LEU B 1 13 ? 46.875 -33.719 -54.375 1 19.75 13 LEU B C 1
ATOM 2872 O O . LEU B 1 13 ? 46.375 -33.312 -53.344 1 19.75 13 LEU B O 1
ATOM 2876 N N . THR B 1 14 ? 46.188 -34.625 -55.156 1 20.8 14 THR B N 1
ATOM 2877 C CA . THR B 1 14 ? 44.969 -35.312 -55.562 1 20.8 14 THR B CA 1
ATOM 2878 C C . THR B 1 14 ? 44.719 -36.531 -54.656 1 20.8 14 THR B C 1
ATOM 2880 O O . THR B 1 14 ? 43.75 -37.25 -54.844 1 20.8 14 THR B O 1
ATOM 2883 N N . GLY B 1 15 ? 45.625 -36.781 -53.562 1 20.53 15 GLY B N 1
ATOM 2884 C CA . GLY B 1 15 ? 45.594 -38.188 -53.312 1 20.53 15 GLY B CA 1
ATOM 2885 C C . GLY B 1 15 ? 44.219 -38.719 -52.938 1 20.53 15 GLY B C 1
ATOM 2886 O O . GLY B 1 15 ? 43.438 -38.031 -52.281 1 20.53 15 GLY B O 1
ATOM 2887 N N . SER B 1 16 ? 43.688 -39.812 -53.594 1 20.88 16 SER B N 1
ATOM 2888 C CA . SER B 1 16 ? 42.406 -40.5 -53.812 1 20.88 16 SER B CA 1
ATOM 2889 C C . SER B 1 16 ? 42.094 -41.406 -52.625 1 20.88 16 SER B C 1
ATOM 2891 O O . SER B 1 16 ? 41.219 -42.281 -52.75 1 20.88 16 SER B O 1
ATOM 2893 N N . ALA B 1 17 ? 42.75 -41.188 -51.438 1 22.86 17 ALA B N 1
ATOM 2894 C CA . ALA B 1 17 ? 42.594 -42.375 -50.594 1 22.86 17 ALA B CA 1
ATOM 2895 C C . ALA B 1 17 ? 41.125 -42.781 -50.469 1 22.86 17 ALA B C 1
ATOM 2897 O O . ALA B 1 17 ? 40.281 -41.969 -50.125 1 22.86 17 ALA B O 1
ATOM 2898 N N . ALA B 1 18 ? 40.812 -44.031 -51.031 1 22.75 18 ALA B N 1
ATOM 2899 C CA . ALA B 1 18 ? 39.594 -44.844 -51.25 1 22.75 18 ALA B CA 1
ATOM 2900 C C . ALA B 1 18 ? 39 -45.281 -49.906 1 22.75 18 ALA B C 1
ATOM 2902 O O . ALA B 1 18 ? 39.594 -46.125 -49.188 1 22.75 18 ALA B O 1
ATOM 2903 N N . VAL B 1 19 ? 38.875 -44.406 -48.969 1 23.41 19 VAL B N 1
ATOM 2904 C CA . VAL B 1 19 ? 38.438 -45 -47.688 1 23.41 19 VAL B CA 1
ATOM 2905 C C . VAL B 1 19 ? 37.156 -45.812 -47.938 1 23.41 19 VAL B C 1
ATOM 2907 O O . VAL B 1 19 ? 36.188 -45.312 -48.5 1 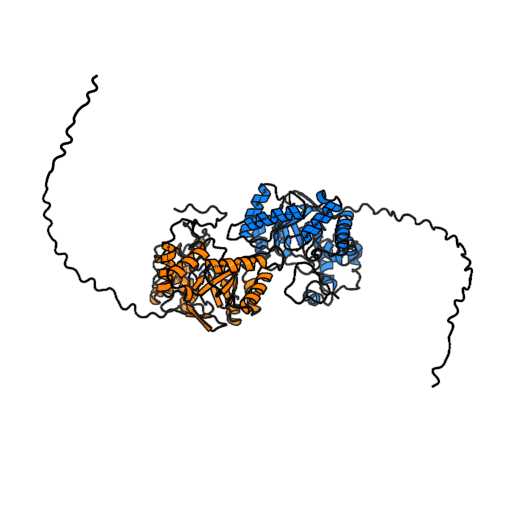23.41 19 VAL B O 1
ATOM 2910 N N . ALA B 1 20 ? 37.344 -47.188 -47.906 1 24.16 20 ALA B N 1
ATOM 2911 C CA . ALA B 1 20 ? 36.406 -48.312 -47.938 1 24.16 20 ALA B CA 1
ATOM 2912 C C . ALA B 1 20 ? 35.281 -48.094 -46.906 1 24.16 20 ALA B C 1
ATOM 2914 O O . ALA B 1 20 ? 35.531 -47.844 -45.75 1 24.16 20 ALA B O 1
ATOM 2915 N N . ALA B 1 21 ? 34.156 -47.656 -47.375 1 24.8 21 ALA B N 1
ATOM 2916 C CA . ALA B 1 21 ? 32.844 -47.406 -46.781 1 24.8 21 ALA B CA 1
ATOM 2917 C C . ALA B 1 21 ? 32.281 -48.688 -46.156 1 24.8 21 ALA B C 1
ATOM 2919 O O . ALA B 1 21 ? 31.844 -49.594 -46.844 1 24.8 21 ALA B O 1
ATOM 2920 N N . THR B 1 22 ? 33.125 -49.312 -45.281 1 25.06 22 THR B N 1
ATOM 2921 C CA . THR B 1 22 ? 32.469 -50.5 -44.688 1 25.06 22 THR B CA 1
ATOM 2922 C C . THR B 1 22 ? 31.062 -50.156 -44.188 1 25.06 22 THR B C 1
ATOM 2924 O O . THR B 1 22 ? 30.875 -49.188 -43.469 1 25.06 22 THR B O 1
ATOM 2927 N N . SER B 1 23 ? 30.047 -50.594 -44.938 1 24.53 23 SER B N 1
ATOM 2928 C CA . SER B 1 23 ? 28.609 -50.562 -44.719 1 24.53 23 SER B CA 1
ATOM 2929 C C . SER B 1 23 ? 28.203 -51.188 -43.375 1 24.53 23 SER B C 1
ATOM 2931 O O . SER B 1 23 ? 28.312 -52.375 -43.188 1 24.53 23 SER B O 1
ATOM 2933 N N . ILE B 1 24 ? 28.781 -50.781 -42.25 1 25.92 24 ILE B N 1
ATOM 2934 C CA . ILE B 1 24 ? 28.281 -51.438 -41.062 1 25.92 24 ILE B CA 1
ATOM 2935 C C . ILE B 1 24 ? 26.75 -51.375 -41.031 1 25.92 24 ILE B C 1
ATOM 2937 O O . ILE B 1 24 ? 26.172 -50.281 -41.125 1 25.92 24 ILE B O 1
ATOM 2941 N N . LEU B 1 25 ? 26.062 -52.406 -41.469 1 27.92 25 LEU B N 1
ATOM 2942 C CA . LEU B 1 25 ? 24.656 -52.719 -41.312 1 27.92 25 LEU B CA 1
ATOM 2943 C C . LEU B 1 25 ? 24.188 -52.469 -39.875 1 27.92 25 LEU B C 1
ATOM 2945 O O . LEU B 1 25 ? 24.594 -53.156 -38.969 1 27.92 25 LEU B O 1
ATOM 2949 N N . GLY B 1 26 ? 24.188 -51.188 -39.406 1 26.31 26 GLY B N 1
ATOM 2950 C CA . GLY B 1 26 ? 23.641 -50.938 -38.094 1 26.31 26 GLY B CA 1
ATOM 2951 C C . GLY B 1 26 ? 22.266 -51.562 -37.906 1 26.31 26 GLY B C 1
ATOM 2952 O O . GLY B 1 26 ? 21.359 -51.344 -38.719 1 26.31 26 GLY B O 1
ATOM 2953 N N . ALA B 1 27 ? 22.203 -52.812 -37.375 1 31.16 27 ALA B N 1
ATOM 2954 C CA . ALA B 1 27 ? 20.969 -53.406 -36.906 1 31.16 27 ALA B CA 1
ATOM 2955 C C . ALA B 1 27 ? 20.094 -52.375 -36.188 1 31.16 27 ALA B C 1
ATOM 2957 O O . ALA B 1 27 ? 20.562 -51.688 -35.281 1 31.16 27 ALA B O 1
ATOM 2958 N N . ALA B 1 28 ? 19.109 -51.906 -36.938 1 31.86 28 ALA B N 1
ATOM 2959 C CA . ALA B 1 28 ? 18 -51.094 -36.438 1 31.86 28 ALA B CA 1
ATOM 2960 C C . ALA B 1 28 ? 17.438 -51.656 -35.125 1 31.86 28 ALA B C 1
ATOM 2962 O O . ALA B 1 28 ? 16.812 -52.719 -35.125 1 31.86 28 ALA B O 1
ATOM 2963 N N . LEU B 1 29 ? 18.25 -51.656 -34.062 1 32.19 29 LEU B N 1
ATOM 2964 C CA . LEU B 1 29 ? 17.453 -52.031 -32.875 1 32.19 29 LEU B CA 1
ATOM 2965 C C . LEU B 1 29 ? 16.094 -51.344 -32.906 1 32.19 29 LEU B C 1
ATOM 2967 O O . LEU B 1 29 ? 16.016 -50.156 -33.219 1 32.19 29 LEU B O 1
ATOM 2971 N N . PRO B 1 30 ? 15.016 -52.062 -33.094 1 31.73 30 PRO B N 1
ATOM 2972 C CA . PRO B 1 30 ? 13.711 -51.406 -33.094 1 31.73 30 PRO B CA 1
ATOM 2973 C C . PRO B 1 30 ? 13.562 -50.438 -31.906 1 31.73 30 PRO B C 1
ATOM 2975 O O . PRO B 1 30 ? 13.992 -50.75 -30.797 1 31.73 30 PRO B O 1
ATOM 2978 N N . VAL B 1 31 ? 13.789 -49.156 -32.125 1 31.98 31 VAL B N 1
ATOM 2979 C CA . VAL B 1 31 ? 13.344 -48.156 -31.156 1 31.98 31 VAL B CA 1
ATOM 2980 C C . VAL B 1 31 ? 11.922 -48.5 -30.719 1 31.98 31 VAL B C 1
ATOM 2982 O O . VAL B 1 31 ? 10.992 -48.469 -31.531 1 31.98 31 VAL B O 1
ATOM 2985 N N . ARG B 1 32 ? 11.727 -49.5 -29.859 1 37.19 32 ARG B N 1
ATOM 2986 C CA . ARG B 1 32 ? 10.391 -49.594 -29.266 1 37.19 32 ARG B CA 1
ATOM 2987 C C . ARG B 1 32 ? 9.789 -48.219 -29 1 37.19 32 ARG B C 1
ATOM 2989 O O . ARG B 1 32 ? 10.445 -47.375 -28.406 1 37.19 32 ARG B O 1
ATOM 2996 N N . PRO B 1 33 ? 8.844 -47.875 -29.828 1 34.06 33 PRO B N 1
ATOM 2997 C CA . PRO B 1 33 ? 8.203 -46.594 -29.5 1 34.06 33 PRO B CA 1
ATOM 2998 C C . PRO B 1 33 ? 7.922 -46.438 -28.016 1 34.06 33 PRO B C 1
ATOM 3000 O O . PRO B 1 33 ? 7.48 -47.375 -27.359 1 34.06 33 PRO B O 1
ATOM 3003 N N . ALA B 1 34 ? 8.742 -45.781 -27.344 1 35.66 34 ALA B N 1
ATOM 3004 C CA . ALA B 1 34 ? 8.531 -45.375 -25.953 1 35.66 34 ALA B CA 1
ATOM 3005 C C . ALA B 1 34 ? 7.082 -44.938 -25.734 1 35.66 34 ALA B C 1
ATOM 3007 O O . ALA B 1 34 ? 6.801 -43.75 -25.594 1 35.66 34 ALA B O 1
ATOM 3008 N N . GLY B 1 35 ? 6.152 -45.312 -26.656 1 35.69 35 GLY B N 1
ATOM 3009 C CA . GLY B 1 35 ? 4.812 -44.938 -26.203 1 35.69 35 GLY B CA 1
ATOM 3010 C C . GLY B 1 35 ? 4.477 -45.5 -24.828 1 35.69 35 GLY B C 1
ATOM 3011 O O . GLY B 1 35 ? 3.832 -46.562 -24.719 1 35.69 35 GLY B O 1
ATOM 3012 N N . ALA B 1 36 ? 5.371 -45.875 -24.047 1 35.06 36 ALA B N 1
ATOM 3013 C CA . ALA B 1 36 ? 4.984 -46.375 -22.734 1 35.06 36 ALA B CA 1
ATOM 3014 C C . ALA B 1 36 ? 3.719 -45.688 -22.234 1 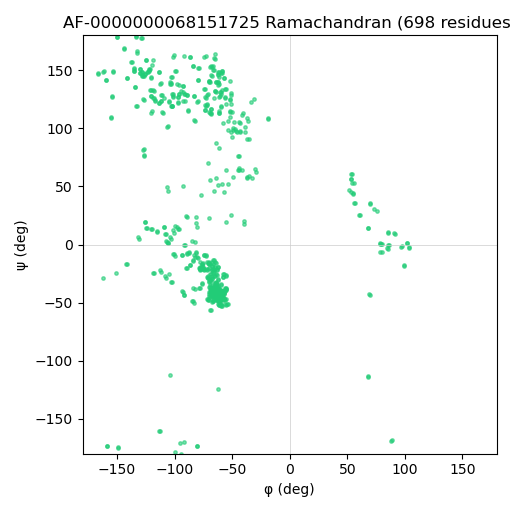35.06 36 ALA B C 1
ATOM 3016 O O . ALA B 1 36 ? 3.5 -44.5 -22.5 1 35.06 36 ALA B O 1
ATOM 3017 N N . GLN B 1 37 ? 2.678 -46.375 -21.875 1 36.56 37 GLN B N 1
ATOM 3018 C CA . GLN B 1 37 ? 1.415 -46.062 -21.219 1 36.56 37 GLN B CA 1
ATOM 3019 C C . GLN B 1 37 ? 1.597 -44.969 -20.172 1 36.56 37 GLN B C 1
ATOM 3021 O O . GLN B 1 37 ? 2.16 -45.188 -19.109 1 36.56 37 GLN B O 1
ATOM 3026 N N . GLN B 1 38 ? 2.068 -43.75 -20.484 1 40.09 38 GLN B N 1
ATOM 3027 C CA . GLN B 1 38 ? 1.882 -42.75 -19.453 1 40.09 38 GLN B CA 1
ATOM 3028 C C . GLN B 1 38 ? 0.633 -43.031 -18.625 1 40.09 38 GLN B C 1
ATOM 3030 O O . GLN B 1 38 ? -0.488 -42.938 -19.125 1 40.09 38 GLN B O 1
ATOM 3035 N N . ALA B 1 39 ? 0.526 -44 -17.938 1 42.75 39 ALA B N 1
ATOM 3036 C CA . ALA B 1 39 ? -0.542 -44.312 -16.984 1 42.75 39 ALA B CA 1
ATOM 3037 C C . ALA B 1 39 ? -1.311 -43.062 -16.594 1 42.75 39 ALA B C 1
ATOM 3039 O O . ALA B 1 39 ? -0.711 -42 -16.359 1 42.75 39 ALA B O 1
ATOM 3040 N N . SER B 1 40 ? -2.58 -42.781 -17 1 56.41 40 SER B N 1
ATOM 3041 C CA . SER B 1 40 ? -3.586 -41.719 -16.969 1 56.41 40 SER B CA 1
ATOM 3042 C C . SER B 1 40 ? -3.551 -40.969 -15.641 1 56.41 40 SER B C 1
ATOM 3044 O O . SER B 1 40 ? -4.195 -41.375 -14.672 1 56.41 40 SER B O 1
ATOM 3046 N N . ARG B 1 41 ? -2.51 -40.375 -15.188 1 81.38 41 ARG B N 1
ATOM 3047 C CA . ARG B 1 41 ? -2.447 -39.656 -13.93 1 81.38 41 ARG B CA 1
ATOM 3048 C C . ARG B 1 41 ? -3.426 -38.469 -13.922 1 81.38 41 ARG B C 1
ATOM 3050 O O . ARG B 1 41 ? -3.547 -37.75 -14.922 1 81.38 41 ARG B O 1
ATOM 3057 N N . THR B 1 42 ? -4.359 -38.562 -13.094 1 92.75 42 THR B N 1
ATOM 3058 C CA . THR B 1 42 ? -5.344 -37.5 -12.891 1 92.75 42 THR B CA 1
ATOM 3059 C C . THR B 1 42 ? -4.73 -36.344 -12.141 1 92.75 42 THR B C 1
ATOM 3061 O O . THR B 1 42 ? -4.176 -36.5 -11.055 1 92.75 42 THR B O 1
ATOM 3064 N N . PRO B 1 43 ? -4.746 -35.219 -12.773 1 97.31 43 PRO B N 1
ATOM 3065 C CA . PRO B 1 43 ? -4.188 -34.031 -12.086 1 97.31 43 PRO B CA 1
ATOM 3066 C C . PRO B 1 43 ? -4.953 -33.688 -10.812 1 97.31 43 PRO B C 1
ATOM 3068 O O . PRO B 1 43 ? -6.168 -33.875 -10.742 1 97.31 43 PRO B O 1
ATOM 3071 N N . ILE B 1 44 ? -4.258 -33.188 -9.82 1 97.88 44 ILE B N 1
ATOM 3072 C CA . ILE B 1 44 ? -4.863 -32.656 -8.602 1 97.88 44 ILE B CA 1
ATOM 3073 C C . ILE B 1 44 ? -5.555 -31.344 -8.898 1 97.88 44 ILE B C 1
ATOM 3075 O O . ILE B 1 44 ? -4.914 -30.391 -9.359 1 97.88 44 ILE B O 1
ATOM 3079 N N . ARG B 1 45 ? -6.84 -31.25 -8.656 1 98.38 45 ARG B N 1
ATOM 3080 C CA . ARG B 1 45 ? -7.633 -30.047 -8.875 1 98.38 45 ARG B CA 1
ATOM 3081 C C . ARG B 1 45 ? -8.32 -29.594 -7.582 1 98.38 45 ARG B C 1
ATOM 3083 O O . ARG B 1 45 ? -8.555 -30.422 -6.691 1 98.38 45 ARG B O 1
ATOM 3090 N N . ARG B 1 46 ? -8.547 -28.344 -7.449 1 98.44 46 ARG B N 1
ATOM 3091 C CA . ARG B 1 46 ? -9.219 -27.75 -6.305 1 98.44 46 ARG B CA 1
ATOM 3092 C C . ARG B 1 46 ? -10.336 -26.812 -6.758 1 98.44 46 ARG B C 1
ATOM 3094 O O . ARG B 1 46 ? -10.242 -26.188 -7.809 1 98.44 46 ARG B O 1
ATOM 3101 N N . PRO B 1 47 ? -11.336 -26.766 -5.98 1 98.5 47 PRO B N 1
ATOM 3102 C CA . PRO B 1 47 ? -12.414 -25.844 -6.324 1 98.5 47 PRO B CA 1
ATOM 3103 C C . PRO B 1 47 ? -12.094 -24.406 -5.926 1 98.5 47 PRO B C 1
ATOM 3105 O O . PRO B 1 47 ? -11.484 -24.156 -4.883 1 98.5 47 PRO B O 1
ATOM 3108 N N . ILE B 1 48 ? -12.484 -23.5 -6.758 1 98.81 48 ILE B N 1
ATOM 3109 C CA . ILE B 1 48 ? -12.719 -22.141 -6.281 1 98.81 48 ILE B CA 1
ATOM 3110 C C . ILE B 1 48 ? -13.938 -22.109 -5.367 1 98.81 48 ILE B C 1
ATOM 3112 O O . ILE B 1 48 ? -15.062 -22.375 -5.812 1 98.81 48 ILE B O 1
ATOM 3116 N N . PRO B 1 49 ? -13.727 -21.859 -4.148 1 98.25 49 PRO B N 1
ATOM 3117 C CA . PRO B 1 49 ? -14.773 -22.141 -3.166 1 98.25 49 PRO B CA 1
ATOM 3118 C C . PRO B 1 49 ? -16.094 -21.453 -3.494 1 98.25 49 PRO B C 1
ATOM 3120 O O . PRO B 1 49 ? -17.156 -22.078 -3.379 1 98.25 49 PRO B O 1
ATOM 3123 N N . LYS B 1 50 ? -16.156 -20.312 -3.973 1 96.81 50 LYS B N 1
ATOM 3124 C CA . LYS B 1 50 ? -17.406 -19.578 -4.145 1 96.81 50 LYS B CA 1
ATOM 3125 C C . LYS B 1 50 ? -18.172 -20.062 -5.359 1 96.81 50 LYS B C 1
ATOM 3127 O O . LYS B 1 50 ? -19.406 -19.906 -5.434 1 96.81 50 LYS B O 1
ATOM 3132 N N . SER B 1 51 ? -17.5 -20.688 -6.289 1 97.5 51 SER B N 1
ATOM 3133 C CA . SER B 1 51 ? -18.188 -21.078 -7.516 1 97.5 51 SER B CA 1
ATOM 3134 C C . SER B 1 51 ? -18.172 -22.594 -7.695 1 97.5 51 SER B C 1
ATOM 3136 O O . SER B 1 51 ? -18.984 -23.141 -8.461 1 97.5 51 SER B O 1
ATOM 3138 N N . GLY B 1 52 ? -17.203 -23.234 -7.09 1 98.25 52 GLY B N 1
ATOM 3139 C CA . GLY B 1 52 ? -17.062 -24.672 -7.281 1 98.25 52 GLY B CA 1
ATOM 3140 C C . GLY B 1 52 ? -16.266 -25.016 -8.523 1 98.25 52 GLY B C 1
ATOM 3141 O O . GLY B 1 52 ? -15.984 -26.203 -8.773 1 98.25 52 GLY B O 1
ATOM 3142 N N . GLU B 1 53 ? -15.875 -24.016 -9.297 1 98.31 53 GLU B N 1
ATOM 3143 C CA . GLU B 1 53 ? -15.062 -24.266 -10.484 1 98.31 53 GLU B CA 1
ATOM 3144 C C . GLU B 1 53 ? -13.734 -24.938 -10.109 1 98.31 53 GLU B C 1
ATOM 3146 O O . GLU B 1 53 ? -13.047 -24.484 -9.188 1 98.31 53 GLU B O 1
ATOM 3151 N N . MET B 1 54 ? -13.398 -26.016 -10.805 1 98.56 54 MET B N 1
ATOM 3152 C CA . MET B 1 54 ? -12.195 -26.781 -10.5 1 98.56 54 MET B CA 1
ATOM 3153 C C . MET B 1 54 ? -11.008 -26.266 -11.312 1 98.56 54 MET B C 1
ATOM 3155 O O . MET B 1 54 ? -11.102 -26.109 -12.531 1 98.56 54 MET B O 1
ATOM 3159 N N . ILE B 1 55 ? -9.914 -26 -10.648 1 98.69 55 ILE B N 1
ATOM 3160 C CA . ILE B 1 55 ? -8.695 -25.609 -11.344 1 98.69 55 ILE B CA 1
ATOM 3161 C C . ILE B 1 55 ? -7.523 -26.453 -10.859 1 98.69 55 ILE B C 1
ATOM 3163 O O . ILE B 1 55 ? -7.547 -26.969 -9.734 1 98.69 55 ILE B O 1
ATOM 3167 N N . PRO B 1 56 ? -6.52 -26.672 -11.711 1 98.81 56 PRO B N 1
ATOM 3168 C CA . PRO B 1 56 ? -5.34 -27.406 -11.258 1 98.81 56 PRO B CA 1
ATOM 3169 C C . PRO B 1 56 ? -4.641 -26.734 -10.078 1 98.81 56 PRO B C 1
ATOM 3171 O O . PRO B 1 56 ? -4.555 -25.5 -10.031 1 98.81 56 PRO B O 1
ATOM 3174 N N . ALA B 1 57 ? -4.047 -27.5 -9.211 1 98.81 57 ALA B N 1
ATOM 3175 C CA . ALA B 1 57 ? -3.438 -27.016 -7.973 1 98.81 57 ALA B CA 1
ATOM 3176 C C . ALA B 1 57 ? -2.072 -26.375 -8.25 1 98.81 57 ALA B C 1
ATOM 3178 O O . ALA B 1 57 ? -1.532 -25.656 -7.406 1 98.81 57 ALA B O 1
ATOM 3179 N N . ILE B 1 58 ? -1.476 -26.719 -9.391 1 98.88 58 ILE B N 1
ATOM 3180 C CA . ILE B 1 58 ? -0.206 -26.125 -9.789 1 98.88 58 ILE B CA 1
ATOM 3181 C C . ILE B 1 58 ? -0.406 -25.266 -11.039 1 98.88 58 ILE B C 1
ATOM 3183 O O . ILE B 1 58 ? -0.962 -25.734 -12.031 1 98.88 58 ILE B O 1
ATOM 3187 N N . GLY B 1 59 ? -0.081 -24 -10.953 1 98.88 59 GLY B N 1
ATOM 3188 C CA . GLY B 1 59 ? -0.102 -23.062 -12.062 1 98.88 59 GLY B CA 1
ATOM 3189 C C . GLY B 1 59 ? 1.28 -22.578 -12.461 1 98.88 59 GLY B C 1
ATOM 3190 O O . GLY B 1 59 ? 2.277 -23.266 -12.211 1 98.88 59 GLY B O 1
ATOM 3191 N N . LEU B 1 60 ? 1.248 -21.5 -13.133 1 98.88 60 LEU B N 1
ATOM 3192 C CA . LEU B 1 60 ? 2.482 -20.906 -13.633 1 98.88 60 LEU B CA 1
ATOM 3193 C C . LEU B 1 60 ? 2.52 -19.406 -13.352 1 98.88 60 LEU B C 1
ATOM 3195 O O . LEU B 1 60 ? 1.621 -18.672 -13.766 1 98.88 60 LEU B O 1
ATOM 3199 N N . GLY B 1 61 ? 3.508 -18.984 -12.594 1 98.69 61 GLY B N 1
ATOM 3200 C CA . GLY B 1 61 ? 3.785 -17.562 -12.445 1 98.69 61 GLY B CA 1
ATOM 3201 C C . GLY B 1 61 ? 4.688 -17.016 -13.531 1 98.69 61 GLY B C 1
ATOM 3202 O O . GLY B 1 61 ? 5.422 -17.766 -14.18 1 98.69 61 GLY B O 1
ATOM 3203 N N . THR B 1 62 ? 4.684 -15.672 -13.695 1 97.88 62 THR B N 1
ATOM 3204 C CA . THR B 1 62 ? 5.457 -15.109 -14.797 1 97.88 62 THR B CA 1
ATOM 3205 C C . THR B 1 62 ? 6.312 -13.938 -14.32 1 97.88 62 THR B C 1
ATOM 3207 O O . THR B 1 62 ? 6.957 -13.266 -15.125 1 97.88 62 THR B O 1
ATOM 3210 N N . PHE B 1 63 ? 6.367 -13.656 -13.031 1 95.06 63 PHE B N 1
ATOM 3211 C CA . PHE B 1 63 ? 7.16 -12.555 -12.492 1 95.06 63 PHE B CA 1
ATOM 3212 C C . PHE B 1 63 ? 8.641 -12.758 -12.805 1 95.06 63 PHE B C 1
ATOM 3214 O O . PHE B 1 63 ? 9.188 -13.828 -12.555 1 95.06 63 PHE B O 1
ATOM 3221 N N . GLU B 1 64 ? 9.305 -11.82 -13.391 1 90.56 64 GLU B N 1
ATOM 3222 C CA . GLU B 1 64 ? 10.719 -11.75 -13.758 1 90.56 64 GLU B CA 1
ATOM 3223 C C . GLU B 1 64 ? 11.039 -12.711 -14.898 1 90.56 64 GLU B C 1
ATOM 3225 O O . GLU B 1 64 ? 11.648 -12.32 -15.898 1 90.56 64 GLU B O 1
ATOM 3230 N N . THR B 1 65 ? 10.562 -13.906 -14.906 1 92.81 65 THR B N 1
ATOM 3231 C CA . THR B 1 65 ? 10.945 -14.969 -15.836 1 92.81 65 THR B CA 1
ATOM 3232 C C . THR B 1 65 ? 10.406 -14.68 -17.234 1 92.81 65 THR B C 1
ATOM 3234 O O . THR B 1 65 ? 10.984 -15.117 -18.234 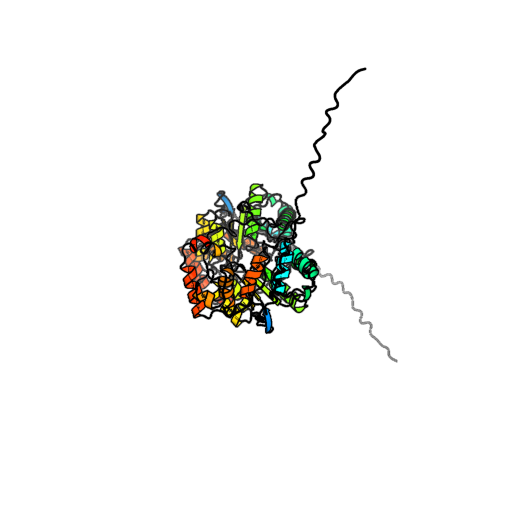1 92.81 65 THR B O 1
ATOM 3237 N N . PHE B 1 66 ? 9.289 -13.977 -17.297 1 95.12 66 PHE B N 1
ATOM 3238 C CA . PHE B 1 66 ? 8.672 -13.742 -18.594 1 95.12 66 PHE B CA 1
ATOM 3239 C C . PHE B 1 66 ? 8.898 -12.305 -19.047 1 95.12 66 PHE B C 1
ATOM 3241 O O . PHE B 1 66 ? 8.344 -11.867 -20.047 1 95.12 66 PHE B O 1
ATOM 3248 N N . ASP B 1 67 ? 9.602 -11.578 -18.219 1 93.31 67 ASP B N 1
ATOM 3249 C CA . ASP B 1 67 ? 10.008 -10.234 -18.625 1 93.31 67 ASP B CA 1
ATOM 3250 C C . ASP B 1 67 ? 11.273 -10.281 -19.469 1 93.31 67 ASP B C 1
ATOM 3252 O O . ASP B 1 67 ? 12.367 -10.492 -18.953 1 93.31 67 ASP B O 1
ATOM 3256 N N . ILE B 1 68 ? 11.031 -10.039 -20.75 1 90.25 68 ILE B N 1
ATOM 3257 C CA . ILE B 1 68 ? 12.125 -10.102 -21.719 1 90.25 68 ILE B CA 1
ATOM 3258 C C . ILE B 1 68 ? 12.188 -8.797 -22.5 1 90.25 68 ILE B C 1
ATOM 3260 O O . ILE B 1 68 ? 11.156 -8.188 -22.781 1 90.25 68 ILE B O 1
ATOM 3264 N N . LEU B 1 69 ? 13.445 -8.469 -22.844 1 87.56 69 LEU B N 1
ATOM 3265 C CA . LEU B 1 69 ? 13.602 -7.262 -23.641 1 87.56 69 LEU B CA 1
ATOM 3266 C C . LEU B 1 69 ? 13.039 -7.465 -25.047 1 87.56 69 LEU B C 1
ATOM 3268 O O . LEU B 1 69 ? 13.234 -8.516 -25.656 1 87.56 69 LEU B O 1
ATOM 3272 N N . PRO B 1 70 ? 12.367 -6.441 -25.547 1 84.69 70 PRO B N 1
ATOM 3273 C CA . PRO B 1 70 ? 11.914 -6.559 -26.938 1 84.69 70 PRO B CA 1
ATOM 3274 C C . PRO B 1 70 ? 13.055 -6.863 -27.906 1 84.69 70 PRO B C 1
ATOM 3276 O O . PRO B 1 70 ? 14.133 -6.266 -27.797 1 84.69 70 PRO B O 1
ATOM 3279 N N . GLY B 1 71 ? 12.828 -7.777 -28.734 1 86.69 71 GLY B N 1
ATOM 3280 C CA . GLY B 1 71 ? 13.844 -8.133 -29.703 1 86.69 71 GLY B CA 1
ATOM 3281 C C . GLY B 1 71 ? 14.641 -9.367 -29.312 1 86.69 71 GLY B C 1
ATOM 3282 O O . GLY B 1 71 ? 15.305 -9.977 -30.156 1 86.69 71 GLY B O 1
ATOM 3283 N N . GLU B 1 72 ? 14.594 -9.734 -28.016 1 89.75 72 GLU B N 1
ATOM 3284 C CA . GLU B 1 72 ? 15.305 -10.922 -27.562 1 89.75 72 GLU B CA 1
ATOM 3285 C C . GLU B 1 72 ? 14.523 -12.195 -27.906 1 89.75 72 GLU B C 1
ATOM 3287 O O . GLU B 1 72 ? 13.297 -12.164 -28 1 89.75 72 GLU B O 1
ATOM 3292 N N . PRO B 1 73 ? 15.297 -13.273 -28.078 1 90.62 73 PRO B N 1
ATOM 3293 C CA . PRO B 1 73 ? 14.609 -14.539 -28.344 1 90.62 73 PRO B CA 1
ATOM 3294 C C . PRO B 1 73 ? 13.711 -14.969 -27.188 1 90.62 73 PRO B C 1
ATOM 3296 O O . PRO B 1 73 ? 14.07 -14.797 -26.031 1 90.62 73 PRO B O 1
ATOM 3299 N N . ARG B 1 74 ? 12.492 -15.516 -27.484 1 92.44 74 ARG B N 1
ATOM 3300 C CA . ARG B 1 74 ? 11.5 -15.867 -26.469 1 92.44 74 ARG B CA 1
ATOM 3301 C C . ARG B 1 74 ? 11.078 -17.328 -26.594 1 92.44 74 ARG B C 1
ATOM 3303 O O . ARG B 1 74 ? 10.055 -17.734 -26.047 1 92.44 74 ARG B O 1
ATOM 3310 N N . ASP B 1 75 ? 11.883 -18.094 -27.375 1 94.12 75 ASP B N 1
ATOM 3311 C CA . ASP B 1 75 ? 11.5 -19.469 -27.688 1 94.12 75 ASP B CA 1
ATOM 3312 C C . ASP B 1 75 ? 11.375 -20.312 -26.422 1 94.12 75 ASP B C 1
ATOM 3314 O O . ASP B 1 75 ? 10.461 -21.141 -26.312 1 94.12 75 ASP B O 1
ATOM 3318 N N . ASP B 1 76 ? 12.273 -20.141 -25.547 1 94.88 76 ASP B N 1
ATOM 3319 C CA . ASP B 1 76 ? 12.211 -20.891 -24.297 1 94.88 76 ASP B CA 1
ATOM 3320 C C . ASP B 1 76 ? 10.914 -20.625 -23.547 1 94.88 76 ASP B C 1
ATOM 3322 O O . ASP B 1 76 ? 10.312 -21.531 -22.969 1 94.88 76 ASP B O 1
ATOM 3326 N N . LEU B 1 77 ? 10.5 -19.391 -23.562 1 96.44 77 LEU B N 1
ATOM 3327 C CA . LEU B 1 77 ? 9.266 -19.016 -22.875 1 96.44 77 LEU B CA 1
ATOM 3328 C C . LEU B 1 77 ? 8.062 -19.656 -23.547 1 96.44 77 LEU B C 1
ATOM 3330 O O . LEU B 1 77 ? 7.133 -20.109 -22.875 1 96.44 77 LEU B O 1
ATOM 3334 N N . ARG B 1 78 ? 8.07 -19.656 -24.859 1 97 78 ARG B N 1
ATOM 3335 C CA . ARG B 1 78 ? 7.008 -20.344 -25.578 1 97 78 ARG B CA 1
ATOM 3336 C C . ARG B 1 78 ? 6.957 -21.828 -25.203 1 97 78 ARG B C 1
ATOM 3338 O O . ARG B 1 78 ? 5.879 -22.375 -24.969 1 97 78 ARG B O 1
ATOM 3345 N N . ASP B 1 79 ? 8.148 -22.453 -25.156 1 98.38 79 ASP B N 1
ATOM 3346 C CA . ASP B 1 79 ? 8.234 -23.859 -24.797 1 98.38 79 ASP B CA 1
ATOM 3347 C C . ASP B 1 79 ? 7.758 -24.094 -23.375 1 98.38 79 ASP B C 1
ATOM 3349 O O . ASP B 1 79 ? 7.137 -25.125 -23.078 1 98.38 79 ASP B O 1
ATOM 3353 N N . VAL B 1 80 ? 8.055 -23.172 -22.484 1 98.5 80 VAL B N 1
ATOM 3354 C CA . VAL B 1 80 ? 7.586 -23.266 -21.094 1 98.5 80 VAL B CA 1
ATOM 3355 C C . VAL B 1 80 ? 6.059 -23.344 -21.078 1 98.5 80 VAL B C 1
ATOM 3357 O O . VAL B 1 80 ? 5.484 -24.219 -20.422 1 98.5 80 VAL B O 1
ATOM 3360 N N . ILE B 1 81 ? 5.398 -22.484 -21.797 1 98.62 81 ILE B N 1
ATOM 3361 C CA . ILE B 1 81 ? 3.939 -22.453 -21.797 1 98.62 81 ILE B CA 1
ATOM 3362 C C . ILE B 1 81 ? 3.404 -23.719 -22.469 1 98.62 81 ILE B C 1
ATOM 3364 O O . ILE B 1 81 ? 2.439 -24.328 -22 1 98.62 81 ILE B O 1
ATOM 3368 N N . ARG B 1 82 ? 4.016 -24.156 -23.562 1 98.62 82 ARG B N 1
ATOM 3369 C CA . ARG B 1 82 ? 3.59 -25.359 -24.25 1 98.62 82 ARG B CA 1
ATOM 3370 C C . ARG B 1 82 ? 3.658 -26.578 -23.328 1 98.62 82 ARG B C 1
ATOM 3372 O O . ARG B 1 82 ? 2.676 -27.297 -23.172 1 98.62 82 ARG B O 1
ATOM 3379 N N . LEU B 1 83 ? 4.824 -26.766 -22.734 1 98.69 83 LEU B N 1
ATOM 3380 C CA . LEU B 1 83 ? 5.047 -27.906 -21.859 1 98.69 83 LEU B CA 1
ATOM 3381 C C . LEU B 1 83 ? 4.16 -27.812 -20.625 1 98.69 83 LEU B C 1
ATOM 3383 O O . LEU B 1 83 ? 3.666 -28.844 -20.125 1 98.69 83 LEU B O 1
ATOM 3387 N N . PHE B 1 84 ? 4 -26.625 -20.125 1 98.75 84 PHE B N 1
ATOM 3388 C CA . PHE B 1 84 ? 3.09 -26.391 -19 1 98.75 84 PHE B CA 1
ATOM 3389 C C . PHE B 1 84 ? 1.698 -26.922 -19.328 1 98.75 84 PHE B C 1
ATOM 3391 O O . PHE B 1 84 ? 1.139 -27.703 -18.562 1 98.75 84 PHE B O 1
ATOM 3398 N N . HIS B 1 85 ? 1.164 -26.547 -20.453 1 98.69 85 HIS B N 1
ATOM 3399 C CA . HIS B 1 85 ? -0.166 -26.953 -20.891 1 98.69 85 HIS B CA 1
ATOM 3400 C C . HIS B 1 85 ? -0.234 -28.453 -21.141 1 98.69 85 HIS B C 1
ATOM 3402 O O . HIS B 1 85 ? -1.174 -29.125 -20.703 1 98.69 85 HIS B O 1
ATOM 3408 N N . GLU B 1 86 ? 0.774 -29 -21.797 1 98.31 86 GLU B N 1
ATOM 3409 C CA . GLU B 1 86 ? 0.82 -30.422 -22.125 1 98.31 86 GLU B CA 1
ATOM 3410 C C . GLU B 1 86 ? 0.857 -31.281 -20.859 1 98.31 86 GLU B C 1
ATOM 3412 O O . GLU B 1 86 ? 0.386 -32.406 -20.875 1 98.31 86 GLU B O 1
ATOM 3417 N N . ASN B 1 87 ? 1.359 -30.719 -19.812 1 98.19 87 ASN B N 1
ATOM 3418 C CA . ASN B 1 87 ? 1.478 -31.469 -18.562 1 98.19 87 ASN B CA 1
ATOM 3419 C C . ASN B 1 87 ? 0.328 -31.172 -17.609 1 98.19 87 ASN B C 1
ATOM 3421 O O . ASN B 1 87 ? 0.443 -31.391 -16.406 1 98.19 87 ASN B O 1
ATOM 3425 N N . GLY B 1 88 ? -0.708 -30.578 -18.109 1 98.12 88 GLY B N 1
ATOM 3426 C CA . GLY B 1 88 ? -1.946 -30.484 -17.344 1 98.12 88 GLY B CA 1
ATOM 3427 C C . GLY B 1 88 ? -2.178 -29.125 -16.75 1 98.12 88 GLY B C 1
ATOM 3428 O O . GLY B 1 88 ? -3.205 -28.875 -16.109 1 98.12 88 GLY B O 1
ATOM 3429 N N . GLY B 1 89 ? -1.23 -28.188 -16.922 1 98.5 89 GLY B N 1
ATOM 3430 C CA . GLY B 1 89 ? -1.391 -26.828 -16.422 1 98.5 89 GLY B CA 1
ATOM 3431 C C . GLY B 1 89 ? -2.473 -26.047 -17.141 1 98.5 89 GLY B C 1
ATOM 3432 O O . GLY B 1 89 ? -2.664 -26.203 -18.344 1 98.5 89 GLY B O 1
ATOM 3433 N N . ARG B 1 90 ? -3.166 -25.188 -16.344 1 98.75 90 ARG B N 1
ATOM 3434 C CA . ARG B 1 90 ? -4.219 -24.375 -16.953 1 98.75 90 ARG B CA 1
ATOM 3435 C C . ARG B 1 90 ? -4.234 -22.969 -16.359 1 98.75 90 ARG B C 1
ATOM 3437 O O . ARG B 1 90 ? -4.855 -22.062 -16.906 1 98.75 90 ARG B O 1
ATOM 3444 N N . VAL B 1 91 ? -3.609 -22.703 -15.211 1 98.94 91 VAL B N 1
ATOM 3445 C CA . VAL B 1 91 ? -3.639 -21.422 -14.531 1 98.94 91 VAL B CA 1
ATOM 3446 C C . VAL B 1 91 ? -2.326 -20.672 -14.781 1 98.94 91 VAL B C 1
ATOM 3448 O O . VAL B 1 91 ? -1.252 -21.172 -14.43 1 98.94 91 VAL B O 1
ATOM 3451 N N . ILE B 1 92 ? -2.398 -19.516 -15.383 1 98.94 92 ILE B N 1
ATOM 3452 C CA . ILE B 1 92 ? -1.226 -18.672 -15.562 1 98.94 92 ILE B CA 1
ATOM 3453 C C . ILE B 1 92 ? -1.456 -17.312 -14.883 1 98.94 92 ILE B C 1
ATOM 3455 O O . ILE B 1 92 ? -2.484 -16.672 -15.109 1 98.94 92 ILE B O 1
ATOM 3459 N N . ASP B 1 93 ? -0.529 -16.953 -14.062 1 98.88 93 ASP B N 1
ATOM 3460 C CA . ASP B 1 93 ? -0.6 -15.672 -13.359 1 98.88 93 ASP B CA 1
ATOM 3461 C C . ASP B 1 93 ? 0.342 -14.648 -13.984 1 98.88 93 ASP B C 1
ATOM 3463 O O . ASP B 1 93 ? 1.479 -14.969 -14.328 1 98.88 93 ASP B O 1
ATOM 3467 N N . THR B 1 94 ? -0.143 -13.453 -14.094 1 98.56 94 THR B N 1
ATOM 3468 C CA . THR B 1 94 ? 0.664 -12.359 -14.617 1 98.56 94 THR B CA 1
ATOM 3469 C C . THR B 1 94 ? 0.241 -11.031 -14 1 98.56 94 THR B C 1
ATOM 3471 O O . THR B 1 94 ? -0.441 -11.008 -12.977 1 98.56 94 THR B O 1
ATOM 3474 N N . SER B 1 95 ? 0.86 -9.93 -14.508 1 98.06 95 SER B N 1
ATOM 3475 C CA . SER B 1 95 ? 0.59 -8.586 -14.008 1 98.06 95 SER B CA 1
ATOM 3476 C C . SER B 1 95 ? 1.152 -7.523 -14.945 1 98.06 95 SER B C 1
ATOM 3478 O O . SER B 1 95 ? 2.205 -7.723 -15.555 1 98.06 95 SER B O 1
ATOM 3480 N N . PRO B 1 96 ? 0.459 -6.355 -15.047 1 95.38 96 PRO B N 1
ATOM 3481 C CA . PRO B 1 96 ? 1.077 -5.223 -15.75 1 95.38 96 PRO B CA 1
ATOM 3482 C C . PRO B 1 96 ? 2.42 -4.82 -15.141 1 95.38 96 PRO B C 1
ATOM 3484 O O . PRO B 1 96 ? 3.299 -4.324 -15.852 1 95.38 96 PRO B O 1
ATOM 3487 N N . LEU B 1 97 ? 2.613 -5.094 -13.938 1 94.12 97 LEU B N 1
ATOM 3488 C CA . LEU B 1 97 ? 3.84 -4.766 -13.219 1 94.12 97 LEU B CA 1
ATOM 3489 C C . LEU B 1 97 ? 5.02 -5.562 -13.766 1 94.12 97 LEU B C 1
ATOM 3491 O O . LEU B 1 97 ? 6.176 -5.168 -13.594 1 94.12 97 LEU B O 1
ATOM 3495 N N . TYR B 1 98 ? 4.797 -6.664 -14.438 1 95.38 98 TYR B N 1
ATOM 3496 C CA . TYR B 1 98 ? 5.816 -7.645 -14.789 1 95.38 98 TYR B CA 1
ATOM 3497 C C . TYR B 1 98 ? 6.434 -7.32 -16.141 1 95.38 98 TYR B C 1
ATOM 3499 O O . TYR B 1 98 ? 6.859 -8.227 -16.875 1 95.38 98 TYR B O 1
ATOM 3507 N N . GLY B 1 99 ? 6.414 -6.117 -16.594 1 93.38 99 GLY B N 1
ATOM 3508 C CA . GLY B 1 99 ? 7.047 -5.734 -17.844 1 93.38 99 GLY B CA 1
ATOM 3509 C C . GLY B 1 99 ? 6.367 -6.324 -19.062 1 93.38 99 GLY B C 1
ATOM 3510 O O . GLY B 1 99 ? 5.176 -6.098 -19.281 1 93.38 99 GLY B O 1
ATOM 3511 N N . THR B 1 100 ? 7.141 -7.234 -19.734 1 93.06 100 THR B N 1
ATOM 3512 C CA . THR B 1 100 ? 6.621 -7.754 -21 1 93.06 100 THR B CA 1
ATOM 3513 C C . THR B 1 100 ? 5.93 -9.094 -20.797 1 93.06 100 THR B C 1
ATOM 3515 O O . THR B 1 100 ? 5.621 -9.797 -21.75 1 93.06 100 THR B O 1
ATOM 3518 N N . ALA B 1 101 ? 5.648 -9.469 -19.578 1 96.88 101 ALA B N 1
ATOM 3519 C CA . ALA B 1 101 ? 5.109 -10.797 -19.281 1 96.88 101 ALA B CA 1
ATOM 3520 C C . ALA B 1 101 ? 3.727 -10.977 -19.891 1 96.88 101 ALA B C 1
ATOM 3522 O O . ALA B 1 101 ? 3.449 -12.008 -20.516 1 96.88 101 ALA B O 1
ATOM 3523 N N . GLU B 1 102 ? 2.861 -9.969 -19.766 1 97.5 102 GLU B N 1
ATOM 3524 C CA . GLU B 1 102 ? 1.518 -10.086 -20.328 1 97.5 102 GLU B CA 1
ATOM 3525 C C . GLU B 1 102 ? 1.563 -10.312 -21.844 1 97.5 102 GLU B C 1
ATOM 3527 O O . GLU B 1 102 ? 0.828 -11.148 -22.359 1 97.5 102 GLU B O 1
ATOM 3532 N N . VAL B 1 103 ? 2.43 -9.555 -22.5 1 95.31 103 VAL B N 1
ATOM 3533 C CA . VAL B 1 103 ? 2.533 -9.664 -23.938 1 95.31 103 VAL B CA 1
ATOM 3534 C C . VAL B 1 103 ? 3.047 -11.047 -24.328 1 95.31 103 VAL B C 1
ATOM 3536 O O . VAL B 1 103 ? 2.516 -11.68 -25.25 1 95.31 103 VAL B O 1
ATOM 3539 N N . CYS B 1 104 ? 4.008 -11.508 -23.609 1 96.25 104 CYS B N 1
ATOM 3540 C CA . CYS B 1 104 ? 4.547 -12.836 -23.875 1 96.25 104 CYS B CA 1
ATOM 3541 C C . CYS B 1 104 ? 3.48 -13.906 -23.672 1 96.25 104 CYS B C 1
ATOM 3543 O O . CYS B 1 104 ? 3.283 -14.758 -24.547 1 96.25 104 CYS B O 1
ATOM 3545 N N . VAL B 1 105 ? 2.773 -13.844 -22.562 1 98.19 105 VAL B N 1
ATOM 3546 C CA . VAL B 1 105 ? 1.736 -14.82 -22.266 1 98.19 105 VAL B CA 1
ATOM 3547 C C . VAL B 1 105 ? 0.67 -14.797 -23.359 1 98.19 105 VAL B C 1
ATOM 3549 O O . VAL B 1 105 ? 0.313 -15.836 -23.922 1 98.19 105 VAL B O 1
ATOM 3552 N N . GLY B 1 106 ? 0.167 -13.586 -23.656 1 97.44 106 GLY B N 1
ATOM 3553 C CA . GLY B 1 106 ? -0.86 -13.445 -24.672 1 97.44 106 GLY B CA 1
ATOM 3554 C C . GLY B 1 106 ? -0.446 -14.016 -26.016 1 97.44 106 GLY B C 1
ATOM 3555 O O . GLY B 1 106 ? -1.193 -14.781 -26.625 1 97.44 106 GLY B O 1
ATOM 3556 N N . ASP B 1 107 ? 0.738 -13.68 -26.469 1 95.12 107 ASP B N 1
ATOM 3557 C CA . ASP B 1 107 ? 1.259 -14.141 -27.75 1 95.12 107 ASP B CA 1
ATOM 3558 C C . ASP B 1 107 ? 1.32 -15.664 -27.797 1 95.12 107 ASP B C 1
ATOM 3560 O O . ASP B 1 107 ? 0.862 -16.281 -28.766 1 95.12 107 ASP B O 1
ATOM 3564 N N . PHE B 1 108 ? 1.831 -16.25 -26.75 1 97.5 108 PHE B N 1
ATOM 3565 C CA . PHE B 1 108 ? 2.139 -17.672 -26.797 1 97.5 108 PHE B CA 1
ATOM 3566 C C . PHE B 1 108 ? 0.872 -18.516 -26.641 1 97.5 108 PHE B C 1
ATOM 3568 O O . PHE B 1 108 ? 0.729 -19.562 -27.281 1 97.5 108 PHE B O 1
ATOM 3575 N N . ILE B 1 109 ? -0.059 -18.078 -25.797 1 97.75 109 ILE B N 1
ATOM 3576 C CA . ILE B 1 109 ? -1.271 -18.875 -25.656 1 97.75 109 ILE B CA 1
ATOM 3577 C C . ILE B 1 109 ? -2.08 -18.812 -26.953 1 97.75 109 ILE B C 1
ATOM 3579 O O . ILE B 1 109 ? -2.773 -19.766 -27.297 1 97.75 109 ILE B O 1
ATOM 3583 N N . MET B 1 110 ? -2.029 -17.688 -27.703 1 95 110 MET B N 1
ATOM 3584 C CA . MET B 1 110 ? -2.688 -17.562 -29 1 95 110 MET B CA 1
ATOM 3585 C C . MET B 1 110 ? -1.98 -18.406 -30.047 1 95 110 MET B C 1
ATOM 3587 O O . MET B 1 110 ? -2.627 -19.141 -30.797 1 95 110 MET B O 1
ATOM 3591 N N . ASP B 1 111 ? -0.706 -18.328 -30.109 1 96 111 ASP B N 1
ATOM 3592 C CA . ASP B 1 111 ? 0.099 -19.047 -31.078 1 96 111 ASP B CA 1
ATOM 3593 C C . ASP B 1 111 ? -0.091 -20.547 -30.953 1 96 111 ASP B C 1
ATOM 3595 O O . ASP B 1 111 ? -0.155 -21.266 -31.953 1 96 111 ASP B O 1
ATOM 3599 N N . LEU B 1 112 ? -0.132 -21 -29.766 1 97.88 112 LEU B N 1
ATOM 3600 C CA . LEU B 1 112 ? -0.245 -22.438 -29.484 1 97.88 112 LEU B CA 1
ATOM 3601 C C . LEU B 1 112 ? -1.688 -22.906 -29.625 1 97.88 112 LEU B C 1
ATOM 3603 O O . LEU B 1 112 ? -1.962 -24.109 -29.578 1 97.88 112 LEU B O 1
ATOM 3607 N N . GLY B 1 113 ? -2.641 -21.953 -29.75 1 97.5 113 GLY B N 1
ATOM 3608 C CA . GLY B 1 113 ? -4.047 -22.281 -29.906 1 97.5 113 GLY B CA 1
ATOM 3609 C C . GLY B 1 113 ? -4.688 -22.781 -28.625 1 97.5 113 GLY B C 1
ATOM 3610 O O . GLY B 1 113 ? -5.594 -23.609 -28.656 1 97.5 113 GLY B O 1
ATOM 3611 N N . ILE B 1 114 ? -4.223 -22.328 -27.438 1 97.88 114 ILE B N 1
ATOM 3612 C CA . ILE B 1 114 ? -4.719 -22.859 -26.188 1 97.88 114 ILE B CA 1
ATOM 3613 C C . ILE B 1 114 ? -5.352 -21.734 -25.359 1 97.88 114 ILE B C 1
ATOM 3615 O O . ILE B 1 114 ? -5.547 -21.875 -24.141 1 97.88 114 ILE B O 1
ATOM 3619 N N . ALA B 1 115 ? -5.641 -20.547 -25.891 1 96.75 115 ALA B N 1
ATOM 3620 C CA . ALA B 1 115 ? -6.129 -19.359 -25.188 1 96.75 115 ALA B CA 1
ATOM 3621 C C . ALA B 1 115 ? -7.398 -19.672 -24.406 1 96.75 115 ALA B C 1
ATOM 3623 O O . ALA B 1 115 ? -7.555 -19.25 -23.266 1 96.75 115 ALA B O 1
ATOM 3624 N N . ASP B 1 116 ? -8.289 -20.484 -24.922 1 95.5 116 ASP B N 1
ATOM 3625 C CA . ASP B 1 116 ? -9.578 -20.766 -24.297 1 95.5 116 ASP B CA 1
ATOM 3626 C C . ASP B 1 116 ? -9.422 -21.766 -23.141 1 95.5 116 ASP B C 1
ATOM 3628 O O . ASP B 1 116 ? -10.32 -21.891 -22.312 1 95.5 116 ASP B O 1
ATOM 3632 N N . ASP B 1 117 ? -8.289 -22.406 -23.109 1 97 117 ASP B N 1
ATOM 3633 C CA . ASP B 1 117 ? -8.031 -23.422 -22.094 1 97 117 ASP B CA 1
ATOM 3634 C C . ASP B 1 117 ? -7.32 -22.828 -20.875 1 97 117 ASP B C 1
ATOM 3636 O O . ASP B 1 117 ? -7.152 -23.5 -19.859 1 97 117 ASP B O 1
ATOM 3640 N N . ILE B 1 118 ? -6.902 -21.609 -21.016 1 98.56 118 ILE B N 1
ATOM 3641 C CA . ILE B 1 118 ? -6.055 -21.047 -19.969 1 98.56 118 ILE B CA 1
ATOM 3642 C C . ILE B 1 118 ? -6.883 -20.141 -19.062 1 98.56 118 ILE B C 1
ATOM 3644 O O . ILE B 1 118 ? -7.648 -19.297 -19.547 1 98.56 118 ILE B O 1
ATOM 3648 N N . PHE B 1 119 ? -6.789 -20.406 -17.766 1 98.75 119 PHE B N 1
ATOM 3649 C CA . PHE B 1 119 ? -7.324 -19.578 -16.688 1 98.75 119 PHE B CA 1
ATOM 3650 C C . PHE B 1 119 ? -6.309 -18.531 -16.25 1 98.75 119 PHE B C 1
ATOM 3652 O O . PHE B 1 119 ? -5.246 -18.859 -15.719 1 98.75 119 PHE B O 1
ATOM 3659 N N . ILE B 1 120 ? -6.617 -17.234 -16.438 1 98.81 120 ILE B N 1
ATOM 3660 C CA . ILE B 1 120 ? -5.637 -16.172 -16.203 1 98.81 120 ILE B CA 1
ATOM 3661 C C . ILE B 1 120 ? -5.922 -15.484 -14.883 1 98.81 120 ILE B C 1
ATOM 3663 O O . ILE B 1 120 ? -7.023 -14.977 -14.664 1 98.81 120 ILE B O 1
ATOM 3667 N N . THR B 1 121 ? -4.984 -15.539 -13.984 1 98.88 121 THR B N 1
ATOM 3668 C CA . THR B 1 121 ? -4.988 -14.648 -12.828 1 98.88 121 THR B CA 1
ATOM 3669 C C . THR B 1 121 ? -4.09 -13.438 -13.078 1 98.88 121 THR B C 1
ATOM 3671 O O . THR B 1 121 ? -2.928 -13.586 -13.461 1 98.88 121 THR B O 1
ATOM 3674 N N . ASN B 1 122 ? -4.66 -12.266 -12.984 1 98.75 122 ASN B N 1
ATOM 3675 C CA . ASN B 1 122 ? -3.969 -11.008 -13.258 1 98.75 122 ASN B CA 1
ATOM 3676 C C . ASN B 1 122 ? -4.148 -10.016 -12.109 1 98.75 122 ASN B C 1
ATOM 3678 O O . ASN B 1 122 ? -4.703 -10.359 -11.062 1 98.75 122 ASN B O 1
ATOM 3682 N N . LYS B 1 123 ? -3.525 -8.883 -12.242 1 98.25 123 LYS B N 1
ATOM 3683 C CA . LYS B 1 123 ? -3.572 -7.871 -11.195 1 98.25 123 LYS B CA 1
ATOM 3684 C C . LYS B 1 123 ? -3.773 -6.477 -11.781 1 98.25 123 LYS B C 1
ATOM 3686 O O . LYS B 1 123 ? -3.562 -6.27 -12.977 1 98.25 123 LYS B O 1
ATOM 3691 N N . THR B 1 124 ? -4.258 -5.648 -11 1 96.19 124 THR B N 1
ATOM 3692 C CA . THR B 1 124 ? -4.25 -4.211 -11.25 1 96.19 124 THR B CA 1
ATOM 3693 C C . THR B 1 124 ? -3.312 -3.494 -10.281 1 96.19 124 THR B C 1
ATOM 3695 O O . THR B 1 124 ? -3.297 -3.799 -9.086 1 96.19 124 THR B O 1
ATOM 3698 N N . TRP B 1 125 ? -2.449 -2.705 -10.789 1 93.94 125 TRP B N 1
ATOM 3699 C CA . TRP B 1 125 ? -1.46 -1.928 -10.055 1 93.94 125 TRP B CA 1
ATOM 3700 C C . TRP B 1 125 ? -1.526 -0.454 -10.438 1 93.94 125 TRP B C 1
ATOM 3702 O O . TRP B 1 125 ? -0.778 0.001 -11.312 1 93.94 125 TRP B O 1
ATOM 3712 N N . THR B 1 126 ? -2.506 0.278 -9.805 1 92 126 THR B N 1
ATOM 3713 C CA . THR B 1 126 ? -2.816 1.618 -10.289 1 92 126 THR B CA 1
ATOM 3714 C C . THR B 1 126 ? -3.1 2.562 -9.125 1 92 126 THR B C 1
ATOM 3716 O O . THR B 1 126 ? -3.59 2.133 -8.078 1 92 126 THR B O 1
ATOM 3719 N N . THR B 1 127 ? -2.604 3.713 -9.453 1 90.81 127 THR B N 1
ATOM 3720 C CA . THR B 1 127 ? -3.104 4.891 -8.75 1 90.81 127 THR B CA 1
ATOM 3721 C C . THR B 1 127 ? -3.744 5.871 -9.734 1 90.81 127 THR B C 1
ATOM 3723 O O . THR B 1 127 ? -3.541 5.762 -10.945 1 90.81 127 THR B O 1
ATOM 3726 N N . GLY B 1 128 ? -4.707 6.762 -9.391 1 86.56 128 GLY B N 1
ATOM 3727 C CA . GLY B 1 128 ? -5.332 7.777 -10.227 1 86.56 128 GLY B CA 1
ATOM 3728 C C . GLY B 1 128 ? -4.672 9.141 -10.102 1 86.56 128 GLY B C 1
ATOM 3729 O O . GLY B 1 128 ? -3.59 9.258 -9.523 1 86.56 128 GLY B O 1
ATOM 3730 N N . ASP B 1 129 ? -5.227 10.047 -10.844 1 86.94 129 ASP B N 1
ATOM 3731 C CA . ASP B 1 129 ? -4.762 11.422 -10.719 1 86.94 129 ASP B CA 1
ATOM 3732 C C . ASP B 1 129 ? -5.195 12.031 -9.391 1 86.94 129 ASP B C 1
ATOM 3734 O O . ASP B 1 129 ? -4.582 12.984 -8.906 1 86.94 129 ASP B O 1
ATOM 3738 N N . TYR B 1 130 ? -6.203 11.586 -8.898 1 87.5 130 TYR B N 1
ATOM 3739 C CA . TYR B 1 130 ? -6.723 11.93 -7.578 1 87.5 130 TYR B CA 1
ATOM 3740 C C . TYR B 1 130 ? -7.5 10.766 -6.977 1 87.5 130 TYR B C 1
ATOM 3742 O O . TYR B 1 130 ? -7.703 9.742 -7.637 1 87.5 130 TYR B O 1
ATOM 3750 N N . LEU B 1 131 ? -7.945 11.094 -5.727 1 86.5 131 LEU B N 1
ATOM 3751 C CA . LEU B 1 131 ? -8.68 10.031 -5.043 1 86.5 131 LEU B CA 1
ATOM 3752 C C . LEU B 1 131 ? -9.953 9.672 -5.805 1 86.5 131 LEU B C 1
ATOM 3754 O O . LEU B 1 131 ? -10.648 10.562 -6.316 1 86.5 131 LEU B O 1
ATOM 3758 N N . SER B 1 132 ? -10.391 8.547 -6.023 1 85.19 132 SER B N 1
ATOM 3759 C CA . SER B 1 132 ? -11.586 8 -6.66 1 85.19 132 SER B CA 1
ATOM 3760 C C . SER B 1 132 ? -11.453 8.008 -8.18 1 85.19 132 SER B C 1
ATOM 3762 O O . SER B 1 132 ? -12.398 7.66 -8.891 1 85.19 132 SER B O 1
ATOM 3764 N N . ASP B 1 133 ? -10.336 8.641 -8.703 1 89.44 133 ASP B N 1
ATOM 3765 C CA . ASP B 1 133 ? -10.094 8.578 -10.141 1 89.44 133 ASP B CA 1
ATOM 3766 C C . ASP B 1 133 ? -9.719 7.164 -10.578 1 89.44 133 ASP B C 1
ATOM 3768 O O . ASP B 1 133 ? -8.617 6.688 -10.281 1 89.44 133 ASP B O 1
ATOM 3772 N N . ASN B 1 134 ? -10.578 6.535 -11.352 1 91.19 134 ASN B N 1
ATOM 3773 C CA . ASN B 1 134 ? -10.352 5.156 -11.781 1 91.19 134 ASN B CA 1
ATOM 3774 C C . ASN B 1 134 ? -9.82 5.094 -13.203 1 91.19 134 ASN B C 1
ATOM 3776 O O . ASN B 1 134 ? -9.742 4.012 -13.797 1 91.19 134 ASN B O 1
ATOM 3780 N N . SER B 1 135 ? -9.445 6.195 -13.781 1 91.62 135 SER B N 1
ATOM 3781 C CA . SER B 1 135 ? -9.055 6.238 -15.18 1 91.62 135 SER B CA 1
ATOM 3782 C C . SER B 1 135 ? -7.832 5.367 -15.445 1 91.62 135 SER B C 1
ATOM 3784 O O . SER B 1 135 ? -7.738 4.711 -16.484 1 91.62 135 SER B O 1
ATOM 3786 N N . HIS B 1 136 ? -6.945 5.328 -14.539 1 92.38 136 HIS B N 1
ATOM 3787 C CA . HIS B 1 136 ? -5.75 4.508 -14.703 1 92.38 136 HIS B CA 1
ATOM 3788 C C . HIS B 1 136 ? -6.09 3.021 -14.664 1 92.38 136 HIS B C 1
ATOM 3790 O O . HIS B 1 136 ? -5.547 2.232 -15.438 1 92.38 136 HIS B O 1
ATOM 3796 N N . SER B 1 137 ? -6.945 2.654 -13.75 1 94 137 SER B N 1
ATOM 3797 C CA . SER B 1 137 ? -7.395 1.269 -13.68 1 94 137 SER B CA 1
ATOM 3798 C C . SER B 1 137 ? -8.086 0.843 -14.969 1 94 137 SER B C 1
ATOM 3800 O O . SER B 1 137 ? -7.82 -0.241 -15.492 1 94 137 SER B O 1
ATOM 3802 N N . GLU B 1 138 ? -8.953 1.756 -15.477 1 95.56 138 GLU B N 1
ATOM 3803 C CA . GLU B 1 138 ? -9.656 1.479 -16.719 1 95.56 138 GLU B CA 1
ATOM 3804 C C . GLU B 1 138 ? -8.68 1.271 -17.875 1 95.56 138 GLU B C 1
ATOM 3806 O O . GLU B 1 138 ? -8.812 0.314 -18.641 1 95.56 138 GLU B O 1
ATOM 3811 N N . ARG B 1 139 ? -7.785 2.141 -17.953 1 94.5 139 ARG B N 1
ATOM 3812 C CA . ARG B 1 139 ? -6.789 2.059 -19.016 1 94.5 139 ARG B CA 1
ATOM 3813 C C . ARG B 1 139 ? -5.965 0.78 -18.906 1 94.5 139 ARG B C 1
ATOM 3815 O O . ARG B 1 139 ? -5.688 0.12 -19.906 1 94.5 139 ARG B O 1
ATOM 3822 N N . GLN B 1 140 ? -5.523 0.461 -17.734 1 95.69 140 GLN B N 1
ATOM 3823 C CA . GLN B 1 140 ? -4.707 -0.729 -17.516 1 95.69 140 GLN B CA 1
ATOM 3824 C C . GLN B 1 140 ? -5.477 -1.997 -17.875 1 95.69 140 GLN B C 1
ATOM 3826 O O . GLN B 1 140 ? -4.914 -2.922 -18.469 1 95.69 140 GLN B O 1
ATOM 3831 N N . LEU B 1 141 ? -6.762 -2.074 -17.5 1 97.19 141 LEU B N 1
ATOM 3832 C CA . LEU B 1 141 ? -7.578 -3.225 -17.875 1 97.19 141 LEU B CA 1
ATOM 3833 C C . LEU B 1 141 ? -7.668 -3.369 -19.391 1 97.19 141 LEU B C 1
ATOM 3835 O O . LEU B 1 141 ? -7.535 -4.473 -19.922 1 97.19 141 LEU B O 1
ATOM 3839 N N . ARG B 1 142 ? -7.91 -2.281 -20.062 1 95.75 142 ARG B N 1
ATOM 3840 C CA . ARG B 1 142 ? -7.969 -2.309 -21.516 1 95.75 142 ARG B CA 1
ATOM 3841 C C . ARG B 1 142 ? -6.66 -2.836 -22.109 1 95.75 142 ARG B C 1
ATOM 3843 O O . ARG B 1 142 ? -6.676 -3.678 -23 1 95.75 142 ARG B O 1
ATOM 3850 N N . GLN B 1 143 ? -5.586 -2.354 -21.609 1 95.38 143 GLN B N 1
ATOM 3851 C CA . GLN B 1 143 ? -4.273 -2.775 -22.094 1 95.38 143 GLN B CA 1
ATOM 3852 C C . GLN B 1 143 ? -4.039 -4.258 -21.812 1 95.38 143 GLN B C 1
ATOM 3854 O O . GLN B 1 143 ? -3.525 -4.98 -22.672 1 95.38 143 GLN B O 1
ATOM 3859 N N . SER B 1 144 ? -4.328 -4.691 -20.578 1 97.5 144 SER B N 1
ATOM 3860 C CA . SER B 1 144 ? -4.172 -6.102 -20.234 1 97.5 144 SER B CA 1
ATOM 3861 C C . SER B 1 144 ? -5.004 -6.992 -21.156 1 97.5 144 SER B C 1
ATOM 3863 O O . SER B 1 144 ? -4.539 -8.047 -21.594 1 97.5 144 SER B O 1
ATOM 3865 N N . ARG B 1 145 ? -6.238 -6.59 -21.453 1 96.56 145 ARG B N 1
ATOM 3866 C CA . ARG B 1 145 ? -7.094 -7.34 -22.359 1 96.56 145 ARG B CA 1
ATOM 3867 C C . ARG B 1 145 ? -6.465 -7.441 -23.75 1 96.56 145 ARG B C 1
ATOM 3869 O O . ARG B 1 145 ? -6.496 -8.508 -24.375 1 96.56 145 ARG B O 1
ATOM 3876 N N . GLU B 1 146 ? -5.902 -6.344 -24.156 1 94.75 146 GLU B N 1
ATOM 3877 C CA . GLU B 1 146 ? -5.246 -6.316 -25.453 1 94.75 146 GLU B CA 1
ATOM 3878 C C . GLU B 1 146 ? -4.016 -7.219 -25.484 1 94.75 146 GLU B C 1
ATOM 3880 O O . GLU B 1 146 ? -3.84 -8.016 -26.406 1 94.75 146 GLU B O 1
ATOM 3885 N N . ARG B 1 147 ? -3.199 -7.129 -24.5 1 96.19 147 ARG B N 1
ATOM 3886 C CA . ARG B 1 147 ? -1.948 -7.875 -24.438 1 96.19 147 ARG B CA 1
ATOM 3887 C C . ARG B 1 147 ? -2.211 -9.367 -24.266 1 96.19 147 ARG B C 1
ATOM 3889 O O . ARG B 1 147 ? -1.515 -10.195 -24.859 1 96.19 147 ARG B O 1
ATOM 3896 N N . LEU B 1 148 ? -3.205 -9.711 -23.469 1 97.38 148 LEU B N 1
ATOM 3897 C CA . LEU B 1 148 ? -3.543 -11.109 -23.203 1 97.38 148 LEU B CA 1
ATOM 3898 C C . LEU B 1 148 ? -4.516 -11.633 -24.266 1 97.38 148 LEU B C 1
ATOM 3900 O O . LEU B 1 148 ? -4.832 -12.828 -24.281 1 97.38 148 LEU B O 1
ATOM 3904 N N . TRP B 1 149 ? -4.988 -10.742 -25.109 1 92.94 149 TRP B N 1
ATOM 3905 C CA . TRP B 1 149 ? -5.914 -11.023 -26.203 1 92.94 149 TRP B CA 1
ATOM 3906 C C . TRP B 1 149 ? -7.156 -11.742 -25.688 1 92.94 149 TRP B C 1
ATOM 3908 O O . TRP B 1 149 ? -7.496 -12.828 -26.172 1 92.94 149 TRP B O 1
ATOM 3918 N N . ARG B 1 150 ? -7.879 -11.078 -24.797 1 94.56 150 ARG B N 1
ATOM 3919 C CA . ARG B 1 150 ? -9.109 -11.625 -24.234 1 94.56 150 ARG B CA 1
ATOM 3920 C C . ARG B 1 150 ? -10.047 -10.5 -23.781 1 94.56 150 ARG B C 1
ATOM 3922 O O . ARG B 1 150 ? -9.586 -9.445 -23.344 1 94.56 150 ARG B O 1
ATOM 3929 N N . GLU B 1 151 ? -11.242 -10.789 -23.859 1 92.62 151 GLU B N 1
ATOM 3930 C CA . GLU B 1 151 ? -12.258 -9.812 -23.5 1 92.62 151 GLU B CA 1
ATOM 3931 C C . GLU B 1 151 ? -12.508 -9.797 -22 1 92.62 151 GLU B C 1
ATOM 3933 O O . GLU B 1 151 ? -12.734 -8.734 -21.406 1 92.62 151 GLU B O 1
ATOM 3938 N N . ARG B 1 152 ? -12.469 -10.961 -21.406 1 96.94 152 ARG B N 1
ATOM 3939 C CA . ARG B 1 152 ? -12.742 -11.117 -19.984 1 96.94 152 ARG B CA 1
ATOM 3940 C C . ARG B 1 152 ? -11.547 -11.727 -19.266 1 96.94 152 ARG B C 1
ATOM 3942 O O . ARG B 1 152 ? -10.969 -12.703 -19.734 1 96.94 152 ARG B O 1
ATOM 3949 N N . ILE B 1 153 ? -11.203 -11.125 -18.156 1 98.06 153 ILE B N 1
ATOM 3950 C CA . ILE B 1 153 ? -10.141 -11.664 -17.312 1 98.06 153 ILE B CA 1
ATOM 3951 C C . ILE B 1 153 ? -10.742 -12.586 -16.25 1 98.06 153 ILE B C 1
ATOM 3953 O O . ILE B 1 153 ? -11.773 -12.266 -15.648 1 98.06 153 ILE B O 1
ATOM 3957 N N . ASP B 1 154 ? -10.148 -13.703 -16.016 1 98.69 154 ASP B N 1
ATOM 3958 C CA . ASP B 1 154 ? -10.695 -14.656 -15.062 1 98.69 154 ASP B CA 1
ATOM 3959 C C . ASP B 1 154 ? -10.602 -14.125 -13.633 1 98.69 154 ASP B C 1
ATOM 3961 O O . ASP B 1 154 ? -11.602 -14.07 -12.922 1 98.69 154 ASP B O 1
ATOM 3965 N N . VAL B 1 155 ? -9.469 -13.781 -13.188 1 98.88 155 VAL B N 1
ATOM 3966 C CA . VAL B 1 155 ? -9.266 -13.195 -11.867 1 98.88 155 VAL B CA 1
ATOM 3967 C C . VAL B 1 155 ? -8.484 -11.883 -12 1 98.88 155 VAL B C 1
ATOM 3969 O O . VAL B 1 155 ? -7.434 -11.844 -12.641 1 98.88 155 VAL B O 1
ATOM 3972 N N . LEU B 1 156 ? -8.992 -10.844 -11.5 1 98.81 156 LEU B N 1
ATOM 3973 C CA . LEU B 1 156 ? -8.242 -9.594 -11.375 1 98.81 156 LEU B CA 1
ATOM 3974 C C . LEU B 1 156 ? -8.109 -9.188 -9.914 1 98.81 156 LEU B C 1
ATOM 3976 O O . LEU B 1 156 ? -9.102 -9.125 -9.188 1 98.81 156 LEU B O 1
ATOM 3980 N N . GLN B 1 157 ? -6.879 -8.969 -9.516 1 98.75 157 GLN B N 1
ATOM 3981 C CA . GLN B 1 157 ? -6.57 -8.75 -8.109 1 98.75 157 GLN B CA 1
ATOM 3982 C C . GLN B 1 157 ? -5.848 -7.422 -7.898 1 98.75 157 GLN B C 1
ATOM 3984 O O . GLN B 1 157 ? -5.09 -6.98 -8.766 1 98.75 157 GLN B O 1
ATOM 3989 N N . VAL B 1 158 ? -6.043 -6.754 -6.738 1 98.19 158 VAL B N 1
ATOM 3990 C CA . VAL B 1 158 ? -5.25 -5.586 -6.371 1 98.19 158 VAL B CA 1
ATOM 3991 C C . VAL B 1 158 ? -3.812 -6.004 -6.082 1 98.19 158 VAL B C 1
ATOM 3993 O O . VAL B 1 158 ? -3.555 -6.754 -5.137 1 98.19 158 VAL B O 1
ATOM 3996 N N . HIS B 1 159 ? -2.898 -5.516 -6.867 1 97.62 159 HIS B N 1
ATOM 3997 C CA . HIS B 1 159 ? -1.503 -5.922 -6.742 1 97.62 159 HIS B CA 1
ATOM 3998 C C . HIS B 1 159 ? -0.861 -5.301 -5.504 1 97.62 159 HIS B C 1
ATOM 4000 O O . HIS B 1 159 ? -0.72 -4.078 -5.422 1 97.62 159 HIS B O 1
ATOM 4006 N N . SER B 1 160 ? -0.448 -6.109 -4.516 1 95.5 160 SER B N 1
ATOM 4007 C CA . SER B 1 160 ? 0.276 -5.727 -3.309 1 95.5 160 SER B CA 1
ATOM 4008 C C . SER B 1 160 ? -0.532 -4.742 -2.469 1 95.5 160 SER B C 1
ATOM 4010 O O . SER B 1 160 ? 0.032 -3.842 -1.845 1 95.5 160 SER B O 1
ATOM 4012 N N . LEU B 1 161 ? -1.778 -4.789 -2.623 1 95.25 161 LEU B N 1
ATOM 4013 C CA . LEU B 1 161 ? -2.727 -3.965 -1.883 1 95.25 161 LEU B CA 1
ATOM 4014 C C . LEU B 1 161 ? -2.594 -2.498 -2.279 1 95.25 161 LEU B C 1
ATOM 4016 O O . LEU B 1 161 ? -3.057 -1.611 -1.557 1 95.25 161 LEU B O 1
ATOM 4020 N N . GLU B 1 162 ? -1.917 -2.236 -3.354 1 92.88 162 GLU B N 1
ATOM 4021 C CA . GLU B 1 162 ? -1.765 -0.846 -3.773 1 92.88 162 GLU B CA 1
ATOM 4022 C C . GLU B 1 162 ? -3.121 -0.195 -4.027 1 92.88 162 GLU B C 1
ATOM 4024 O O . GLU B 1 162 ? -3.875 -0.637 -4.898 1 92.88 162 GLU B O 1
ATOM 4029 N N . ASN B 1 163 ? -3.424 0.895 -3.225 1 92.25 163 ASN B N 1
ATOM 4030 C CA . ASN B 1 163 ? -4.656 1.657 -3.381 1 92.25 163 ASN B CA 1
ATOM 4031 C C . ASN B 1 163 ? -5.891 0.764 -3.26 1 92.25 163 ASN B C 1
ATOM 4033 O O . ASN B 1 163 ? -6.863 0.938 -3.992 1 92.25 163 ASN B O 1
ATOM 4037 N N . HIS B 1 164 ? -5.844 -0.226 -2.412 1 93.44 164 HIS B N 1
ATOM 4038 C CA . HIS B 1 164 ? -6.879 -1.255 -2.359 1 93.44 164 HIS B CA 1
ATOM 4039 C C . HIS B 1 164 ? -8.234 -0.659 -1.99 1 93.44 164 HIS B C 1
ATOM 4041 O O . HIS B 1 164 ? -9.273 -1.141 -2.443 1 93.44 164 HIS B O 1
ATOM 4047 N N . ASP B 1 165 ? -8.297 0.406 -1.217 1 87.5 165 ASP B N 1
ATOM 4048 C CA . ASP B 1 165 ? -9.555 0.98 -0.754 1 87.5 165 ASP B CA 1
ATOM 4049 C C . ASP B 1 165 ? -10.383 1.504 -1.925 1 87.5 165 ASP B C 1
ATOM 4051 O O . ASP B 1 165 ? -11.617 1.444 -1.897 1 87.5 165 ASP B O 1
ATOM 4055 N N . GLN B 1 166 ? -9.703 1.962 -2.908 1 88.69 166 GLN B N 1
ATOM 4056 C CA . GLN B 1 166 ? -10.391 2.471 -4.086 1 88.69 166 GLN B CA 1
ATOM 4057 C C . GLN B 1 166 ? -10.57 1.374 -5.133 1 88.69 166 GLN B C 1
ATOM 4059 O O . GLN B 1 166 ? -11.664 1.215 -5.691 1 88.69 166 GLN B O 1
ATOM 4064 N N . VAL B 1 167 ? -9.57 0.606 -5.363 1 94.75 167 VAL B N 1
ATOM 4065 C CA . VAL B 1 167 ? -9.523 -0.323 -6.484 1 94.75 167 VAL B CA 1
ATOM 4066 C C . VAL B 1 167 ? -10.508 -1.471 -6.246 1 94.75 167 VAL B C 1
ATOM 4068 O O . VAL B 1 167 ? -11.125 -1.972 -7.184 1 94.75 167 VAL B O 1
ATOM 4071 N N . ARG B 1 168 ? -10.703 -1.845 -4.965 1 95.75 168 ARG B N 1
ATOM 4072 C CA . ARG B 1 168 ? -11.609 -2.951 -4.684 1 95.75 168 ARG B CA 1
ATOM 4073 C C . ARG B 1 168 ? -13.039 -2.609 -5.102 1 95.75 168 ARG B C 1
ATOM 4075 O O . ARG B 1 168 ? -13.781 -3.48 -5.562 1 95.75 168 ARG B O 1
ATOM 4082 N N . HIS B 1 169 ? -13.422 -1.362 -4.938 1 93.69 169 HIS B N 1
ATOM 4083 C CA . HIS B 1 169 ? -14.75 -0.936 -5.371 1 93.69 169 HIS B CA 1
ATOM 4084 C C . HIS B 1 169 ? -14.875 -0.972 -6.891 1 93.69 169 HIS B C 1
ATOM 4086 O O . HIS B 1 169 ? -15.891 -1.426 -7.422 1 93.69 169 HIS B O 1
ATOM 4092 N N . TRP B 1 170 ? -13.859 -0.488 -7.508 1 95.5 170 TRP B N 1
ATOM 4093 C CA . TRP B 1 170 ? -13.812 -0.524 -8.969 1 95.5 170 TRP B CA 1
ATOM 4094 C C . TRP B 1 170 ? -13.867 -1.96 -9.477 1 95.5 170 TRP B C 1
ATOM 4096 O O . TRP B 1 170 ? -14.609 -2.264 -10.414 1 95.5 170 TRP B O 1
ATOM 4106 N N . LEU B 1 171 ? -13.164 -2.869 -8.82 1 97.75 171 LEU B N 1
ATOM 4107 C CA . LEU B 1 171 ? -13.172 -4.285 -9.18 1 97.75 171 LEU B CA 1
ATOM 4108 C C . LEU B 1 171 ? -14.578 -4.867 -9.047 1 97.75 171 LEU B C 1
ATOM 4110 O O . LEU B 1 171 ? -15.016 -5.629 -9.914 1 97.75 171 LEU B O 1
ATOM 4114 N N . ALA B 1 172 ? -15.234 -4.52 -7.969 1 96.81 172 ALA B N 1
ATOM 4115 C CA . ALA B 1 172 ? -16.594 -5.016 -7.754 1 96.81 172 ALA B CA 1
ATOM 4116 C C . ALA B 1 172 ? -17.516 -4.598 -8.891 1 96.81 172 ALA B C 1
ATOM 4118 O O . ALA B 1 172 ? -18.344 -5.391 -9.359 1 96.81 172 ALA B O 1
ATOM 4119 N N . HIS B 1 173 ? -17.359 -3.383 -9.328 1 95.88 173 HIS B N 1
ATOM 4120 C CA . HIS B 1 173 ? -18.156 -2.883 -10.445 1 95.88 173 HIS B CA 1
ATOM 4121 C C . HIS B 1 173 ? -17.859 -3.65 -11.727 1 95.88 173 HIS B C 1
ATOM 4123 O O . HIS B 1 173 ? -18.781 -4.031 -12.461 1 95.88 173 HIS B O 1
ATOM 4129 N N . LYS B 1 174 ? -16.609 -3.869 -12.016 1 97.38 174 LYS B N 1
ATOM 4130 C CA . LYS B 1 174 ? -16.188 -4.559 -13.234 1 97.38 174 LYS B CA 1
ATOM 4131 C C . LYS B 1 174 ? -16.656 -6.012 -13.227 1 97.38 174 LYS B C 1
ATOM 4133 O O . LYS B 1 174 ? -16.969 -6.578 -14.273 1 97.38 174 LYS B O 1
ATOM 4138 N N . LYS B 1 175 ? -16.641 -6.664 -12.039 1 97.75 175 LYS B N 1
ATOM 4139 C CA . LYS B 1 175 ? -17.172 -8.016 -11.898 1 97.75 175 LYS B CA 1
ATOM 4140 C C . LYS B 1 175 ? -18.672 -8.047 -12.211 1 97.75 175 LYS B C 1
ATOM 4142 O O . LYS B 1 175 ? -19.141 -8.914 -12.945 1 97.75 175 LYS B O 1
ATOM 4147 N N . ALA B 1 176 ? -19.359 -7.109 -11.703 1 97.12 176 ALA B N 1
ATOM 4148 C CA . ALA B 1 176 ? -20.797 -7.031 -11.914 1 97.12 176 ALA B CA 1
ATOM 4149 C C . ALA B 1 176 ? -21.141 -6.832 -13.391 1 97.12 176 ALA B C 1
ATOM 4151 O O . ALA B 1 176 ? -22.109 -7.383 -13.891 1 97.12 176 ALA B O 1
ATOM 4152 N N . GLU B 1 177 ? -20.312 -6.113 -14.047 1 96 177 GLU B N 1
ATOM 4153 C CA . GLU B 1 177 ? -20.516 -5.828 -15.469 1 96 177 GLU B CA 1
ATOM 4154 C C . GLU B 1 177 ? -20.109 -7.02 -16.328 1 96 177 GLU B C 1
ATOM 4156 O O . GLU B 1 177 ? -20.391 -7.043 -17.531 1 96 177 GLU B O 1
ATOM 4161 N N . GLY B 1 178 ? -19.266 -7.941 -15.742 1 96.12 178 GLY B N 1
ATOM 4162 C CA . GLY B 1 178 ? -18.938 -9.164 -16.453 1 96.12 178 GLY B CA 1
ATOM 4163 C C . GLY B 1 178 ? -17.562 -9.141 -17.094 1 96.12 178 GLY B C 1
ATOM 4164 O O . GLY B 1 178 ? -17.141 -10.117 -17.703 1 96.12 178 GLY B O 1
ATOM 4165 N N . SER B 1 179 ? -16.766 -8.055 -16.953 1 96.06 179 SER B N 1
ATOM 4166 C CA . SER B 1 179 ? -15.438 -7.934 -17.531 1 96.06 179 SER B CA 1
ATOM 4167 C C . SER B 1 179 ? -14.406 -8.75 -16.766 1 96.06 179 SER B C 1
ATOM 4169 O O . SER B 1 179 ? -13.328 -9.047 -17.281 1 96.06 179 SER B O 1
ATOM 4171 N N . ILE B 1 180 ? -14.742 -9.078 -15.57 1 98.19 180 ILE B N 1
ATOM 4172 C CA . ILE B 1 180 ? -13.898 -9.867 -14.672 1 98.19 180 ILE B CA 1
ATOM 4173 C C . ILE B 1 180 ? -14.742 -10.953 -14 1 98.19 180 ILE B C 1
ATOM 4175 O O . ILE B 1 180 ? -15.867 -10.703 -13.57 1 98.19 180 ILE B O 1
ATOM 4179 N N . ARG B 1 181 ? -14.234 -12.141 -13.945 1 98.5 181 ARG B N 1
ATOM 4180 C CA . ARG B 1 181 ? -15.016 -13.227 -13.359 1 98.5 181 ARG B CA 1
ATOM 4181 C C . ARG B 1 181 ? -14.875 -13.25 -11.844 1 98.5 181 ARG B C 1
ATOM 4183 O O . ARG B 1 181 ? -15.859 -13.383 -11.125 1 98.5 181 ARG B O 1
ATOM 4190 N N . TYR B 1 182 ? -13.664 -13.18 -11.32 1 98.81 182 TYR B N 1
ATOM 4191 C CA . TYR B 1 182 ? -13.352 -13.203 -9.898 1 98.81 182 TYR B CA 1
ATOM 4192 C C . TYR B 1 182 ? -12.461 -12.031 -9.523 1 98.81 182 TYR B C 1
ATOM 4194 O O . TYR B 1 182 ? -11.641 -11.57 -10.328 1 98.81 182 TYR B O 1
ATOM 4202 N N . ILE B 1 183 ? -12.586 -11.516 -8.297 1 98.81 183 ILE B N 1
ATOM 4203 C CA . ILE B 1 183 ? -11.781 -10.391 -7.836 1 98.81 183 ILE B CA 1
ATOM 4204 C C . ILE B 1 183 ? -11.008 -10.797 -6.578 1 98.81 183 ILE B C 1
ATOM 4206 O O . ILE B 1 183 ? -11.438 -11.68 -5.836 1 98.81 183 ILE B O 1
ATOM 4210 N N . GLY B 1 184 ? -9.891 -10.242 -6.367 1 98.81 184 GLY B N 1
ATOM 4211 C CA . GLY B 1 184 ? -9.062 -10.594 -5.219 1 98.81 184 GLY B CA 1
ATOM 4212 C C . GLY B 1 184 ? -8.062 -9.516 -4.859 1 98.81 184 GLY B C 1
ATOM 4213 O O . GLY B 1 184 ? -8.172 -8.383 -5.32 1 98.81 184 GLY B O 1
ATOM 4214 N N . ILE B 1 185 ? -7.168 -9.828 -3.895 1 98.75 185 ILE B N 1
ATOM 4215 C CA . ILE B 1 185 ? -6.062 -8.992 -3.441 1 98.75 185 ILE B CA 1
ATOM 4216 C C . ILE B 1 185 ? -4.801 -9.836 -3.297 1 98.75 185 ILE B C 1
ATOM 4218 O O . ILE B 1 185 ? -4.879 -11.055 -3.113 1 98.75 185 ILE B O 1
ATOM 4222 N N . THR B 1 186 ? -3.703 -9.195 -3.471 1 98.56 186 THR B N 1
ATOM 4223 C CA . THR B 1 186 ? -2.441 -9.906 -3.312 1 98.56 186 THR B CA 1
ATOM 4224 C C . THR B 1 186 ? -1.525 -9.18 -2.336 1 98.56 186 THR B C 1
ATOM 4226 O O . THR B 1 186 ? -1.597 -7.957 -2.205 1 98.56 186 THR B O 1
ATOM 4229 N N . GLN B 1 187 ? -0.792 -9.898 -1.6 1 96.25 187 GLN B N 1
ATOM 4230 C CA . GLN B 1 187 ? 0.322 -9.383 -0.81 1 96.25 187 GLN B CA 1
ATOM 4231 C C . GLN B 1 187 ? 1.363 -10.469 -0.552 1 96.25 187 GLN B C 1
ATOM 4233 O O . GLN B 1 187 ? 1.036 -11.539 -0.039 1 96.25 187 GLN B O 1
ATOM 4238 N N . TRP B 1 188 ? 2.582 -10.156 -0.866 1 90.88 188 TRP B N 1
ATOM 4239 C CA . TRP B 1 188 ? 3.648 -11.148 -0.735 1 90.88 188 TRP B CA 1
ATOM 4240 C C . TRP B 1 188 ? 4.281 -11.086 0.65 1 90.88 188 TRP B C 1
ATOM 4242 O O . TRP B 1 188 ? 4.918 -12.047 1.094 1 90.88 188 TRP B O 1
ATOM 4252 N N . SER B 1 189 ? 4.117 -9.961 1.361 1 91.38 189 SER B N 1
ATOM 4253 C CA . SER B 1 189 ? 4.766 -9.781 2.656 1 91.38 189 SER B CA 1
ATOM 4254 C C . SER B 1 189 ? 3.824 -10.141 3.801 1 91.38 189 SER B C 1
ATOM 4256 O O . SER B 1 189 ? 2.74 -9.562 3.926 1 91.38 189 SER B O 1
ATOM 4258 N N . PRO B 1 190 ? 4.324 -10.984 4.719 1 93.31 190 PRO B N 1
ATOM 4259 C CA . PRO B 1 190 ? 3.498 -11.375 5.867 1 93.31 190 PRO B CA 1
ATOM 4260 C C . PRO B 1 190 ? 3.164 -10.195 6.777 1 93.31 190 PRO B C 1
ATOM 4262 O O . PRO B 1 190 ? 2.219 -10.266 7.566 1 93.31 190 PRO B O 1
ATOM 4265 N N . GLU B 1 191 ? 3.879 -9.125 6.617 1 89 191 GLU B N 1
ATOM 4266 C CA . GLU B 1 191 ? 3.643 -7.949 7.445 1 89 191 GLU B CA 1
ATOM 4267 C C . GLU B 1 191 ? 2.236 -7.395 7.227 1 89 191 GLU B C 1
ATOM 4269 O O . GLU B 1 191 ? 1.689 -6.715 8.102 1 89 191 GLU B O 1
ATOM 4274 N N . TYR B 1 192 ? 1.641 -7.762 6.141 1 92.94 192 TYR B N 1
ATOM 4275 C CA . TYR B 1 192 ? 0.367 -7.152 5.773 1 92.94 192 TYR B CA 1
ATOM 4276 C C . TYR B 1 192 ? -0.781 -8.141 5.961 1 92.94 192 TYR B C 1
ATOM 4278 O O . TYR B 1 192 ? -1.915 -7.863 5.562 1 92.94 192 TYR B O 1
ATOM 4286 N N . TYR B 1 193 ? -0.553 -9.305 6.578 1 95.56 193 TYR B N 1
ATOM 4287 C CA . TYR B 1 193 ? -1.565 -10.359 6.59 1 95.56 193 TYR B CA 1
ATOM 4288 C C . TYR B 1 193 ? -2.697 -10.008 7.551 1 95.56 193 TYR B C 1
ATOM 4290 O O . TYR B 1 193 ? -3.816 -10.508 7.406 1 95.56 193 TYR B O 1
ATOM 4298 N N . ASP B 1 194 ? -2.428 -9.109 8.531 1 93.12 194 ASP B N 1
ATOM 4299 C CA . ASP B 1 194 ? -3.543 -8.609 9.336 1 93.12 194 ASP B CA 1
ATOM 4300 C C . ASP B 1 194 ? -4.531 -7.824 8.477 1 93.12 194 ASP B C 1
ATOM 4302 O O . ASP B 1 194 ? -5.742 -8.016 8.586 1 93.12 194 ASP B O 1
ATOM 4306 N N . THR B 1 195 ? -3.98 -7.008 7.656 1 93.69 195 THR B N 1
ATOM 4307 C CA . THR B 1 195 ? -4.816 -6.25 6.734 1 93.69 195 THR B CA 1
ATOM 4308 C C . THR B 1 195 ? -5.543 -7.188 5.77 1 93.69 195 THR B C 1
ATOM 4310 O O . THR B 1 195 ? -6.742 -7.035 5.535 1 93.69 195 THR B O 1
ATOM 4313 N N . MET B 1 196 ? -4.859 -8.188 5.277 1 97.38 196 MET B N 1
ATOM 4314 C CA . MET B 1 196 ? -5.461 -9.148 4.363 1 97.38 196 MET B CA 1
ATOM 4315 C C . MET B 1 196 ? -6.617 -9.891 5.035 1 97.38 196 MET B C 1
ATOM 4317 O O . MET B 1 196 ? -7.68 -10.062 4.434 1 97.38 196 MET B O 1
ATOM 4321 N N . GLU B 1 197 ? -6.348 -10.281 6.266 1 97.69 197 GLU B N 1
ATOM 4322 C CA . GLU B 1 197 ? -7.379 -10.992 7.016 1 97.69 197 GLU B CA 1
ATOM 4323 C C . GLU B 1 197 ? -8.625 -10.125 7.184 1 97.69 197 GLU B C 1
ATOM 4325 O O . GLU B 1 197 ? -9.75 -10.602 6.984 1 97.69 197 GLU B O 1
ATOM 4330 N N . ARG B 1 198 ? -8.422 -8.914 7.531 1 95.69 198 ARG B N 1
ATOM 4331 C CA . ARG B 1 198 ? -9.547 -7.996 7.695 1 95.69 198 ARG B CA 1
ATOM 4332 C C . ARG B 1 198 ? -10.336 -7.859 6.398 1 95.69 198 ARG B C 1
ATOM 4334 O O . ARG B 1 198 ? -11.57 -7.883 6.41 1 95.69 198 ARG B O 1
ATOM 4341 N N . LEU B 1 199 ? -9.672 -7.707 5.324 1 97.38 199 LEU B N 1
ATOM 4342 C CA . LEU B 1 199 ? -10.328 -7.539 4.031 1 97.38 199 LEU B CA 1
ATOM 4343 C C . LEU B 1 199 ? -11.062 -8.812 3.627 1 97.38 199 LEU B C 1
ATOM 4345 O O . LEU B 1 199 ? -12.172 -8.75 3.094 1 97.38 199 LEU B O 1
ATOM 4349 N N . VAL B 1 200 ? -10.5 -9.969 3.906 1 98.44 200 VAL B N 1
ATOM 4350 C CA . VAL B 1 200 ? -11.133 -11.258 3.629 1 98.44 200 VAL B CA 1
ATOM 4351 C C . VAL B 1 200 ? -12.438 -11.367 4.418 1 98.44 200 VAL B C 1
ATOM 4353 O O . VAL B 1 200 ? -13.453 -11.828 3.891 1 98.44 200 VAL B O 1
ATOM 4356 N N . ASN B 1 201 ? -12.422 -10.875 5.59 1 97.81 201 ASN B N 1
ATOM 4357 C CA . ASN B 1 201 ? -13.555 -11.016 6.496 1 97.81 201 ASN B CA 1
ATOM 4358 C C . ASN B 1 201 ? -14.711 -10.102 6.098 1 97.81 201 ASN B C 1
ATOM 4360 O O . ASN B 1 201 ? -15.805 -10.203 6.645 1 97.81 201 ASN B O 1
ATOM 4364 N N . THR B 1 202 ? -14.492 -9.219 5.172 1 95.81 202 THR B N 1
ATOM 4365 C CA . THR B 1 202 ? -15.602 -8.438 4.641 1 95.81 202 THR B CA 1
ATOM 4366 C C . THR B 1 202 ? -16.547 -9.328 3.83 1 95.81 202 THR B C 1
ATOM 4368 O O . THR B 1 202 ? -17.688 -8.945 3.562 1 95.81 202 THR B O 1
ATOM 4371 N N . GLY B 1 203 ? -16.031 -10.414 3.307 1 96.69 203 GLY B N 1
ATOM 4372 C CA . GLY B 1 203 ? -16.828 -11.367 2.555 1 96.69 203 GLY B CA 1
ATOM 4373 C C . GLY B 1 203 ? -16.969 -11 1.089 1 96.69 203 GLY B C 1
ATOM 4374 O O . GLY B 1 203 ? -17.703 -11.664 0.347 1 96.69 203 GLY B O 1
ATOM 4375 N N . THR B 1 204 ? -16.172 -9.992 0.623 1 96.81 204 THR B N 1
ATOM 4376 C CA . THR B 1 204 ? -16.391 -9.453 -0.717 1 96.81 204 THR B CA 1
ATOM 4377 C C . THR B 1 204 ? -15.383 -10.031 -1.704 1 96.81 204 THR B C 1
ATOM 4379 O O . THR B 1 204 ? -15.523 -9.852 -2.916 1 96.81 204 THR B O 1
ATOM 4382 N N . LEU B 1 205 ? -14.383 -10.766 -1.239 1 98.62 205 LEU B N 1
ATOM 4383 C CA . LEU B 1 205 ? -13.281 -11.211 -2.082 1 98.62 205 LEU B CA 1
ATOM 4384 C C . LEU B 1 205 ? -13.484 -12.656 -2.525 1 98.62 205 LEU B C 1
ATOM 4386 O O . LEU B 1 205 ? -14.047 -13.461 -1.782 1 98.62 205 LEU B O 1
ATOM 4390 N N . ASP B 1 206 ? -12.977 -12.984 -3.695 1 98.81 206 ASP B N 1
ATOM 4391 C CA . ASP B 1 206 ? -13 -14.344 -4.215 1 98.81 206 ASP B CA 1
ATOM 4392 C C . ASP B 1 206 ? -11.641 -15.016 -4.074 1 98.81 206 ASP B C 1
ATOM 4394 O O . ASP B 1 206 ? -11.555 -16.234 -3.941 1 98.81 206 ASP B O 1
ATOM 4398 N N . PHE B 1 207 ? -10.586 -14.227 -4.172 1 98.88 207 PHE B N 1
ATOM 4399 C CA . PHE B 1 207 ? -9.219 -14.742 -4.203 1 98.88 207 PHE B CA 1
ATOM 4400 C C . PHE B 1 207 ? -8.312 -13.922 -3.289 1 98.88 207 PHE B C 1
ATOM 4402 O O . PHE B 1 207 ? -8.539 -12.727 -3.09 1 98.88 207 PHE B O 1
ATOM 4409 N N . VAL B 1 208 ? -7.312 -14.586 -2.754 1 98.88 208 VAL B N 1
ATOM 4410 C CA . VAL B 1 208 ? -6.105 -13.922 -2.275 1 98.88 208 VAL B CA 1
ATOM 4411 C C . VAL B 1 208 ? -4.871 -14.594 -2.873 1 98.88 208 VAL B C 1
ATOM 4413 O O . VAL B 1 208 ? -4.875 -15.797 -3.129 1 98.88 208 VAL B O 1
ATOM 4416 N N . GLN B 1 209 ? -3.895 -13.836 -3.133 1 98.88 209 GLN B N 1
ATOM 4417 C CA . GLN B 1 209 ? -2.582 -14.352 -3.504 1 98.88 209 GLN B CA 1
ATOM 4418 C C . GLN B 1 209 ? -1.526 -13.953 -2.473 1 98.88 209 GLN B C 1
ATOM 4420 O O . GLN B 1 209 ? -1.317 -12.773 -2.213 1 98.88 209 GLN B O 1
ATOM 4425 N N . ILE B 1 210 ? -0.815 -14.953 -1.902 1 98.69 210 ILE B N 1
ATOM 4426 C CA . ILE B 1 210 ? 0.039 -14.703 -0.748 1 98.69 210 ILE B CA 1
ATOM 4427 C C . ILE B 1 210 ? 1.298 -15.562 -0.835 1 98.69 210 ILE B C 1
ATOM 4429 O O . ILE B 1 210 ? 1.382 -16.469 -1.669 1 98.69 210 ILE B O 1
ATOM 4433 N N . ALA B 1 211 ? 2.219 -15.211 0.049 1 97.75 211 ALA B N 1
ATOM 4434 C CA . ALA B 1 211 ? 3.389 -16.062 0.255 1 97.75 211 ALA B CA 1
ATOM 4435 C C . ALA B 1 211 ? 3.121 -17.109 1.329 1 97.75 211 ALA B C 1
ATOM 4437 O O . ALA B 1 211 ? 2.668 -16.781 2.428 1 97.75 211 ALA B O 1
ATOM 4438 N N . TYR B 1 212 ? 3.377 -18.297 1.034 1 98.5 212 TYR B N 1
ATOM 4439 C CA . TYR B 1 212 ? 3.246 -19.438 1.938 1 98.5 212 TYR B CA 1
ATOM 4440 C C . TYR B 1 212 ? 4.168 -20.578 1.516 1 98.5 212 TYR B C 1
ATOM 4442 O O . TYR B 1 212 ? 3.982 -21.172 0.451 1 98.5 212 TYR B O 1
ATOM 4450 N N . THR B 1 213 ? 5.18 -20.812 2.295 1 98.25 213 THR B N 1
ATOM 4451 C CA . THR B 1 213 ? 6.168 -21.844 2.029 1 98.25 213 THR B CA 1
ATOM 4452 C C . THR B 1 213 ? 6.453 -22.656 3.291 1 98.25 213 THR B C 1
ATOM 4454 O O . THR B 1 213 ? 5.91 -22.375 4.355 1 98.25 213 THR B O 1
ATOM 4457 N N . ILE B 1 214 ? 7.289 -23.594 3.094 1 98.19 214 ILE B N 1
ATOM 4458 C CA . ILE B 1 214 ? 7.645 -24.5 4.188 1 98.19 214 ILE B CA 1
ATOM 4459 C C . ILE B 1 214 ? 8.359 -23.719 5.289 1 98.19 214 ILE B C 1
ATOM 4461 O O . ILE B 1 214 ? 8.352 -24.125 6.453 1 98.19 214 ILE B O 1
ATOM 4465 N N . VAL B 1 215 ? 8.922 -22.453 4.922 1 97.06 215 VAL B N 1
ATOM 4466 C CA . VAL B 1 215 ? 9.656 -21.672 5.91 1 97.06 215 VAL B CA 1
ATOM 4467 C C . VAL B 1 215 ? 8.883 -20.391 6.242 1 97.06 215 VAL B C 1
ATOM 4469 O O . VAL B 1 215 ? 9.086 -19.797 7.297 1 97.06 215 VAL B O 1
ATOM 4472 N N . THR B 1 216 ? 8.008 -19.938 5.371 1 96.81 216 THR B N 1
ATOM 4473 C CA . THR B 1 216 ? 7.137 -18.781 5.594 1 96.81 216 THR B CA 1
ATOM 4474 C C . THR B 1 216 ? 5.699 -19.234 5.844 1 96.81 216 THR B C 1
ATOM 4476 O O . THR B 1 216 ? 4.953 -19.484 4.898 1 96.81 216 THR B O 1
ATOM 4479 N N . ARG B 1 217 ? 5.305 -19.234 7.141 1 97.38 217 ARG B N 1
ATOM 4480 C CA . ARG B 1 217 ? 4.051 -19.906 7.477 1 97.38 217 ARG B CA 1
ATOM 4481 C C . ARG B 1 217 ? 3.111 -18.969 8.227 1 97.38 217 ARG B C 1
ATOM 4483 O O . ARG B 1 217 ? 2.172 -19.422 8.883 1 97.38 217 ARG B O 1
ATOM 4490 N N . ALA B 1 218 ? 3.387 -17.609 8.102 1 96.56 218 ALA B N 1
ATOM 4491 C CA . ALA B 1 218 ? 2.59 -16.609 8.82 1 96.56 218 ALA B CA 1
ATOM 4492 C C . ALA B 1 218 ? 1.113 -16.719 8.445 1 96.56 218 ALA B C 1
ATOM 4494 O O . ALA B 1 218 ? 0.236 -16.469 9.273 1 96.56 218 ALA B O 1
ATOM 4495 N N . ALA B 1 219 ? 0.854 -17.172 7.293 1 97.5 219 ALA B N 1
ATOM 4496 C CA . ALA B 1 219 ? -0.523 -17.266 6.816 1 97.5 219 ALA B CA 1
ATOM 4497 C C . ALA B 1 219 ? -1.32 -18.281 7.625 1 97.5 219 ALA B C 1
ATOM 4499 O O . ALA B 1 219 ? -2.553 -18.234 7.656 1 97.5 219 ALA B O 1
ATOM 4500 N N . GLU B 1 220 ? -0.684 -19.25 8.273 1 96.81 220 GLU B N 1
ATOM 4501 C CA . GLU B 1 220 ? -1.345 -20.312 9.047 1 96.81 220 GLU B CA 1
ATOM 4502 C C . GLU B 1 220 ? -1.96 -19.75 10.328 1 96.81 220 GLU B C 1
ATOM 4504 O O . GLU B 1 220 ? -2.797 -20.406 10.953 1 96.81 220 GLU B O 1
ATOM 4509 N N . GLN B 1 221 ? -1.494 -18.609 10.789 1 90.06 221 GLN B N 1
ATOM 4510 C CA . GLN B 1 221 ? -1.949 -18.062 12.062 1 90.06 221 GLN B CA 1
ATOM 4511 C C . GLN B 1 221 ? -3.41 -17.641 11.992 1 90.06 221 GLN B C 1
ATOM 4513 O O . GLN B 1 221 ? -4.199 -17.938 12.891 1 90.06 221 GLN B O 1
ATOM 4518 N N . ARG B 1 222 ? -3.809 -17.078 10.805 1 92.5 222 ARG B N 1
ATOM 4519 C CA . ARG B 1 222 ? -5.207 -16.656 10.781 1 92.5 222 ARG B CA 1
ATOM 4520 C C . ARG B 1 222 ? -5.691 -16.453 9.344 1 92.5 222 ARG B C 1
ATOM 4522 O O . ARG B 1 222 ? -6.879 -16.625 9.055 1 92.5 222 ARG B O 1
ATOM 4529 N N . LEU B 1 223 ? -4.883 -16.141 8.539 1 98.19 223 LEU B N 1
ATOM 4530 C CA . LEU B 1 223 ? -5.301 -15.727 7.203 1 98.19 223 LEU B CA 1
ATOM 4531 C C . LEU B 1 223 ? -5.91 -16.891 6.438 1 98.19 223 LEU B C 1
ATOM 4533 O O . LEU B 1 223 ? -6.965 -16.75 5.816 1 98.19 223 LEU B O 1
ATOM 4537 N N . LEU B 1 224 ? -5.285 -18.062 6.504 1 98.69 224 LEU B N 1
ATOM 4538 C CA . LEU B 1 224 ? -5.801 -19.234 5.793 1 98.69 224 LEU B CA 1
ATOM 4539 C C . LEU B 1 224 ? -7.148 -19.656 6.359 1 98.69 224 LEU B C 1
ATOM 4541 O O . LEU B 1 224 ? -8.055 -20.031 5.609 1 98.69 224 LEU B O 1
ATOM 4545 N N . ASP B 1 225 ? -7.281 -19.578 7.668 1 98.25 225 ASP B N 1
ATOM 4546 C CA . ASP B 1 225 ? -8.57 -19.875 8.289 1 98.25 225 ASP B CA 1
ATOM 4547 C C . ASP B 1 225 ? -9.641 -18.891 7.836 1 98.25 225 ASP B C 1
ATOM 4549 O O . ASP B 1 225 ? -10.773 -19.281 7.539 1 98.25 225 ASP B O 1
ATOM 4553 N N . ALA B 1 226 ? -9.281 -17.656 7.82 1 98.62 226 ALA B N 1
ATOM 4554 C CA . ALA B 1 226 ? -10.219 -16.625 7.359 1 98.62 226 ALA B CA 1
ATOM 4555 C C . ALA B 1 226 ? -10.656 -16.891 5.922 1 98.62 226 ALA B C 1
ATOM 4557 O O . ALA B 1 226 ? -11.828 -16.734 5.582 1 98.62 226 ALA B O 1
ATOM 4558 N N . CYS B 1 227 ? -9.711 -17.266 5.102 1 98.75 227 CYS B N 1
ATOM 4559 C CA . CYS B 1 227 ? -10.031 -17.578 3.711 1 98.75 227 CYS B CA 1
ATOM 4560 C C . CYS B 1 227 ? -11.008 -18.734 3.619 1 98.75 227 CYS B C 1
ATOM 4562 O O . CYS B 1 227 ? -11.984 -18.688 2.875 1 98.75 227 CYS B O 1
ATOM 4564 N N . SER B 1 228 ? -10.766 -19.781 4.426 1 98.44 228 SER B N 1
ATOM 4565 C CA . SER B 1 228 ? -11.656 -20.938 4.449 1 98.44 228 SER B CA 1
ATOM 4566 C C . SER B 1 228 ? -13.055 -20.547 4.914 1 98.44 228 SER B C 1
ATOM 4568 O O . SER B 1 228 ? -14.047 -20.922 4.293 1 98.44 228 SER B O 1
ATOM 4570 N N . ALA B 1 229 ? -13.094 -19.766 5.887 1 98.38 229 ALA B N 1
ATOM 4571 C CA . ALA B 1 229 ? -14.367 -19.375 6.492 1 98.38 229 ALA B CA 1
ATOM 4572 C C . ALA B 1 229 ? -15.18 -18.516 5.543 1 98.38 229 ALA B C 1
ATOM 4574 O O . ALA B 1 229 ? -16.406 -18.531 5.57 1 98.38 229 ALA B O 1
ATOM 4575 N N . ASN B 1 230 ? -14.547 -17.781 4.664 1 98.56 230 ASN B N 1
ATOM 4576 C CA . ASN B 1 230 ? -15.234 -16.828 3.809 1 98.56 230 ASN B CA 1
ATOM 4577 C C . ASN B 1 230 ? -15.336 -17.312 2.369 1 98.56 230 ASN B C 1
ATOM 4579 O O . ASN B 1 230 ? -15.797 -16.594 1.487 1 98.56 230 ASN B O 1
ATOM 4583 N N . GLY B 1 231 ? -14.836 -18.516 2.119 1 98.56 231 GLY B N 1
ATOM 4584 C CA . GLY B 1 231 ? -14.883 -19.078 0.777 1 98.56 231 GLY B CA 1
ATOM 4585 C C . GLY B 1 231 ? -13.953 -18.375 -0.194 1 98.56 231 GLY B C 1
ATOM 4586 O O . GLY B 1 231 ? -14.312 -18.156 -1.354 1 98.56 231 GLY B O 1
ATOM 4587 N N . VAL B 1 232 ? -12.836 -17.953 0.249 1 98.88 232 VAL B N 1
ATOM 4588 C CA . VAL B 1 232 ? -11.859 -17.25 -0.58 1 98.88 232 VAL B CA 1
ATOM 4589 C C . VAL B 1 232 ? -10.797 -18.234 -1.068 1 98.88 232 VAL B C 1
ATOM 4591 O O . VAL B 1 232 ? -10.234 -19 -0.277 1 98.88 232 VAL B O 1
ATOM 4594 N N . ALA B 1 233 ? -10.562 -18.297 -2.363 1 98.94 233 ALA B N 1
ATOM 4595 C CA . ALA B 1 233 ? -9.508 -19.125 -2.938 1 98.94 233 ALA B CA 1
ATOM 4596 C C . ALA B 1 233 ? -8.125 -18.578 -2.605 1 98.94 233 ALA B C 1
ATOM 4598 O O . ALA B 1 233 ? -7.914 -17.359 -2.635 1 98.94 233 ALA B O 1
ATOM 4599 N N . VAL B 1 234 ? -7.184 -19.438 -2.303 1 98.94 234 VAL B N 1
ATOM 4600 C CA . VAL B 1 234 ? -5.828 -19.047 -1.931 1 98.94 234 VAL B CA 1
ATOM 4601 C C . VAL B 1 234 ? -4.848 -19.438 -3.029 1 98.94 234 VAL B C 1
ATOM 4603 O O . VAL B 1 234 ? -4.691 -20.625 -3.322 1 98.94 234 VAL B O 1
ATOM 4606 N N . GLN B 1 235 ? -4.277 -18.469 -3.662 1 98.94 235 GLN B N 1
ATOM 4607 C CA . GLN B 1 235 ? -3.174 -18.672 -4.598 1 98.94 235 GLN B CA 1
ATOM 4608 C C . GLN B 1 235 ? -1.836 -18.328 -3.949 1 98.94 235 GLN B C 1
ATOM 4610 O O . GLN B 1 235 ? -1.694 -17.266 -3.338 1 98.94 235 GLN B O 1
ATOM 4615 N N . VAL B 1 236 ? -0.874 -19.203 -4.043 1 98.88 236 VAL B N 1
ATOM 4616 C CA . VAL B 1 236 ? 0.412 -19.016 -3.381 1 98.88 236 VAL B CA 1
ATOM 4617 C C . VAL B 1 236 ? 1.472 -18.625 -4.41 1 98.88 236 VAL B C 1
ATOM 4619 O O . VAL B 1 236 ? 1.641 -19.297 -5.422 1 98.88 236 VAL B O 1
ATOM 4622 N N . ASN B 1 237 ? 2.1 -17.469 -4.176 1 98.12 237 ASN B N 1
ATOM 4623 C CA . ASN B 1 237 ? 3.217 -17.047 -5.008 1 98.12 237 ASN B CA 1
ATOM 4624 C C . ASN B 1 237 ? 4.559 -17.312 -4.328 1 98.12 237 ASN B C 1
ATOM 4626 O O . ASN B 1 237 ? 4.598 -17.703 -3.162 1 98.12 237 ASN B O 1
ATOM 4630 N N . THR B 1 238 ? 5.641 -17.312 -5.043 1 96.31 238 THR B N 1
ATOM 4631 C CA . THR B 1 238 ? 7.031 -17.453 -4.613 1 96.31 238 THR B CA 1
ATOM 4632 C C . THR B 1 238 ? 7.223 -18.703 -3.775 1 96.31 238 THR B C 1
ATOM 4634 O O . THR B 1 238 ? 7.801 -18.656 -2.688 1 96.31 238 THR B O 1
ATOM 4637 N N . PRO B 1 239 ? 6.82 -19.797 -4.273 1 98.06 239 PRO B N 1
ATOM 4638 C CA . PRO B 1 239 ? 6.84 -21.016 -3.461 1 98.06 239 PRO B CA 1
ATOM 4639 C C . PRO B 1 239 ? 8.258 -21.484 -3.127 1 98.06 239 PRO B C 1
ATOM 4641 O O . PRO B 1 239 ? 8.438 -22.328 -2.256 1 98.06 239 PRO B O 1
ATOM 4644 N N . PHE B 1 240 ? 9.25 -20.984 -3.809 1 97.25 240 PHE B N 1
ATOM 4645 C CA . PHE B 1 240 ? 10.625 -21.422 -3.6 1 97.25 240 PHE B CA 1
ATOM 4646 C C . PHE B 1 240 ? 11.445 -20.328 -2.922 1 97.25 240 PHE B C 1
ATOM 4648 O O . PHE B 1 240 ? 12.68 -20.375 -2.938 1 97.25 240 PHE B O 1
ATOM 4655 N N . GLU B 1 241 ? 10.773 -19.391 -2.391 1 94.94 241 GLU B N 1
ATOM 4656 C CA . GLU B 1 241 ? 11.469 -18.25 -1.79 1 94.94 241 GLU B CA 1
ATOM 4657 C C . GLU B 1 241 ? 12.484 -17.656 -2.762 1 94.94 241 GLU B C 1
ATOM 4659 O O . GLU B 1 241 ? 13.641 -17.438 -2.404 1 94.94 241 GLU B O 1
ATOM 4664 N N . LYS B 1 242 ? 11.977 -17.484 -3.988 1 91.12 242 LYS B N 1
ATOM 4665 C CA . LYS B 1 242 ? 12.836 -16.922 -5.023 1 91.12 242 LYS B CA 1
ATOM 4666 C C . LYS B 1 242 ? 14.125 -17.734 -5.16 1 91.12 242 LYS B C 1
ATOM 4668 O O . LYS B 1 242 ? 15.227 -17.172 -5.145 1 91.12 242 LYS B O 1
ATOM 4673 N N . ALA B 1 243 ? 14.039 -18.969 -5.164 1 91.19 243 ALA B N 1
ATOM 4674 C CA . ALA B 1 243 ? 15.039 -20 -5.441 1 91.19 243 ALA B CA 1
ATOM 4675 C C . ALA B 1 243 ? 15.938 -20.234 -4.227 1 91.19 243 ALA B C 1
ATOM 4677 O O . ALA B 1 243 ? 16.797 -21.125 -4.246 1 91.19 243 ALA B O 1
ATOM 4678 N N . ARG B 1 244 ? 15.734 -19.562 -3.145 1 92.25 244 ARG B N 1
ATOM 4679 C CA . ARG B 1 244 ? 16.641 -19.641 -1.998 1 92.25 244 ARG B CA 1
ATOM 4680 C C . ARG B 1 244 ? 16.484 -20.984 -1.284 1 92.25 244 ARG B C 1
ATOM 4682 O O . ARG B 1 244 ? 17.422 -21.453 -0.633 1 92.25 244 ARG B O 1
ATOM 4689 N N . LEU B 1 245 ? 15.375 -21.672 -1.445 1 95.94 245 LEU B N 1
ATOM 4690 C CA . LEU B 1 245 ? 15.125 -22.922 -0.739 1 95.94 245 LEU B CA 1
ATOM 4691 C C . LEU B 1 245 ? 16.031 -24.031 -1.269 1 95.94 245 LEU B C 1
ATOM 4693 O O . LEU B 1 245 ? 16.203 -25.062 -0.611 1 95.94 245 LEU B O 1
ATOM 4697 N N . PHE B 1 246 ? 16.578 -23.812 -2.408 1 95.25 246 PHE B N 1
ATOM 4698 C CA . PHE B 1 246 ? 17.312 -24.906 -3.049 1 95.25 246 PHE B CA 1
ATOM 4699 C C . PHE B 1 246 ? 18.766 -24.938 -2.559 1 95.25 246 PHE B C 1
ATOM 4701 O O . PHE B 1 246 ? 19.453 -25.938 -2.701 1 95.25 246 PHE B O 1
ATOM 4708 N N . THR B 1 247 ? 19.203 -23.812 -1.97 1 93.75 247 THR B N 1
ATOM 4709 C CA . THR B 1 247 ? 20.609 -23.703 -1.579 1 93.75 247 THR B CA 1
ATOM 4710 C C . THR B 1 247 ? 20.969 -24.781 -0.568 1 93.75 247 THR B C 1
ATOM 4712 O O . THR B 1 247 ? 21.938 -25.531 -0.769 1 93.75 247 THR B O 1
ATOM 4715 N N . PRO B 1 248 ? 20.266 -25.047 0.467 1 95.38 248 PRO B N 1
ATOM 4716 C CA . PRO B 1 248 ? 20.656 -26.031 1.488 1 95.38 248 PRO B CA 1
ATOM 4717 C C . PRO B 1 248 ? 20.578 -27.469 0.989 1 95.38 248 PRO B C 1
ATOM 4719 O O . PRO B 1 248 ? 21.109 -28.375 1.625 1 95.38 248 PRO B O 1
ATOM 4722 N N . VAL B 1 249 ? 19.922 -27.703 -0.098 1 96.44 249 VAL B N 1
ATOM 4723 C CA . VAL B 1 249 ? 19.688 -29.062 -0.542 1 96.44 249 VAL B CA 1
ATOM 4724 C C . VAL B 1 249 ? 20.406 -29.312 -1.869 1 96.44 249 VAL B C 1
ATOM 4726 O O . VAL B 1 249 ? 20.172 -30.328 -2.531 1 96.44 249 VAL B O 1
ATOM 4729 N N . ALA B 1 250 ? 21.234 -28.422 -2.246 1 93.88 250 ALA B N 1
ATOM 4730 C CA . ALA B 1 250 ? 21.953 -28.547 -3.506 1 93.88 250 ALA B CA 1
ATOM 4731 C C . ALA B 1 250 ? 22.734 -29.859 -3.562 1 93.88 250 ALA B C 1
ATOM 4733 O O . ALA B 1 250 ? 23.5 -30.172 -2.648 1 93.88 250 ALA B O 1
ATOM 4734 N N . GLY B 1 251 ? 22.484 -30.594 -4.629 1 93.19 251 GLY B N 1
ATOM 4735 C CA . GLY B 1 251 ? 23.234 -31.828 -4.844 1 93.19 251 GLY B CA 1
ATOM 4736 C C . GLY B 1 251 ? 22.719 -32.969 -3.992 1 93.19 251 GLY B C 1
ATOM 4737 O O . GLY B 1 251 ? 23.25 -34.094 -4.062 1 93.19 251 GLY B O 1
ATOM 4738 N N . GLN B 1 252 ? 21.719 -32.75 -3.215 1 95.31 252 GLN B N 1
ATOM 4739 C CA . GLN B 1 252 ? 21.172 -33.812 -2.352 1 95.31 252 GLN B CA 1
ATOM 4740 C C . GLN B 1 252 ? 19.875 -34.344 -2.924 1 95.31 252 GLN B C 1
ATOM 4742 O O . GLN B 1 252 ? 19.047 -33.594 -3.467 1 95.31 252 GLN B O 1
ATOM 4747 N N . PRO B 1 253 ? 19.781 -35.625 -2.811 1 95.88 253 PRO B N 1
ATOM 4748 C CA . PRO B 1 253 ? 18.469 -36.188 -3.188 1 95.88 253 PRO B CA 1
ATOM 4749 C C . PRO B 1 253 ? 17.391 -35.875 -2.158 1 95.88 253 PRO B C 1
ATOM 4751 O O . PRO B 1 253 ? 17.688 -35.562 -1.008 1 95.88 253 PRO B O 1
ATOM 4754 N N . VAL B 1 254 ? 16.156 -36 -2.551 1 97.69 254 VAL B N 1
ATOM 4755 C CA . VAL B 1 254 ? 15.055 -35.906 -1.598 1 97.69 254 VAL B CA 1
ATOM 4756 C C . VAL B 1 254 ? 15.102 -37.094 -0.641 1 97.69 254 VAL B C 1
ATOM 4758 O O . VAL B 1 254 ? 15.602 -38.156 -0.996 1 97.69 254 VAL B O 1
ATOM 4761 N N . PRO B 1 255 ? 14.641 -36.938 0.568 1 97.12 255 PRO B N 1
ATOM 4762 C CA . PRO B 1 255 ? 14.672 -38.031 1.524 1 97.12 255 PRO B CA 1
ATOM 4763 C C . PRO B 1 255 ? 13.773 -39.188 1.11 1 97.12 255 PRO B C 1
ATOM 4765 O O . PRO B 1 255 ? 12.781 -39 0.408 1 97.12 255 PRO B O 1
ATOM 4768 N N . ASP B 1 256 ? 14.008 -40.344 1.645 1 96.31 256 ASP B N 1
ATOM 4769 C CA . ASP B 1 256 ? 13.328 -41.594 1.273 1 96.31 256 ASP B CA 1
ATOM 4770 C C . ASP B 1 256 ? 11.844 -41.531 1.594 1 96.31 256 ASP B C 1
ATOM 4772 O O . ASP B 1 256 ? 11.008 -42 0.82 1 96.31 256 ASP B O 1
ATOM 4776 N N . PHE B 1 257 ? 11.531 -40.906 2.66 1 95.81 257 PHE B N 1
ATOM 4777 C CA . PHE B 1 257 ? 10.125 -40.875 3.061 1 95.81 257 PHE B CA 1
ATOM 4778 C C . PHE B 1 257 ? 9.297 -40.062 2.078 1 95.81 257 PHE B C 1
ATOM 4780 O O . PHE B 1 257 ? 8.109 -40.312 1.88 1 95.81 257 PHE B O 1
ATOM 4787 N N . ALA B 1 258 ? 9.898 -39.062 1.441 1 95.62 258 ALA B N 1
ATOM 4788 C CA . ALA B 1 258 ? 9.203 -38.25 0.436 1 95.62 258 ALA B CA 1
ATOM 4789 C C . ALA B 1 258 ? 9.086 -39.031 -0.883 1 95.62 258 ALA B C 1
ATOM 4791 O O . ALA B 1 258 ? 8.07 -38.938 -1.574 1 95.62 258 ALA B O 1
ATOM 4792 N N . ARG B 1 259 ? 10.07 -39.812 -1.158 1 93.88 259 ARG B N 1
ATOM 4793 C CA . ARG B 1 259 ? 10.062 -40.594 -2.381 1 93.88 259 ARG B CA 1
ATOM 4794 C C . ARG B 1 259 ? 8.93 -41.625 -2.361 1 93.88 259 ARG B C 1
ATOM 4796 O O . ARG B 1 259 ? 8.359 -41.938 -3.404 1 93.88 259 ARG B O 1
ATOM 4803 N N . GLU B 1 260 ? 8.68 -42.062 -1.222 1 90.31 260 GLU B N 1
ATOM 4804 C CA . GLU B 1 260 ? 7.598 -43.031 -1.061 1 90.31 260 GLU B CA 1
ATOM 4805 C C . GLU B 1 260 ? 6.25 -42.438 -1.448 1 90.31 260 GLU B C 1
ATOM 4807 O O . GLU B 1 260 ? 5.324 -43.156 -1.82 1 90.31 260 GLU B O 1
ATOM 4812 N N . LEU B 1 261 ? 6.176 -41.125 -1.425 1 89.44 261 LEU B N 1
ATOM 4813 C CA . LEU B 1 261 ? 4.957 -40.406 -1.803 1 89.44 261 LEU B CA 1
ATOM 4814 C C . LEU B 1 261 ? 4.965 -40.062 -3.289 1 89.44 261 LEU B C 1
ATOM 4816 O O . LEU B 1 261 ? 4.027 -39.438 -3.793 1 89.44 261 LEU B O 1
ATOM 4820 N N . GLY B 1 262 ? 6.062 -40.469 -3.949 1 91.12 262 GLY B N 1
ATOM 4821 C CA . GLY B 1 262 ? 6.168 -40.156 -5.371 1 91.12 262 GLY B CA 1
ATOM 4822 C C . GLY B 1 262 ? 6.863 -38.844 -5.656 1 91.12 262 GLY B C 1
ATOM 4823 O O . GLY B 1 262 ? 6.836 -38.375 -6.789 1 91.12 262 GLY B O 1
ATOM 4824 N N . VAL B 1 263 ? 7.438 -38.25 -4.656 1 96.19 263 VAL B N 1
ATOM 4825 C CA . VAL B 1 263 ? 8.195 -37 -4.832 1 96.19 263 VAL B CA 1
ATOM 4826 C C . VAL B 1 263 ? 9.594 -37.312 -5.363 1 96.19 263 VAL B C 1
ATOM 4828 O O . VAL B 1 263 ? 10.352 -38.031 -4.719 1 96.19 263 VAL B O 1
ATOM 4831 N N . GLU B 1 264 ? 9.953 -36.75 -6.48 1 95.31 264 GLU B N 1
ATOM 4832 C CA . GLU B 1 264 ? 11.203 -37.125 -7.137 1 95.31 264 GLU B CA 1
ATOM 4833 C C . GLU B 1 264 ? 12.242 -36 -7.004 1 95.31 264 GLU B C 1
ATOM 4835 O O . GLU B 1 264 ? 13.445 -36.25 -7.086 1 95.31 264 GLU B O 1
ATOM 4840 N N . THR B 1 265 ? 11.789 -34.781 -6.871 1 97.94 265 THR B N 1
ATOM 4841 C CA . THR B 1 265 ? 12.703 -33.656 -6.836 1 97.94 265 THR B CA 1
ATOM 4842 C C . THR B 1 265 ? 12.359 -32.719 -5.672 1 97.94 265 THR B C 1
ATOM 4844 O O . THR B 1 265 ? 11.25 -32.781 -5.129 1 97.94 265 THR B O 1
ATOM 4847 N N . TRP B 1 266 ? 13.25 -31.812 -5.344 1 98.25 266 TRP B N 1
ATOM 4848 C CA . TRP B 1 266 ? 13.016 -30.844 -4.273 1 98.25 266 TRP B CA 1
ATOM 4849 C C . TRP B 1 266 ? 11.945 -29.844 -4.676 1 98.25 266 TRP B C 1
ATOM 4851 O O . TRP B 1 266 ? 11.188 -29.359 -3.832 1 98.25 266 TRP B O 1
ATOM 4861 N N . ALA B 1 267 ? 11.898 -29.5 -5.941 1 98.44 267 ALA B N 1
ATOM 4862 C CA . ALA B 1 267 ? 10.812 -28.641 -6.406 1 98.44 267 ALA B CA 1
ATOM 4863 C C . ALA B 1 267 ? 9.453 -29.266 -6.098 1 98.44 267 ALA B C 1
ATOM 4865 O O . ALA B 1 267 ? 8.57 -28.609 -5.547 1 98.44 267 ALA B O 1
ATOM 4866 N N . GLN B 1 268 ? 9.336 -30.531 -6.414 1 98.5 268 GLN B N 1
ATOM 4867 C CA . GLN B 1 268 ? 8.102 -31.25 -6.117 1 98.5 268 GLN B CA 1
ATOM 4868 C C . GLN B 1 268 ? 7.863 -31.328 -4.613 1 98.5 268 GLN B C 1
ATOM 4870 O O . GLN B 1 268 ? 6.723 -31.234 -4.152 1 98.5 268 GLN B O 1
ATOM 4875 N N . TYR B 1 269 ? 8.945 -31.5 -3.824 1 98.62 269 TYR B N 1
ATOM 4876 C CA . TYR B 1 269 ? 8.883 -31.547 -2.367 1 98.62 269 TYR B CA 1
ATOM 4877 C C . TYR B 1 269 ? 8.219 -30.281 -1.817 1 98.62 269 TYR B C 1
ATOM 4879 O O . TYR B 1 269 ? 7.246 -30.375 -1.059 1 98.62 269 TYR B O 1
ATOM 4887 N N . PHE B 1 270 ? 8.672 -29.141 -2.227 1 98.81 270 PHE B N 1
ATOM 4888 C CA . PHE B 1 270 ? 8.18 -27.859 -1.733 1 98.81 270 PHE B CA 1
ATOM 4889 C C . PHE B 1 270 ? 6.766 -27.594 -2.238 1 98.81 270 PHE B C 1
ATOM 4891 O O . PHE B 1 270 ? 5.91 -27.141 -1.481 1 98.81 270 PHE B O 1
ATOM 4898 N N . LEU B 1 271 ? 6.492 -27.906 -3.477 1 98.88 271 LEU B N 1
ATOM 4899 C CA . LEU B 1 271 ? 5.188 -27.625 -4.074 1 98.88 271 LEU B CA 1
ATOM 4900 C C . LEU B 1 271 ? 4.113 -28.516 -3.459 1 98.88 271 LEU B C 1
ATOM 4902 O O . LEU B 1 271 ? 3.025 -28.031 -3.123 1 98.88 271 LEU B O 1
ATOM 4906 N N . LYS B 1 272 ? 4.367 -29.828 -3.301 1 98.56 272 LYS B N 1
ATOM 4907 C CA . LYS B 1 272 ? 3.395 -30.734 -2.703 1 98.56 272 LYS B CA 1
ATOM 4908 C C . LYS B 1 272 ? 3.119 -30.359 -1.248 1 98.56 272 LYS B C 1
ATOM 4910 O O . LYS B 1 272 ? 1.989 -30.484 -0.772 1 98.56 272 LYS B O 1
ATOM 4915 N N . TRP B 1 273 ? 4.176 -29.906 -0.533 1 98.75 273 TRP B N 1
ATOM 4916 C CA . TRP B 1 273 ? 3.967 -29.422 0.827 1 98.75 273 TRP B CA 1
ATOM 4917 C C . TRP B 1 273 ? 2.949 -28.281 0.849 1 98.75 273 TRP B C 1
ATOM 4919 O O . TRP B 1 273 ? 2.053 -28.266 1.697 1 98.75 273 TRP B O 1
ATOM 4929 N N . ILE B 1 274 ? 3.031 -27.391 -0.083 1 98.81 274 ILE B N 1
ATOM 4930 C CA . ILE B 1 274 ? 2.172 -26.219 -0.129 1 98.81 274 ILE B CA 1
ATOM 4931 C C . ILE B 1 274 ? 0.743 -26.625 -0.471 1 98.81 274 ILE B C 1
ATOM 4933 O O . ILE B 1 274 ? -0.198 -26.297 0.256 1 98.81 274 ILE B O 1
ATOM 4937 N N . ILE B 1 275 ? 0.532 -27.484 -1.54 1 98.56 275 ILE B N 1
ATOM 4938 C CA . ILE B 1 275 ? -0.809 -27.734 -2.053 1 98.56 275 ILE B CA 1
ATOM 4939 C C . ILE B 1 275 ? -1.503 -28.781 -1.181 1 98.56 275 ILE B C 1
ATOM 4941 O O . ILE B 1 275 ? -2.705 -29.016 -1.326 1 98.56 275 ILE B O 1
ATOM 4945 N N . SER B 1 276 ? -0.78 -29.359 -0.262 1 98.12 276 SER B N 1
ATOM 4946 C CA . SER B 1 276 ? -1.415 -30.328 0.634 1 98.12 276 SER B CA 1
ATOM 4947 C C . SER B 1 276 ? -2.236 -29.625 1.707 1 98.12 276 SER B C 1
ATOM 4949 O O . SER B 1 276 ? -3.049 -30.25 2.389 1 98.12 276 SER B O 1
ATOM 4951 N N . HIS B 1 277 ? -1.937 -28.328 1.956 1 98.12 277 HIS B N 1
ATOM 4952 C CA . HIS B 1 277 ? -2.799 -27.594 2.881 1 98.12 277 HIS B CA 1
ATOM 4953 C C . HIS B 1 277 ? -4.211 -27.453 2.32 1 98.12 277 HIS B C 1
ATOM 4955 O O . HIS B 1 277 ? -4.391 -26.984 1.193 1 98.12 277 HIS B O 1
ATOM 4961 N N . PRO B 1 278 ? -5.195 -27.734 3.062 1 97 278 PRO B N 1
ATOM 4962 C CA . PRO B 1 278 ? -6.555 -27.797 2.52 1 97 278 PRO B CA 1
ATOM 4963 C C . PRO B 1 278 ? -7.082 -26.438 2.084 1 97 278 PRO B C 1
ATOM 4965 O O . PRO B 1 278 ? -7.973 -26.359 1.233 1 97 278 PRO B O 1
ATOM 4968 N N . ALA B 1 279 ? -6.527 -25.359 2.615 1 98.06 279 ALA B N 1
ATOM 4969 C CA . ALA B 1 279 ? -7.004 -24.016 2.277 1 98.06 279 ALA B CA 1
ATOM 4970 C C . ALA B 1 279 ? -6.363 -23.516 0.987 1 98.06 279 ALA B C 1
ATOM 4972 O O . ALA B 1 279 ? -6.805 -22.516 0.415 1 98.06 279 ALA B O 1
ATOM 4973 N N . VAL B 1 280 ? -5.312 -24.188 0.529 1 98.75 280 VAL B N 1
ATOM 4974 C CA . VAL B 1 280 ? -4.598 -23.734 -0.659 1 98.75 280 VAL B CA 1
ATOM 4975 C C . VAL B 1 280 ? -5.309 -24.234 -1.914 1 98.75 280 VAL B C 1
ATOM 4977 O O . VAL B 1 280 ? -5.574 -25.422 -2.047 1 98.75 280 VAL B O 1
ATOM 4980 N N . THR B 1 281 ? -5.602 -23.328 -2.814 1 98.88 281 THR B N 1
ATOM 4981 C CA . THR B 1 281 ? -6.277 -23.656 -4.062 1 98.88 281 THR B CA 1
ATOM 4982 C C . THR B 1 281 ? -5.266 -23.922 -5.176 1 98.88 281 THR B C 1
ATOM 4984 O O . THR B 1 281 ? -5.434 -24.844 -5.977 1 98.88 281 THR B O 1
ATOM 4987 N N . ASN B 1 282 ? -4.238 -23.125 -5.223 1 98.69 282 ASN B N 1
ATOM 4988 C CA . ASN B 1 282 ? -3.295 -23.141 -6.336 1 98.69 282 ASN B CA 1
ATOM 4989 C C . ASN B 1 282 ? -1.953 -22.516 -5.941 1 98.69 282 ASN B C 1
ATOM 4991 O O . ASN B 1 282 ? -1.902 -21.609 -5.117 1 98.69 282 ASN B O 1
ATOM 4995 N N . VAL B 1 283 ? -0.868 -23.078 -6.418 1 98.94 283 VAL B N 1
ATOM 4996 C CA . VAL B 1 283 ? 0.459 -22.484 -6.262 1 98.94 283 VAL B CA 1
ATOM 4997 C C . VAL B 1 283 ? 1.071 -22.219 -7.633 1 98.94 283 VAL B C 1
ATOM 4999 O O . VAL B 1 283 ? 0.883 -22.984 -8.57 1 98.94 283 VAL B O 1
ATOM 5002 N N . ILE B 1 284 ? 1.855 -21.047 -7.766 1 98.81 284 ILE B N 1
ATOM 5003 C CA . ILE B 1 284 ? 2.287 -20.625 -9.094 1 98.81 284 ILE B CA 1
ATOM 5004 C C . ILE B 1 284 ? 3.803 -20.438 -9.102 1 98.81 284 ILE B C 1
ATOM 5006 O O . ILE B 1 284 ? 4.293 -19.312 -9.102 1 98.81 284 ILE B O 1
ATOM 5010 N N . PRO B 1 285 ? 4.562 -21.562 -9.164 1 98.62 285 PRO B N 1
ATOM 5011 C CA . PRO B 1 285 ? 5.996 -21.406 -9.414 1 98.62 285 PRO B CA 1
ATOM 5012 C C . PRO B 1 285 ? 6.297 -20.766 -10.766 1 98.62 285 PRO B C 1
ATOM 5014 O O . PRO B 1 285 ? 5.5 -20.875 -11.703 1 98.62 285 PRO B O 1
ATOM 5017 N N . ALA B 1 286 ? 7.359 -20.062 -10.789 1 97.19 286 ALA B N 1
ATOM 5018 C CA . ALA B 1 286 ? 7.789 -19.438 -12.031 1 97.19 286 ALA B CA 1
ATOM 5019 C C . ALA B 1 286 ? 9.102 -20.031 -12.531 1 97.19 286 ALA B C 1
ATOM 5021 O O . ALA B 1 286 ? 9.93 -20.469 -11.734 1 97.19 286 ALA B O 1
ATOM 5022 N N . THR B 1 287 ? 9.281 -20.062 -13.875 1 95.69 287 THR B N 1
ATOM 5023 C CA . THR B 1 287 ? 10.523 -20.516 -14.5 1 95.69 287 THR B CA 1
ATOM 5024 C C . THR B 1 287 ? 10.602 -20.031 -15.945 1 95.69 287 THR B C 1
ATOM 5026 O O . THR B 1 287 ? 9.578 -19.844 -16.594 1 95.69 287 THR B O 1
ATOM 5029 N N . SER B 1 288 ? 11.75 -19.797 -16.375 1 93.88 288 SER B N 1
ATOM 5030 C CA . SER B 1 288 ? 12.008 -19.516 -17.781 1 93.88 288 SER B CA 1
ATOM 5031 C C . SER B 1 288 ? 12.609 -20.734 -18.484 1 93.88 288 SER B C 1
ATOM 5033 O O . SER B 1 288 ? 12.977 -20.656 -19.656 1 93.88 288 SER B O 1
ATOM 5035 N N . GLN B 1 289 ? 12.703 -21.859 -17.766 1 94.19 289 GLN B N 1
ATOM 5036 C CA . GLN B 1 289 ? 13.383 -23.062 -18.281 1 94.19 289 GLN B CA 1
ATOM 5037 C C . GLN B 1 289 ? 12.383 -24.188 -18.547 1 94.19 289 GLN B C 1
ATOM 5039 O O . GLN B 1 289 ? 11.727 -24.672 -17.609 1 94.19 289 GLN B O 1
ATOM 5044 N N . PRO B 1 290 ? 12.367 -24.656 -19.734 1 97.19 290 PRO B N 1
ATOM 5045 C CA . PRO B 1 290 ? 11.414 -25.719 -20.094 1 97.19 290 PRO B CA 1
ATOM 5046 C C . PRO B 1 290 ? 11.539 -26.953 -19.203 1 97.19 290 PRO B C 1
ATOM 5048 O O . PRO B 1 290 ? 10.531 -27.531 -18.797 1 97.19 290 PRO B O 1
ATOM 5051 N N . GLU B 1 291 ? 12.742 -27.328 -18.875 1 96.75 291 GLU B N 1
ATOM 5052 C CA . GLU B 1 291 ? 12.945 -28.516 -18.047 1 96.75 291 GLU B CA 1
ATOM 5053 C C . GLU B 1 291 ? 12.352 -28.328 -16.656 1 96.75 291 GLU B C 1
ATOM 5055 O O . GLU B 1 291 ? 11.828 -29.281 -16.078 1 96.75 291 GLU B O 1
ATOM 5060 N N . HIS B 1 292 ? 12.438 -27.125 -16.109 1 97.44 292 HIS B N 1
ATOM 5061 C CA . HIS B 1 292 ? 11.938 -26.844 -14.773 1 97.44 292 HIS B CA 1
ATOM 5062 C C . HIS B 1 292 ? 10.414 -26.891 -14.727 1 97.44 292 HIS B C 1
ATOM 5064 O O . HIS B 1 292 ? 9.828 -27.281 -13.719 1 97.44 292 HIS B O 1
ATOM 5070 N N . VAL B 1 293 ? 9.758 -26.422 -15.797 1 98.25 293 VAL B N 1
ATOM 5071 C CA . VAL B 1 293 ? 8.305 -26.422 -15.781 1 98.25 293 VAL B CA 1
ATOM 5072 C C . VAL B 1 293 ? 7.793 -27.875 -15.766 1 98.25 293 VAL B C 1
ATOM 5074 O O . VAL B 1 293 ? 6.797 -28.172 -15.109 1 98.25 293 VAL B O 1
ATOM 5077 N N . VAL B 1 294 ? 8.469 -28.781 -16.453 1 97.81 294 VAL B N 1
ATOM 5078 C CA . VAL B 1 294 ? 8.094 -30.188 -16.453 1 97.81 294 VAL B CA 1
ATOM 5079 C C . VAL B 1 294 ? 8.25 -30.766 -15.055 1 97.81 294 VAL B C 1
ATOM 5081 O O . VAL B 1 294 ? 7.359 -31.453 -14.555 1 97.81 294 VAL B O 1
ATOM 5084 N N . ASP B 1 295 ? 9.328 -30.406 -14.492 1 97.94 295 ASP B N 1
ATOM 5085 C CA . ASP B 1 295 ? 9.586 -30.844 -13.117 1 97.94 295 ASP B CA 1
ATOM 5086 C C . ASP B 1 295 ? 8.516 -30.312 -12.164 1 97.94 295 ASP B C 1
ATOM 5088 O O . ASP B 1 295 ? 7.898 -31.078 -11.43 1 97.94 295 ASP B O 1
ATOM 5092 N N . ASN B 1 296 ? 8.258 -29 -12.188 1 98.5 296 ASN B N 1
ATOM 5093 C CA . ASN B 1 296 ? 7.25 -28.391 -11.336 1 98.5 296 ASN B CA 1
ATOM 5094 C C . ASN B 1 296 ? 5.887 -29.047 -11.516 1 98.5 296 ASN B C 1
ATOM 5096 O O . ASN B 1 296 ? 5.199 -29.344 -10.539 1 98.5 296 ASN B O 1
ATOM 5100 N N . MET B 1 297 ? 5.551 -29.391 -12.75 1 98.25 297 MET B N 1
ATOM 5101 C CA . MET B 1 297 ? 4.234 -29.938 -13.055 1 98.25 297 MET B CA 1
ATOM 5102 C C . MET B 1 297 ? 4.129 -31.391 -12.586 1 98.25 297 MET B C 1
ATOM 5104 O O . MET B 1 297 ? 3.023 -31.906 -12.43 1 98.25 297 MET B O 1
ATOM 5108 N N . GLY B 1 298 ? 5.242 -32.031 -12.391 1 97.69 298 GLY B N 1
ATOM 5109 C CA . GLY B 1 298 ? 5.211 -33.344 -11.789 1 97.69 298 GLY B CA 1
ATOM 5110 C C . GLY B 1 298 ? 4.504 -33.375 -10.453 1 97.69 298 GLY B C 1
ATOM 5111 O O . GLY B 1 298 ? 3.92 -34.406 -10.07 1 97.69 298 GLY B O 1
ATOM 5112 N N . ALA B 1 299 ? 4.477 -32.281 -9.727 1 98 299 ALA B N 1
ATOM 5113 C CA . ALA B 1 299 ? 3.852 -32.156 -8.406 1 98 299 ALA B CA 1
ATOM 5114 C C . ALA B 1 299 ? 2.33 -32.188 -8.516 1 98 299 ALA B C 1
ATOM 5116 O O . ALA B 1 299 ? 1.633 -32.375 -7.516 1 98 299 ALA B O 1
ATOM 5117 N N . LEU B 1 300 ? 1.834 -32 -9.703 1 98.12 300 LEU B N 1
ATOM 5118 C CA . LEU B 1 300 ? 0.395 -31.969 -9.945 1 98.12 300 LEU B CA 1
ATOM 5119 C C . LEU B 1 300 ? -0.204 -33.375 -9.844 1 98.12 300 LEU B C 1
ATOM 5121 O O . LEU B 1 300 ? -1.427 -33.531 -9.789 1 98.12 300 LEU B O 1
ATOM 5125 N N . TYR B 1 301 ? 0.624 -34.344 -9.758 1 97.06 301 TYR B N 1
ATOM 5126 C CA . TYR B 1 301 ? 0.157 -35.719 -9.82 1 97.06 301 TYR B CA 1
ATOM 5127 C C . TYR B 1 301 ? 0.607 -36.531 -8.594 1 97.06 301 TYR B C 1
ATOM 5129 O O . TYR B 1 301 ? 1.554 -36.125 -7.91 1 97.06 301 TYR B O 1
ATOM 5137 N N . GLY B 1 302 ? -0.109 -37.594 -8.352 1 93.88 302 GLY B N 1
ATOM 5138 C CA . GLY B 1 302 ? 0.248 -38.469 -7.242 1 93.88 302 GLY B CA 1
ATOM 5139 C C . GLY B 1 302 ? -0.401 -38.062 -5.934 1 93.88 302 GLY B C 1
ATOM 5140 O O . GLY B 1 302 ? -1.253 -37.156 -5.91 1 93.88 302 GLY B O 1
ATOM 5141 N N . ASP B 1 303 ? 0.02 -38.625 -4.836 1 94.19 303 ASP B N 1
ATOM 5142 C CA . ASP B 1 303 ? -0.58 -38.438 -3.523 1 94.19 303 ASP B CA 1
ATOM 5143 C C . ASP B 1 303 ? -0.029 -37.156 -2.861 1 94.19 303 ASP B C 1
ATOM 5145 O O . ASP B 1 303 ? 1.102 -36.75 -3.137 1 94.19 303 ASP B O 1
ATOM 5149 N N . LEU B 1 304 ? -0.857 -36.625 -1.995 1 96.75 304 LEU B N 1
ATOM 5150 C CA . LEU B 1 304 ? -0.438 -35.469 -1.18 1 96.75 304 LEU B CA 1
ATOM 5151 C C . LEU B 1 304 ? -0.112 -35.906 0.242 1 96.75 304 LEU B C 1
ATOM 5153 O O . LEU B 1 304 ? -0.751 -36.812 0.776 1 96.75 304 LEU B O 1
ATOM 5157 N N . PRO B 1 305 ? 0.891 -35.25 0.786 1 97.5 305 PRO B N 1
ATOM 5158 C CA . PRO B 1 305 ? 1.169 -35.562 2.188 1 97.5 305 PRO B CA 1
ATOM 5159 C C . PRO B 1 305 ? 0.022 -35.188 3.121 1 97.5 305 PRO B C 1
ATOM 5161 O O . PRO B 1 305 ? -0.624 -34.156 2.924 1 97.5 305 PRO B O 1
ATOM 5164 N N . ASP B 1 306 ? -0.218 -36.094 4.102 1 96.69 306 ASP B N 1
ATOM 5165 C CA . ASP B 1 306 ? -1.157 -35.75 5.16 1 96.69 306 ASP B CA 1
ATOM 5166 C C . ASP B 1 306 ? -0.488 -34.875 6.215 1 96.69 306 ASP B C 1
ATOM 5168 O O . ASP B 1 306 ? 0.653 -34.438 6.035 1 96.69 306 ASP B O 1
ATOM 5172 N N . GLN B 1 307 ? -1.155 -34.594 7.27 1 96.56 307 GLN B N 1
ATOM 5173 C CA . GLN B 1 307 ? -0.676 -33.656 8.281 1 96.56 307 GLN B CA 1
ATOM 5174 C C . GLN B 1 307 ? 0.612 -34.156 8.93 1 96.56 307 GLN B C 1
ATOM 5176 O O . GLN B 1 307 ? 1.546 -33.375 9.141 1 96.56 307 GLN B O 1
ATOM 5181 N N . ALA B 1 308 ? 0.648 -35.406 9.227 1 96.56 308 ALA B N 1
ATOM 5182 C CA . ALA B 1 308 ? 1.836 -35.969 9.852 1 96.56 308 ALA B CA 1
ATOM 5183 C C . ALA B 1 308 ? 3.039 -35.906 8.914 1 96.56 308 ALA B C 1
ATOM 5185 O O . ALA B 1 308 ? 4.141 -35.531 9.336 1 96.56 308 ALA B O 1
ATOM 5186 N N . MET B 1 309 ? 2.809 -36.281 7.699 1 97 309 MET B N 1
ATOM 5187 C CA . MET B 1 309 ? 3.881 -36.25 6.711 1 97 309 MET B CA 1
ATOM 5188 C C . MET B 1 309 ? 4.328 -34.812 6.449 1 97 309 MET B C 1
ATOM 5190 O O . MET B 1 309 ? 5.52 -34.531 6.281 1 97 309 MET B O 1
ATOM 5194 N N . ARG B 1 310 ? 3.451 -33.844 6.422 1 97.31 310 ARG B N 1
ATOM 5195 C CA . ARG B 1 310 ? 3.799 -32.438 6.258 1 97.31 310 ARG B CA 1
ATOM 5196 C C . ARG B 1 310 ? 4.727 -31.984 7.371 1 97.31 310 ARG B C 1
ATOM 5198 O O . ARG B 1 310 ? 5.699 -31.266 7.117 1 97.31 310 ARG B O 1
ATOM 5205 N N . LYS B 1 311 ? 4.344 -32.375 8.531 1 97.44 311 LYS B N 1
ATOM 5206 C CA . LYS B 1 311 ? 5.188 -32 9.672 1 97.44 311 LYS B CA 1
ATOM 5207 C C . LYS B 1 311 ? 6.582 -32.625 9.531 1 97.44 311 LYS B C 1
ATOM 5209 O O . LYS B 1 311 ? 7.582 -31.953 9.82 1 97.44 311 LYS B O 1
ATOM 5214 N N . ARG B 1 312 ? 6.621 -33.875 9.125 1 97.81 312 ARG B N 1
ATOM 5215 C CA . ARG B 1 312 ? 7.902 -34.531 8.922 1 97.81 312 ARG B CA 1
ATOM 5216 C C . ARG B 1 312 ? 8.727 -33.812 7.852 1 97.81 312 ARG B C 1
ATOM 5218 O O . ARG B 1 312 ? 9.93 -33.625 8.008 1 97.81 312 ARG B O 1
ATOM 5225 N N . MET B 1 313 ? 8.062 -33.438 6.797 1 98.38 313 MET B N 1
ATOM 5226 C CA . MET B 1 313 ? 8.711 -32.688 5.715 1 98.38 313 MET B CA 1
ATOM 5227 C C . MET B 1 313 ? 9.297 -31.375 6.227 1 98.38 313 MET B C 1
ATOM 5229 O O . MET B 1 313 ? 10.438 -31.031 5.906 1 98.38 313 MET B O 1
ATOM 5233 N N . THR B 1 314 ? 8.516 -30.688 7.023 1 98.12 314 THR B N 1
ATOM 5234 C CA . THR B 1 314 ? 8.945 -29.406 7.594 1 98.12 314 THR B CA 1
ATOM 5235 C C . THR B 1 314 ? 10.141 -29.609 8.523 1 98.12 314 THR B C 1
ATOM 5237 O O . THR B 1 314 ? 11.141 -28.906 8.43 1 98.12 314 THR B O 1
ATOM 5240 N N . ASP B 1 315 ? 10.047 -30.594 9.398 1 97.81 315 ASP B N 1
ATOM 5241 C CA . ASP B 1 315 ? 11.109 -30.875 10.359 1 97.81 315 ASP B CA 1
ATOM 5242 C C . ASP B 1 315 ? 12.406 -31.234 9.641 1 97.81 315 ASP B C 1
ATOM 5244 O O . ASP B 1 315 ? 13.484 -30.781 10.031 1 97.81 315 ASP B O 1
ATOM 5248 N N . HIS B 1 316 ? 12.266 -32.062 8.617 1 97.81 316 HIS B N 1
ATOM 5249 C CA . HIS B 1 316 ? 13.445 -32.5 7.859 1 97.81 316 HIS B CA 1
ATOM 5250 C C . HIS B 1 316 ? 14.133 -31.281 7.223 1 97.81 316 HIS B C 1
ATOM 5252 O O . HIS B 1 316 ? 15.336 -31.078 7.418 1 97.81 316 HIS B O 1
ATOM 5258 N N . TYR B 1 317 ? 13.406 -30.469 6.516 1 97.94 317 TYR B N 1
ATOM 5259 C CA . TYR B 1 317 ? 14.016 -29.359 5.789 1 97.94 317 TYR B CA 1
ATOM 5260 C C . TYR B 1 317 ? 14.586 -28.328 6.75 1 97.94 317 TYR B C 1
ATOM 5262 O O . TYR B 1 317 ? 15.727 -27.875 6.586 1 97.94 317 TYR B O 1
ATOM 5270 N N . THR B 1 318 ? 13.766 -27.906 7.77 1 96.56 318 THR B N 1
ATOM 5271 C CA . THR B 1 318 ? 14.188 -26.844 8.68 1 96.56 318 THR B CA 1
ATOM 5272 C C . THR B 1 318 ? 15.344 -27.312 9.555 1 96.56 318 THR B C 1
ATOM 5274 O O . THR B 1 318 ? 16.031 -26.484 10.172 1 96.56 318 THR B O 1
ATOM 5277 N N . GLY B 1 319 ? 15.516 -28.656 9.633 1 95.38 319 GLY B N 1
ATOM 5278 C CA . GLY B 1 319 ? 16.609 -29.203 10.398 1 95.38 319 GLY B CA 1
ATOM 5279 C C . GLY B 1 319 ? 17.922 -29.234 9.633 1 95.38 319 GLY B C 1
ATOM 5280 O O . GLY B 1 319 ? 18.984 -29.484 10.203 1 95.38 319 GLY B O 1
ATOM 5281 N N . LEU B 1 320 ? 17.828 -28.953 8.375 1 95.38 320 LEU B N 1
ATOM 5282 C CA . LEU B 1 320 ? 19.031 -28.938 7.555 1 95.38 320 LEU B CA 1
ATOM 5283 C C . LEU B 1 320 ? 19.922 -27.766 7.934 1 95.38 320 LEU B C 1
ATOM 5285 O O . LEU B 1 320 ? 19.438 -26.719 8.375 1 95.38 320 LEU B O 1
ATOM 5289 N N . THR B 1 321 ? 21.203 -27.922 7.711 1 91.75 321 THR B N 1
ATOM 5290 C CA . THR B 1 321 ? 22.156 -26.844 7.93 1 91.75 321 THR B CA 1
ATOM 5291 C C . THR B 1 321 ? 22.047 -25.797 6.836 1 91.75 321 THR B C 1
ATOM 5293 O O . THR B 1 321 ? 21.891 -26.125 5.66 1 91.75 321 THR B O 1
ATOM 5296 N N . GLY B 1 322 ? 22.016 -24.516 7.238 1 92.12 322 GLY B N 1
ATOM 5297 C CA . GLY B 1 322 ? 22.141 -23.438 6.27 1 92.12 322 GLY B CA 1
ATOM 5298 C C . GLY B 1 322 ? 20.812 -22.859 5.836 1 92.12 322 GLY B C 1
ATOM 5299 O O . GLY B 1 322 ? 20.766 -21.953 4.996 1 92.12 322 GLY B O 1
ATOM 5300 N N . VAL B 1 323 ? 19.766 -23.422 6.359 1 93 323 VAL B N 1
ATOM 5301 C CA . VAL B 1 323 ? 18.453 -22.953 5.938 1 93 323 VAL B CA 1
ATOM 5302 C C . VAL B 1 323 ? 18.281 -21.484 6.297 1 93 323 VAL B C 1
ATOM 5304 O O . VAL B 1 323 ? 17.875 -20.672 5.453 1 93 323 VAL B O 1
ATOM 5307 N N . ALA B 1 324 ? 18.578 -21.094 7.496 1 90.19 324 ALA B N 1
ATOM 5308 C CA . ALA B 1 324 ? 18.453 -19.703 7.945 1 90.19 324 ALA B CA 1
ATOM 5309 C C . ALA B 1 324 ? 19.328 -18.781 7.102 1 90.19 324 ALA B C 1
ATOM 5311 O O . ALA B 1 324 ? 18.906 -17.672 6.75 1 90.19 324 ALA B O 1
ATOM 5312 N N . ASP B 1 325 ? 20.453 -19.203 6.77 1 89.56 325 ASP B N 1
ATOM 5313 C CA . ASP B 1 325 ? 21.391 -18.406 5.961 1 89.56 325 ASP B CA 1
ATOM 5314 C C . ASP B 1 325 ? 20.875 -18.266 4.531 1 89.56 325 ASP B C 1
ATOM 5316 O O . ASP B 1 325 ? 21.031 -17.203 3.918 1 89.56 325 ASP B O 1
ATOM 5320 N N . ALA B 1 326 ? 20.297 -19.328 4.027 1 88.38 326 ALA B N 1
ATOM 5321 C CA . ALA B 1 326 ? 19.766 -19.297 2.668 1 88.38 326 ALA B CA 1
ATOM 5322 C C . ALA B 1 326 ? 18.688 -18.219 2.514 1 88.38 326 ALA B C 1
ATOM 5324 O O . ALA B 1 326 ? 18.625 -17.547 1.485 1 88.38 326 ALA B O 1
ATOM 5325 N N . LEU B 1 327 ? 17.953 -18.016 3.525 1 87.38 327 LEU B N 1
ATOM 5326 C CA . LEU B 1 327 ? 16.844 -17.062 3.473 1 87.38 327 LEU B CA 1
ATOM 5327 C C . LEU B 1 327 ? 17.359 -15.625 3.518 1 87.38 327 LEU B C 1
ATOM 5329 O O . LEU B 1 327 ? 16.609 -14.695 3.193 1 87.38 327 LEU B O 1
ATOM 5333 N N . LYS B 1 328 ? 18.578 -15.461 3.914 1 84.69 328 LYS B N 1
ATOM 5334 C CA . LYS B 1 328 ? 19.188 -14.133 3.984 1 84.69 328 LYS B CA 1
ATOM 5335 C C . LYS B 1 328 ? 19.844 -13.766 2.664 1 84.69 328 LYS B C 1
ATOM 5337 O O . LYS B 1 328 ? 20.266 -12.617 2.471 1 84.69 328 LYS B O 1
ATOM 5342 N N . GLN B 1 329 ? 19.906 -14.75 1.772 1 81.25 329 GLN B N 1
ATOM 5343 C CA . GLN B 1 329 ? 20.516 -14.492 0.468 1 81.25 329 GLN B CA 1
ATOM 5344 C C . GLN B 1 329 ? 19.672 -13.508 -0.339 1 81.25 329 GLN B C 1
ATOM 5346 O O . GLN B 1 329 ? 18.453 -13.406 -0.129 1 81.25 329 GLN B O 1
ATOM 5351 N N . PRO B 1 330 ? 20.328 -12.773 -1.256 1 78.62 330 PRO B N 1
ATOM 5352 C CA . PRO B 1 330 ? 19.531 -12.023 -2.221 1 78.62 330 PRO B CA 1
ATOM 5353 C C . PRO B 1 330 ? 18.609 -12.914 -3.051 1 78.62 330 PRO B C 1
ATOM 5355 O O . PRO B 1 330 ? 18.891 -14.102 -3.234 1 78.62 330 PRO B O 1
ATOM 5358 N N . PRO B 1 331 ? 17.547 -12.344 -3.41 1 78.06 331 PRO B N 1
ATOM 5359 C CA . PRO B 1 331 ? 16.656 -13.141 -4.258 1 78.06 331 PRO B CA 1
ATOM 5360 C C . PRO B 1 331 ? 17.344 -13.625 -5.535 1 78.06 331 PRO B C 1
ATOM 5362 O O . PRO B 1 331 ? 18.156 -12.906 -6.117 1 78.06 331 PRO B O 1
ATOM 5365 N N . TYR B 1 332 ? 17 -14.812 -5.93 1 75.31 332 TYR B N 1
ATOM 5366 C CA . TYR B 1 332 ? 17.484 -15.477 -7.133 1 75.31 332 TYR B CA 1
ATOM 5367 C C . TYR B 1 332 ? 19 -15.5 -7.164 1 75.31 332 TYR B C 1
ATOM 5369 O O . TYR B 1 332 ? 19.609 -15.023 -8.125 1 75.31 332 TYR B O 1
ATOM 5377 N N . PRO B 1 333 ? 19.531 -16.031 -6.168 1 64.44 333 PRO B N 1
ATOM 5378 C CA . PRO B 1 333 ? 21 -16.031 -6.125 1 64.44 333 PRO B CA 1
ATOM 5379 C C . PRO B 1 333 ? 21.625 -16.594 -7.402 1 64.44 333 PRO B C 1
ATOM 5381 O O . PRO B 1 333 ? 21.266 -17.688 -7.844 1 64.44 333 PRO B O 1
ATOM 5384 N N . GLY B 1 334 ? 22.469 -15.789 -7.969 1 63.44 334 GLY B N 1
ATOM 5385 C CA . GLY B 1 334 ? 23.234 -16.203 -9.133 1 63.44 334 GLY B CA 1
ATOM 5386 C C . GLY B 1 334 ? 22.5 -16 -10.438 1 63.44 334 GLY B C 1
ATOM 5387 O O . GLY B 1 334 ? 23 -16.359 -11.508 1 63.44 334 GLY B O 1
ATOM 5388 N N . LYS B 1 335 ? 21.25 -15.484 -10.391 1 67.19 335 LYS B N 1
ATOM 5389 C CA . LYS B 1 335 ? 20.469 -15.305 -11.609 1 67.19 335 LYS B CA 1
ATOM 5390 C C . LYS B 1 335 ? 20.266 -13.82 -11.914 1 67.19 335 LYS B C 1
ATOM 5392 O O . LYS B 1 335 ? 20.219 -12.992 -11.008 1 67.19 335 LYS B O 1
ATOM 5397 N N . GLN B 1 336 ? 20.375 -13.461 -13.203 1 65.38 336 GLN B N 1
ATOM 5398 C CA . GLN B 1 336 ? 20.094 -12.117 -13.664 1 65.38 336 GLN B CA 1
ATOM 5399 C C . GLN B 1 336 ? 18.969 -12.125 -14.703 1 65.38 336 GLN B C 1
ATOM 5401 O O . GLN B 1 336 ? 19.062 -12.805 -15.719 1 65.38 336 GLN B O 1
ATOM 5406 N N . TYR B 1 337 ? 17.953 -11.562 -14.266 1 68.75 337 TYR B N 1
ATOM 5407 C CA . TYR B 1 337 ? 16.875 -11.414 -15.242 1 68.75 337 TYR B CA 1
ATOM 5408 C C . TYR B 1 337 ? 16.984 -10.086 -15.984 1 68.75 337 TYR B C 1
ATOM 5410 O O . TYR B 1 337 ? 17.375 -9.07 -15.391 1 68.75 337 TYR B O 1
ATOM 5418 N N . GLY B 1 338 ? 17.062 -10.031 -17.219 1 68.81 338 GLY B N 1
ATOM 5419 C CA . GLY B 1 338 ? 17.375 -8.867 -18.031 1 68.81 338 GLY B CA 1
ATOM 5420 C C . GLY B 1 338 ? 16.172 -8.305 -18.75 1 68.81 338 GLY B C 1
ATOM 5421 O O . GLY B 1 338 ? 16.25 -7.941 -19.922 1 68.81 338 GLY B O 1
ATOM 5422 N N . GLY B 1 339 ? 15.023 -8.141 -18.031 1 83.69 339 GLY B N 1
ATOM 5423 C CA . GLY B 1 339 ? 13.852 -7.59 -18.703 1 83.69 339 GLY B CA 1
ATOM 5424 C C . GLY B 1 339 ? 13.758 -6.082 -18.578 1 83.69 339 GLY B C 1
ATOM 5425 O O . GLY B 1 339 ? 14.758 -5.406 -18.328 1 83.69 339 GLY B O 1
ATOM 5426 N N . VAL B 1 340 ? 12.625 -5.5 -18.984 1 83.44 340 VAL B N 1
ATOM 5427 C CA . VAL B 1 340 ? 12.422 -4.059 -18.938 1 83.44 340 VAL B CA 1
ATOM 5428 C C . VAL B 1 340 ? 12.406 -3.592 -17.484 1 83.44 340 VAL B C 1
ATOM 5430 O O . VAL B 1 340 ? 12.719 -2.438 -17.188 1 83.44 340 VAL B O 1
ATOM 5433 N N . VAL B 1 341 ? 12.008 -4.5 -16.594 1 85.31 341 VAL B N 1
ATOM 5434 C CA . VAL B 1 341 ? 12.016 -4.195 -15.164 1 85.31 341 VAL B CA 1
ATOM 5435 C C . VAL B 1 341 ? 13.453 -4.133 -14.656 1 85.31 341 VAL B C 1
ATOM 5437 O O . VAL B 1 341 ? 14.25 -5.035 -14.914 1 85.31 341 VAL B O 1
ATOM 5440 N N . LYS B 1 342 ? 13.75 -3.016 -13.945 1 79.56 342 LYS B N 1
ATOM 5441 C CA . LYS B 1 342 ? 15.078 -2.824 -13.383 1 79.56 342 LYS B CA 1
ATOM 5442 C C . LYS B 1 342 ? 15.023 -2.729 -11.859 1 79.56 342 LYS B C 1
ATOM 5444 O O . LYS B 1 342 ? 14.109 -2.121 -11.305 1 79.56 342 LYS B O 1
ATOM 5449 N N . TRP B 1 343 ? 15.898 -3.453 -11.195 1 73.75 343 TRP B N 1
ATOM 5450 C CA . TRP B 1 343 ? 15.969 -3.396 -9.734 1 73.75 343 TRP B CA 1
ATOM 5451 C C . TRP B 1 343 ? 17.016 -2.393 -9.281 1 73.75 343 TRP B C 1
ATOM 5453 O O . TRP B 1 343 ? 18.094 -2.297 -9.883 1 73.75 343 TRP B O 1
ATOM 5463 N N . PRO B 1 344 ? 16.641 -1.531 -8.344 1 61.81 344 PRO B N 1
ATOM 5464 C CA . PRO B 1 344 ? 17.562 -0.49 -7.914 1 61.81 344 PRO B CA 1
ATOM 5465 C C . PRO B 1 344 ? 18.797 -1.055 -7.199 1 61.81 344 PRO B C 1
ATOM 5467 O O . PRO B 1 344 ? 19.75 -0.32 -6.922 1 61.81 344 PRO B O 1
ATOM 5470 N N . PHE B 1 345 ? 18.781 -2.332 -6.816 1 56.59 345 PHE B N 1
ATOM 5471 C CA . PHE B 1 345 ? 19.938 -2.855 -6.109 1 56.59 345 PHE B CA 1
ATOM 5472 C C . PHE B 1 345 ? 20.859 -3.611 -7.066 1 56.59 345 PHE B C 1
ATOM 5474 O O . PHE B 1 345 ? 20.406 -4.152 -8.078 1 56.59 345 PHE B O 1
ATOM 5481 N N . PRO B 1 346 ? 22.219 -3.355 -6.859 1 49.91 346 PRO B N 1
ATOM 5482 C CA . PRO B 1 346 ? 23.172 -4.078 -7.707 1 49.91 346 PRO B CA 1
ATOM 5483 C C . PRO B 1 346 ? 22.828 -5.555 -7.867 1 49.91 346 PRO B C 1
ATOM 5485 O O . PRO B 1 346 ? 22.484 -6.219 -6.883 1 49.91 346 PRO B O 1
ATOM 5488 N N . GLN B 1 347 ? 22.359 -5.859 -8.938 1 47.91 347 GLN B N 1
ATOM 5489 C CA . GLN B 1 347 ? 22.094 -7.262 -9.234 1 47.91 347 GLN B CA 1
ATOM 5490 C C . GLN B 1 347 ? 23.391 -8.023 -9.5 1 47.91 347 GLN B C 1
ATOM 5492 O O . GLN B 1 347 ? 24.344 -7.461 -10.047 1 47.91 347 GLN B O 1
ATOM 5497 N N . PRO B 1 348 ? 23.609 -9.07 -8.836 1 39.62 348 PRO B N 1
ATOM 5498 C CA . PRO B 1 348 ? 24.797 -9.828 -9.227 1 39.62 348 PRO B CA 1
ATOM 5499 C C . PRO B 1 348 ? 24.844 -10.109 -10.727 1 39.62 348 PRO B C 1
ATOM 5501 O O . PRO B 1 348 ? 23.812 -10.234 -11.375 1 39.62 348 PRO B O 1
ATOM 5504 N N . LYS B 1 349 ? 26.016 -9.766 -11.32 1 33.56 349 LYS B N 1
ATOM 5505 C CA . LYS B 1 349 ? 26.297 -10.016 -12.727 1 33.56 349 LYS B CA 1
ATOM 5506 C C . LYS B 1 349 ? 26 -11.469 -13.102 1 33.56 349 LYS B C 1
ATOM 5508 O O . LYS B 1 349 ? 26.328 -12.391 -12.359 1 33.56 349 LYS B O 1
ATOM 5513 N N . ARG B 1 350 ? 24.906 -11.562 -14.016 1 31.05 350 ARG B N 1
ATOM 5514 C CA . ARG B 1 350 ? 24.578 -12.805 -14.719 1 31.05 350 ARG B CA 1
ATOM 5515 C C . ARG B 1 350 ? 25.844 -13.578 -15.078 1 31.05 350 ARG B C 1
ATOM 5517 O O . ARG B 1 350 ? 26.75 -13.039 -15.734 1 31.05 350 ARG B O 1
ATOM 5524 N N . THR B 1 351 ? 26.234 -14.438 -14.18 1 25.5 351 THR B N 1
ATOM 5525 C CA . THR B 1 351 ? 27.219 -15.336 -14.758 1 25.5 351 THR B CA 1
ATOM 5526 C C . THR B 1 351 ? 26.594 -16.234 -15.812 1 25.5 351 THR B C 1
ATOM 5528 O O . THR B 1 351 ? 25.453 -16.672 -15.648 1 25.5 351 THR B O 1
#

Secondary structure (DSSP, 8-state):
-----------------------------------------PPPEEE-TTT--EEESB-BB-TTTT---TTS--HHHHHHHHHHHHTT--EEE--GGGTTHHHHHHHHHHHTT-GGG-EEEEEE----SSTT--HHHHHHHHHHHHHHT-SSEEEEEEGGGTTHHHHHHHHHHHHHHTSEEEEEEEE--GGGHHHHHHHHTTT--SEEEEE--SS--GGGTTHHHHHHHHT-EEEEE-TTTTTGGGGGGTTPPPPHHHHTTT--SHHHHHHHHHHTSTTEEEE--B-S-HHHHHHHHHTTSSPPP-HHHHHHHHHHHHTSTTHHHHTTSPSSTT----SS---SS------/-----------------------------------------PPPEEE-TTT--EEESB-BB-TTTT---TTS--HHHHHHHHHHHHTT--EEE--GGGTTHHHHHHHHHHHTT-GGG-EEEEEE----SSTT--HHHHHHHHHHHHHHT-SSEEEEEEGGGTTHHHHHHHHHHHHHHTSEEEEEEEE--GGGHHHHHHHHTTT--SEEEEE--SS--GGGTTHHHHHHHHT-EEEEE-TTTTTGGGGGGTT-PPPHHHHTTT--SHHHHHHHHHHTSTTEEEE--B-S-HHHHHHHHHTTSSPPP-HHHHHHHHHHHHTSTTHHHHTTSPSSTT----SS---SS------

pLDDT: mean 85.96, std 23.51, range [16.88, 98.94]